Protein 1WAZ (pdb70)

InterPro domains:
  IPR021091 Mercury ion transport, MerF [PF11431] (24-67)

Organism: Morganella morganii (NCBI:txid582)

Solvent-accessible surface area: 4455 Å² total; per-residue (Å²): 145,65,94,102,40,58,89,133,15,85,102,42,118,84,96,64,125,53,203,119,114,179,112,165,136,50,71,71,53,114,136,49,25,119,42,95,158,26,34,119,138,127,116,112,87,177

Sequence (46 aa):
TPVLVILLGVVGLSALTGYLDYVLLPALAIFIGLTIYAIQRKRQADTPVLVILLGVVGLSALTGYLDYVLLPALAIFIGLTIYAIQRKRQADTPVLVILLGVVGLSALTGYLDYVLLPALAIFIGLTIYAIQRKRQADTPVLVILLGVVGLSALTGYLDYVLLPALAIFIGLTIYAIQRKRQADTPVLVILLGVVGLSALTGYLDYVLLPALAIFIGLTIYAIQRKRQADTPVLVILLGVVGLSALTGYLDYVLLPALAIFIGLTIYAIQRKRQADTPVLVILLGVVGLSALTGYLDYVLLPALAIFIGLTIYAIQRKRQADTPVLVILLGVVGLSALTGYLDYVLLPALAIFIGLTIYAIQRKRQADTPVLVILLGVVGLSALTGYLDYVLLPALAIFIGLTIYAIQRKRQADTPVLVILLGVVGLSALTGYLDYVLLPALAIFIGLTIYAIQRKRQADTPVLVILLGVVGLSALTGYLDYVLLPALAIFIGLTIYAIQRKRQADTPVLVILLGVVGLSALTGYLDYVLLPALAIFIGLTIYAIQRKRQADTPVLVILLGVVGLSALTGYLDYVLLPALAIFIGLTIYAIQRKRQADTPVLVILLGVVGLSALTGYLDYVLLPALAIFIGLTIYAIQRKRQADTPVLVILLGVVGLSALTGYLDYVLLPALAIFIGLTIYAIQRKRQAD

Radius of gyration: 12.33 Å; Cα contacts (8 Å, |Δi|>4): 15; chains: 1; bounding box: 34×21×24 Å

Nearest PDB structures (foldseek):
  1waz-assembly1_A  TM=9.259E-01  e=2.719E-05  Morganella morganii
  1waz-assembly1_A  TM=9.620E-01  e=9.949E-05  Morganella morganii
  1waz-assembly1_A  TM=9.193E-01  e=4.315E-05  Morganella morganii
  1waz-assembly1_A  TM=9.290E-01  e=1.067E-04  Morganella morganii
  1waz-assembly1_A  TM=9.772E-01  e=4.694E-05  Morganella morganii

Structure (mmCIF, N/CA/C/O backbone):
data_1WAZ
#
_entry.id   1WAZ
#
_cell.length_a   1.000
_cell.length_b   1.000
_cell.length_c   1.000
_cell.angle_alpha   90.00
_cell.angle_beta   90.00
_cell.angle_gamma   90.00
#
_symmetry.space_group_name_H-M   'P 1'
#
loop_
_atom_site.group_PDB
_atom_site.id
_atom_site.type_symbol
_atom_site.label_atom_id
_atom_site.label_alt_id
_atom_site.label_comp_id
_atom_site.label_asym_id
_atom_site.label_entity_id
_atom_site.label_seq_id
_atom_site.pdbx_PDB_ins_code
_atom_site.Cartn_x
_atom_site.Cartn_y
_atom_site.Cartn_z
_atom_site.occupancy
_atom_site.B_iso_or_equiv
_atom_site.auth_seq_id
_atom_site.auth_comp_id
_atom_site.auth_asym_id
_atom_site.auth_atom_id
_atom_site.pdbx_PDB_model_num
ATOM 1 N N . THR A 1 1 ? -17.742 -4.249 4.493 1.00 0.00 24 THR A N 1
ATOM 2 C CA . THR A 1 1 ? -16.710 -5.264 4.848 1.00 0.00 24 THR A CA 1
ATOM 3 C C . THR A 1 1 ? -15.313 -4.643 4.760 1.00 0.00 24 THR A C 1
ATOM 4 O O . THR A 1 1 ? -14.693 -4.657 3.716 1.00 0.00 24 THR A O 1
ATOM 15 N N . PRO A 1 2 ? -14.865 -4.116 5.867 1.00 0.00 25 PRO A N 1
ATOM 16 C CA . PRO A 1 2 ? -13.531 -3.470 5.916 1.00 0.00 25 PRO A CA 1
ATOM 17 C C . PRO A 1 2 ? -12.425 -4.508 5.713 1.00 0.00 25 PRO A C 1
ATOM 18 O O . PRO A 1 2 ? -11.319 -4.186 5.325 1.00 0.00 25 PRO A O 1
ATOM 29 N N . VAL A 1 3 ? -12.716 -5.753 5.976 1.00 0.00 26 VAL A N 1
ATOM 30 C CA . VAL A 1 3 ? -11.687 -6.817 5.794 1.00 0.00 26 VAL A CA 1
ATOM 31 C C . VAL A 1 3 ? -11.323 -6.958 4.313 1.00 0.00 26 VAL A C 1
ATOM 32 O O . VAL A 1 3 ? -10.192 -7.236 3.966 1.00 0.00 26 VAL A O 1
ATOM 45 N N . LEU A 1 4 ? -12.273 -6.769 3.438 1.00 0.00 27 LEU A N 1
ATOM 46 C CA . LEU A 1 4 ? -11.983 -6.896 1.981 1.00 0.00 27 LEU A CA 1
ATOM 47 C C . LEU A 1 4 ? -10.889 -5.908 1.570 1.00 0.00 27 LEU A C 1
ATOM 48 O O . LEU A 1 4 ? -10.053 -6.199 0.739 1.00 0.00 27 LEU A O 1
ATOM 64 N N . VAL A 1 5 ? -10.894 -4.739 2.147 1.00 0.00 28 VAL A N 1
ATOM 65 C CA . VAL A 1 5 ? -9.865 -3.721 1.790 1.00 0.00 28 VAL A CA 1
ATOM 66 C C . VAL A 1 5 ? -8.460 -4.255 2.083 1.00 0.00 28 VAL A C 1
ATOM 67 O O . VAL A 1 5 ? -7.545 -4.081 1.303 1.00 0.00 28 VAL A O 1
ATOM 80 N N . ILE A 1 6 ? -8.281 -4.901 3.203 1.00 0.00 29 ILE A N 1
ATOM 81 C CA . ILE A 1 6 ? -6.937 -5.454 3.538 1.00 0.00 29 ILE A CA 1
ATOM 82 C C . ILE A 1 6 ? -6.552 -6.555 2.546 1.00 0.00 29 ILE A C 1
ATOM 83 O O . ILE A 1 6 ? -5.408 -6.682 2.158 1.00 0.00 29 ILE A O 1
ATOM 99 N N . LEU A 1 7 ? -7.499 -7.351 2.136 1.00 0.00 30 LEU A N 1
ATOM 100 C CA . LEU A 1 7 ? -7.189 -8.452 1.178 1.00 0.00 30 LEU A CA 1
ATOM 101 C C . LEU A 1 7 ? -6.661 -7.880 -0.141 1.00 0.00 30 LEU A C 1
ATOM 102 O O . LEU A 1 7 ? -5.707 -8.376 -0.706 1.00 0.00 30 LEU A O 1
ATOM 118 N N . LEU A 1 8 ? -7.275 -6.842 -0.637 1.00 0.00 31 LEU A N 1
ATOM 119 C CA . LEU A 1 8 ? -6.803 -6.234 -1.915 1.00 0.00 31 LEU A CA 1
ATOM 120 C C . LEU A 1 8 ? -5.382 -5.686 -1.752 1.00 0.00 31 LEU A C 1
ATOM 121 O O . LEU A 1 8 ? -4.538 -5.859 -2.608 1.00 0.00 31 LEU A O 1
ATOM 137 N N . GLY A 1 9 ? -5.110 -5.029 -0.658 1.00 0.00 32 GLY A N 1
ATOM 138 C CA . GLY A 1 9 ? -3.742 -4.477 -0.442 1.00 0.00 32 GLY A CA 1
ATOM 139 C C . GLY A 1 9 ? -2.739 -5.627 -0.335 1.00 0.00 32 GLY A C 1
ATOM 140 O O . GLY A 1 9 ? -1.630 -5.546 -0.825 1.00 0.00 32 GLY A O 1
ATOM 144 N N . VAL A 1 10 ? -3.122 -6.699 0.303 1.00 0.00 33 VAL A N 1
ATOM 145 C CA . VAL A 1 10 ? -2.192 -7.854 0.456 1.00 0.00 33 VAL A CA 1
ATOM 146 C C . VAL A 1 10 ? -1.747 -8.365 -0.918 1.00 0.00 33 VAL A C 1
ATOM 147 O O . VAL A 1 10 ? -0.584 -8.632 -1.146 1.00 0.00 33 VAL A O 1
ATOM 160 N N . VAL A 1 11 ? -2.669 -8.509 -1.829 1.00 0.00 34 VAL A N 1
ATOM 161 C CA . VAL A 1 11 ? -2.309 -8.991 -3.193 1.00 0.00 34 VAL A CA 1
ATOM 162 C C . VAL A 1 11 ? -1.313 -8.037 -3.860 1.00 0.00 34 VAL A C 1
ATOM 163 O O . VAL A 1 11 ? -0.379 -8.459 -4.514 1.00 0.00 34 VAL A O 1
ATOM 176 N N . GLY A 1 12 ? -1.504 -6.756 -3.707 1.00 0.00 35 GLY A N 1
ATOM 177 C CA . GLY A 1 12 ? -0.565 -5.784 -4.337 1.00 0.00 35 GLY A CA 1
ATOM 178 C C . GLY A 1 12 ? 0.854 -6.016 -3.810 1.00 0.00 35 GLY A C 1
ATOM 179 O O . GLY A 1 12 ? 1.817 -5.956 -4.548 1.00 0.00 35 GLY A O 1
ATOM 183 N N . LEU A 1 13 ? 0.994 -6.278 -2.539 1.00 0.00 36 LEU A N 1
ATOM 184 C CA . LEU A 1 13 ? 2.354 -6.515 -1.972 1.00 0.00 36 LEU A CA 1
ATOM 185 C C . LEU A 1 13 ? 3.022 -7.710 -2.660 1.00 0.00 36 LEU A C 1
ATOM 186 O O . LEU A 1 13 ? 4.210 -7.708 -2.915 1.00 0.00 36 LEU A O 1
ATOM 202 N N . SER A 1 14 ? 2.269 -8.733 -2.956 1.00 0.00 37 SER A N 1
ATOM 203 C CA . SER A 1 14 ? 2.859 -9.932 -3.620 1.00 0.00 37 SER A CA 1
ATOM 204 C C . SER A 1 14 ? 3.519 -9.547 -4.950 1.00 0.00 37 SER A C 1
ATOM 205 O O . SER A 1 14 ? 4.637 -9.932 -5.232 1.00 0.00 37 SER A O 1
ATOM 213 N N . ALA A 1 15 ? 2.838 -8.795 -5.770 1.00 0.00 38 ALA A N 1
ATOM 214 C CA . ALA A 1 15 ? 3.447 -8.359 -7.061 1.00 0.00 38 ALA A CA 1
ATOM 215 C C . ALA A 1 15 ? 4.787 -7.661 -6.808 1.00 0.00 38 ALA A C 1
ATOM 216 O O . ALA A 1 15 ? 5.706 -7.757 -7.598 1.00 0.00 38 ALA A O 1
ATOM 223 N N . LEU A 1 16 ? 4.903 -6.957 -5.717 1.00 0.00 39 LEU A N 1
ATOM 224 C CA . LEU A 1 16 ? 6.181 -6.253 -5.413 1.00 0.00 39 LEU A CA 1
ATOM 225 C C . LEU A 1 16 ? 6.916 -6.944 -4.261 1.00 0.00 39 LEU A C 1
ATOM 226 O O . LEU A 1 16 ? 6.518 -6.854 -3.116 1.00 0.00 39 LEU A O 1
ATOM 242 N N . THR A 1 17 ? 7.980 -7.640 -4.554 1.00 0.00 40 THR A N 1
ATOM 243 C CA . THR A 1 17 ? 8.729 -8.348 -3.476 1.00 0.00 40 THR A CA 1
ATOM 244 C C . THR A 1 17 ? 10.238 -8.285 -3.734 1.00 0.00 40 THR A C 1
ATOM 245 O O . THR A 1 17 ? 10.959 -9.230 -3.481 1.00 0.00 40 THR A O 1
ATOM 256 N N . GLY A 1 18 ? 10.724 -7.184 -4.238 1.00 0.00 41 GLY A N 1
ATOM 257 C CA . GLY A 1 18 ? 12.184 -7.079 -4.522 1.00 0.00 41 GLY A CA 1
ATOM 258 C C . GLY A 1 18 ? 12.700 -5.711 -4.072 1.00 0.00 41 GLY A C 1
ATOM 259 O O . GLY A 1 18 ? 12.016 -4.713 -4.182 1.00 0.00 41 GLY A O 1
ATOM 263 N N . TYR A 1 19 ? 13.902 -5.656 -3.562 1.00 0.00 42 TYR A N 1
ATOM 264 C CA . TYR A 1 19 ? 14.462 -4.349 -3.108 1.00 0.00 42 TYR A CA 1
ATOM 265 C C . TYR A 1 19 ? 14.705 -3.425 -4.306 1.00 0.00 42 TYR A C 1
ATOM 266 O O . TYR A 1 19 ? 14.559 -3.818 -5.447 1.00 0.00 42 TYR A O 1
ATOM 284 N N . LEU A 1 20 ? 15.080 -2.200 -4.053 1.00 0.00 43 LEU A N 1
ATOM 285 C CA . LEU A 1 20 ? 15.317 -1.243 -5.172 1.00 0.00 43 LEU A CA 1
ATOM 286 C C . LEU A 1 20 ? 15.865 0.079 -4.623 1.00 0.00 43 LEU A C 1
ATOM 287 O O . LEU A 1 20 ? 15.314 0.654 -3.706 1.00 0.00 43 LEU A O 1
ATOM 303 N N . ASP A 1 21 ? 16.943 0.565 -5.176 1.00 0.00 44 ASP A N 1
ATOM 304 C CA . ASP A 1 21 ? 17.512 1.855 -4.690 1.00 0.00 44 ASP A CA 1
ATOM 305 C C . ASP A 1 21 ? 16.560 3.011 -5.012 1.00 0.00 44 ASP A C 1
ATOM 306 O O . ASP A 1 21 ? 15.493 2.814 -5.558 1.00 0.00 44 ASP A O 1
ATOM 315 N N . TYR A 1 22 ? 16.938 4.214 -4.679 1.00 0.00 45 TYR A N 1
ATOM 316 C CA . TYR A 1 22 ? 16.046 5.378 -4.950 1.00 0.00 45 TYR A CA 1
ATOM 317 C C . TYR A 1 22 ? 16.551 6.158 -6.167 1.00 0.00 45 TYR A C 1
ATOM 318 O O . TYR A 1 22 ? 17.699 6.549 -6.233 1.00 0.00 45 TYR A O 1
ATOM 336 N N . VAL A 1 23 ? 15.701 6.388 -7.130 1.00 0.00 46 VAL A N 1
ATOM 337 C CA . VAL A 1 23 ? 16.134 7.146 -8.340 1.00 0.00 46 VAL A CA 1
ATOM 338 C C . VAL A 1 23 ? 15.698 8.610 -8.230 1.00 0.00 46 VAL A C 1
ATOM 339 O O . VAL A 1 23 ? 15.673 9.181 -7.158 1.00 0.00 46 VAL A O 1
ATOM 352 N N . LEU A 1 24 ? 15.356 9.221 -9.331 1.00 0.00 47 LEU A N 1
ATOM 353 C CA . LEU A 1 24 ? 14.936 10.651 -9.290 1.00 0.00 47 LEU A CA 1
ATOM 354 C C . LEU A 1 24 ? 13.738 10.825 -8.353 1.00 0.00 47 LEU A C 1
ATOM 355 O O . LEU A 1 24 ? 13.632 11.804 -7.642 1.00 0.00 47 LEU A O 1
ATOM 371 N N . LEU A 1 25 ? 12.833 9.884 -8.351 1.00 0.00 48 LEU A N 1
ATOM 372 C CA . LEU A 1 25 ? 11.643 9.998 -7.461 1.00 0.00 48 LEU A CA 1
ATOM 373 C C . LEU A 1 25 ? 11.118 8.611 -7.081 1.00 0.00 48 LEU A C 1
ATOM 374 O O . LEU A 1 25 ? 10.744 7.834 -7.937 1.00 0.00 48 LEU A O 1
ATOM 390 N N . PRO A 1 26 ? 11.099 8.349 -5.802 1.00 0.00 49 PRO A N 1
ATOM 391 C CA . PRO A 1 26 ? 10.613 7.040 -5.301 1.00 0.00 49 PRO A CA 1
ATOM 392 C C . PRO A 1 26 ? 9.094 6.940 -5.474 1.00 0.00 49 PRO A C 1
ATOM 393 O O . PRO A 1 26 ? 8.354 6.866 -4.514 1.00 0.00 49 PRO A O 1
ATOM 404 N N . ALA A 1 27 ? 8.626 6.933 -6.693 1.00 0.00 50 ALA A N 1
ATOM 405 C CA . ALA A 1 27 ? 7.156 6.837 -6.930 1.00 0.00 50 ALA A CA 1
ATOM 406 C C . ALA A 1 27 ? 6.600 5.562 -6.288 1.00 0.00 50 ALA A C 1
ATOM 407 O O . ALA A 1 27 ? 5.472 5.522 -5.839 1.00 0.00 50 ALA A O 1
ATOM 414 N N . LEU A 1 28 ? 7.385 4.518 -6.245 1.00 0.00 51 LEU A N 1
ATOM 415 C CA . LEU A 1 28 ? 6.901 3.242 -5.639 1.00 0.00 51 LEU A CA 1
ATOM 416 C C . LEU A 1 28 ? 6.691 3.416 -4.132 1.00 0.00 51 LEU A C 1
ATOM 417 O O . LEU A 1 28 ? 5.661 3.062 -3.593 1.00 0.00 51 LEU A O 1
ATOM 433 N N . ALA A 1 29 ? 7.662 3.956 -3.448 1.00 0.00 52 ALA A N 1
ATOM 434 C CA . ALA A 1 29 ? 7.513 4.166 -1.978 1.00 0.00 52 ALA A CA 1
ATOM 435 C C . ALA A 1 29 ? 6.260 4.997 -1.684 1.00 0.00 52 ALA A C 1
ATOM 436 O O . ALA A 1 29 ? 5.503 4.697 -0.783 1.00 0.00 52 ALA A O 1
ATOM 443 N N . ILE A 1 30 ? 6.039 6.040 -2.436 1.00 0.00 53 ILE A N 1
ATOM 444 C CA . ILE A 1 30 ? 4.824 6.877 -2.214 1.00 0.00 53 ILE A CA 1
ATOM 445 C C . ILE A 1 30 ? 3.559 6.072 -2.524 1.00 0.00 53 ILE A C 1
ATOM 446 O O . ILE A 1 30 ? 2.591 6.113 -1.792 1.00 0.00 53 ILE A O 1
ATOM 462 N N . PHE A 1 31 ? 3.560 5.343 -3.606 1.00 0.00 54 PHE A N 1
ATOM 463 C CA . PHE A 1 31 ? 2.361 4.529 -3.960 1.00 0.00 54 PHE A CA 1
ATOM 464 C C . PHE A 1 31 ? 1.975 3.609 -2.797 1.00 0.00 54 PHE A C 1
ATOM 465 O O . PHE A 1 31 ? 0.819 3.499 -2.439 1.00 0.00 54 PHE A O 1
ATOM 482 N N . ILE A 1 32 ? 2.931 2.946 -2.205 1.00 0.00 55 ILE A N 1
ATOM 483 C CA . ILE A 1 32 ? 2.618 2.054 -1.051 1.00 0.00 55 ILE A CA 1
ATOM 484 C C . ILE A 1 32 ? 2.074 2.872 0.125 1.00 0.00 55 ILE A C 1
ATOM 485 O O . ILE A 1 32 ? 1.116 2.491 0.769 1.00 0.00 55 ILE A O 1
ATOM 501 N N . GLY A 1 33 ? 2.682 3.990 0.412 1.00 0.00 56 GLY A N 1
ATOM 502 C CA . GLY A 1 33 ? 2.194 4.840 1.536 1.00 0.00 56 GLY A CA 1
ATOM 503 C C . GLY A 1 33 ? 0.712 5.166 1.338 1.00 0.00 56 GLY A C 1
ATOM 504 O O . GLY A 1 33 ? -0.095 4.994 2.230 1.00 0.00 56 GLY A O 1
ATOM 508 N N . LEU A 1 34 ? 0.345 5.639 0.179 1.00 0.00 57 LEU A N 1
ATOM 509 C CA . LEU A 1 34 ? -1.096 5.918 -0.088 1.00 0.00 57 LEU A CA 1
ATOM 510 C C . LEU A 1 34 ? -1.911 4.623 -0.023 1.00 0.00 57 LEU A C 1
ATOM 511 O O . LEU A 1 34 ? -3.031 4.605 0.450 1.00 0.00 57 LEU A O 1
ATOM 527 N N . THR A 1 35 ? -1.361 3.540 -0.499 1.00 0.00 58 THR A N 1
ATOM 528 C CA . THR A 1 35 ? -2.104 2.247 -0.466 1.00 0.00 58 THR A CA 1
ATOM 529 C C . THR A 1 35 ? -2.342 1.801 0.980 1.00 0.00 58 THR A C 1
ATOM 530 O O . THR A 1 35 ? -3.443 1.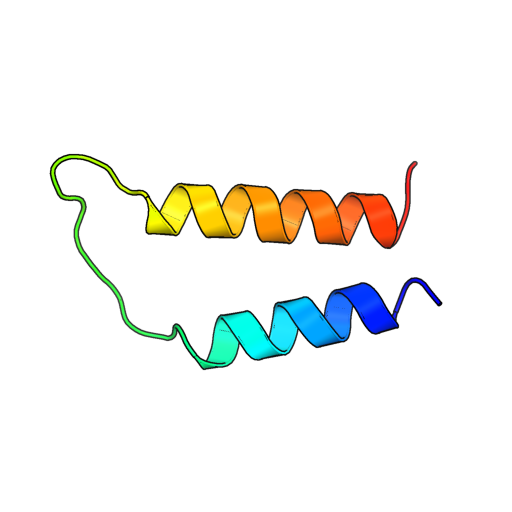454 1.360 1.00 0.00 58 THR A O 1
ATOM 541 N N . ILE A 1 36 ? -1.314 1.795 1.784 1.00 0.00 59 ILE A N 1
ATOM 542 C CA . ILE A 1 36 ? -1.481 1.402 3.214 1.00 0.00 59 ILE A CA 1
ATOM 543 C C . ILE A 1 36 ? -2.340 2.424 3.967 1.00 0.00 59 ILE A C 1
ATOM 544 O O . ILE A 1 36 ? -3.204 2.065 4.743 1.00 0.00 59 ILE A O 1
ATOM 560 N N . TYR A 1 37 ? -2.121 3.692 3.747 1.00 0.00 60 TYR A N 1
ATOM 561 C CA . TYR A 1 37 ? -2.943 4.717 4.456 1.00 0.00 60 TYR A CA 1
ATOM 562 C C . TYR A 1 37 ? -4.424 4.533 4.102 1.00 0.00 60 TYR A C 1
ATOM 563 O O . TYR A 1 37 ? -5.283 4.502 4.961 1.00 0.00 60 TYR A O 1
ATOM 581 N N . ALA A 1 38 ? -4.726 4.420 2.837 1.00 0.00 61 ALA A N 1
ATOM 582 C CA . ALA A 1 38 ? -6.144 4.214 2.418 1.00 0.00 61 ALA A CA 1
ATOM 583 C C . ALA A 1 38 ? -6.714 2.929 3.023 1.00 0.00 61 ALA A C 1
ATOM 584 O O . ALA A 1 38 ? -7.842 2.893 3.472 1.00 0.00 61 ALA A O 1
ATOM 591 N N . ILE A 1 39 ? -5.951 1.872 3.029 1.00 0.00 62 ILE A N 1
ATOM 592 C CA . ILE A 1 39 ? -6.459 0.592 3.601 1.00 0.00 62 ILE A CA 1
ATOM 593 C C . ILE A 1 39 ? -6.736 0.736 5.100 1.00 0.00 62 ILE A C 1
ATOM 594 O O . ILE A 1 39 ? -7.758 0.302 5.594 1.00 0.00 62 ILE A O 1
ATOM 610 N N . GLN A 1 40 ? -5.837 1.336 5.831 1.00 0.00 63 GLN A N 1
ATOM 611 C CA . GLN A 1 40 ? -6.067 1.511 7.295 1.00 0.00 63 GLN A CA 1
ATOM 612 C C . GLN A 1 40 ? -7.293 2.392 7.538 1.00 0.00 63 GLN A C 1
ATOM 613 O O . GLN A 1 40 ? -8.098 2.126 8.407 1.00 0.00 63 GLN A O 1
ATOM 627 N N . ARG A 1 41 ? -7.442 3.440 6.777 1.00 0.00 64 ARG A N 1
ATOM 628 C CA . ARG A 1 41 ? -8.618 4.335 6.970 1.00 0.00 64 ARG A CA 1
ATOM 629 C C . ARG A 1 41 ? -9.908 3.589 6.624 1.00 0.00 64 ARG A C 1
ATOM 630 O O . ARG A 1 41 ? -10.845 3.557 7.396 1.00 0.00 64 ARG A O 1
ATOM 651 N N . LYS A 1 42 ? -9.962 2.987 5.467 1.00 0.00 65 LYS A N 1
ATOM 652 C CA . LYS A 1 42 ? -11.178 2.213 5.087 1.00 0.00 65 LYS A CA 1
ATOM 653 C C . LYS A 1 42 ? -11.459 1.128 6.130 1.00 0.00 65 LYS A C 1
ATOM 654 O O . LYS A 1 42 ? -12.569 0.978 6.600 1.00 0.00 65 LYS A O 1
ATOM 673 N N . ARG A 1 43 ? -10.459 0.375 6.503 1.00 0.00 66 ARG A N 1
ATOM 674 C CA . ARG A 1 43 ? -10.664 -0.672 7.545 1.00 0.00 66 ARG A CA 1
ATOM 675 C C . ARG A 1 43 ? -11.230 -0.034 8.818 1.00 0.00 66 ARG A C 1
ATOM 676 O O . ARG A 1 43 ? -12.096 -0.583 9.469 1.00 0.00 66 ARG A O 1
ATOM 697 N N . GLN A 1 44 ? -10.749 1.129 9.170 1.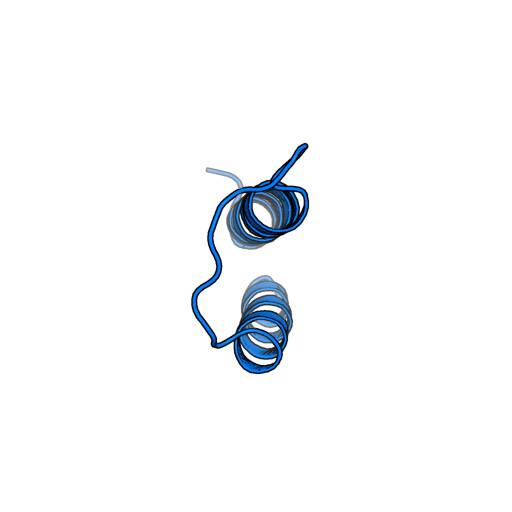00 0.00 67 GLN A N 1
ATOM 698 C CA . GLN A 1 44 ? -11.260 1.811 10.394 1.00 0.00 67 GLN A CA 1
ATOM 699 C C . GLN A 1 44 ? -10.953 3.309 10.321 1.00 0.00 67 GLN A C 1
ATOM 700 O O . GLN A 1 44 ? -9.942 3.720 9.787 1.00 0.00 67 GLN A O 1
ATOM 714 N N . ALA A 1 45 ? -11.819 4.130 10.848 1.00 0.00 68 ALA A N 1
ATOM 715 C CA . ALA A 1 45 ? -11.575 5.600 10.797 1.00 0.00 68 ALA A CA 1
ATOM 716 C C . ALA A 1 45 ? -11.429 6.168 12.212 1.00 0.00 68 ALA A C 1
ATOM 717 O O . ALA A 1 45 ? -11.808 7.290 12.482 1.00 0.00 68 ALA A O 1
ATOM 724 N N . ASP A 1 46 ? -10.880 5.403 13.115 1.00 0.00 69 ASP A N 1
ATOM 725 C CA . ASP A 1 46 ? -10.710 5.903 14.510 1.00 0.00 69 ASP A CA 1
ATOM 726 C C . ASP A 1 46 ? -12.073 6.240 15.120 1.00 0.00 69 ASP A C 1
ATOM 727 O O . ASP A 1 46 ? -12.260 7.287 15.708 1.00 0.00 69 ASP A O 1
ATOM 736 N N . THR A 1 1 ? -16.448 -3.366 4.194 1.00 0.00 24 THR A N 2
ATOM 737 C CA . THR A 1 1 ? -15.510 -4.484 3.889 1.00 0.00 24 THR A CA 2
ATOM 738 C C . THR A 1 1 ? -14.095 -3.937 3.681 1.00 0.00 24 THR A C 2
ATOM 739 O O . THR A 1 1 ? -13.539 -4.050 2.607 1.00 0.00 24 THR A O 2
ATOM 750 N N . PRO A 1 2 ? -13.560 -3.361 4.722 1.00 0.00 25 PRO A N 2
ATOM 751 C CA . PRO A 1 2 ? -12.197 -2.777 4.653 1.00 0.00 25 PRO A CA 2
ATOM 752 C C . PRO A 1 2 ? -11.147 -3.884 4.527 1.00 0.00 25 PRO A C 2
ATOM 753 O O . PRO A 1 2 ? -10.040 -3.657 4.079 1.00 0.00 25 PRO A O 2
ATOM 764 N N . VAL A 1 3 ? -11.488 -5.082 4.921 1.00 0.00 26 VAL A N 2
ATOM 765 C CA . VAL A 1 3 ? -10.513 -6.205 4.827 1.00 0.00 26 VAL A CA 2
ATOM 766 C C . VAL A 1 3 ? -10.177 -6.499 3.362 1.00 0.00 26 VAL A C 2
ATOM 767 O O . VAL A 1 3 ? -9.063 -6.855 3.030 1.00 0.00 26 VAL A O 2
ATOM 780 N N . LEU A 1 4 ? -11.131 -6.353 2.484 1.00 0.00 27 LEU A N 2
ATOM 781 C CA . LEU A 1 4 ? -10.868 -6.625 1.041 1.00 0.00 27 LEU A CA 2
ATOM 782 C C . LEU A 1 4 ? -9.742 -5.724 0.529 1.00 0.00 27 LEU A C 2
ATOM 783 O O . LEU A 1 4 ? -8.928 -6.127 -0.278 1.00 0.00 27 LEU A O 2
ATOM 799 N N . VAL A 1 5 ? -9.695 -4.506 0.992 1.00 0.00 28 VAL A N 2
ATOM 800 C CA . VAL A 1 5 ? -8.634 -3.568 0.529 1.00 0.00 28 VAL A CA 2
ATOM 801 C C . VAL A 1 5 ? -7.246 -4.113 0.881 1.00 0.00 28 VAL A C 2
ATOM 802 O O . VAL A 1 5 ? -6.330 -4.062 0.085 1.00 0.00 28 VAL A O 2
ATOM 815 N N . ILE A 1 6 ? -7.084 -4.630 2.069 1.00 0.00 29 ILE A N 2
ATOM 816 C CA . ILE A 1 6 ? -5.757 -5.184 2.465 1.00 0.00 29 ILE A CA 2
ATOM 817 C C . ILE A 1 6 ? -5.420 -6.414 1.619 1.00 0.00 29 ILE A C 2
ATOM 818 O O . ILE A 1 6 ? -4.287 -6.625 1.235 1.00 0.00 29 ILE A O 2
ATOM 834 N N . LEU A 1 7 ? -6.395 -7.229 1.327 1.00 0.00 30 LEU A N 2
ATOM 835 C CA . LEU A 1 7 ? -6.132 -8.452 0.517 1.00 0.00 30 LEU A CA 2
ATOM 836 C C . LEU A 1 7 ? -5.647 -8.072 -0.885 1.00 0.00 30 LEU A C 2
ATOM 837 O O . LEU A 1 7 ? -4.716 -8.649 -1.410 1.00 0.00 30 LEU A O 2
ATOM 853 N N . LEU A 1 8 ? -6.272 -7.104 -1.497 1.00 0.00 31 LEU A N 2
ATOM 854 C CA . LEU A 1 8 ? -5.844 -6.683 -2.863 1.00 0.00 31 LEU A CA 2
ATOM 855 C C . LEU A 1 8 ? -4.417 -6.129 -2.825 1.00 0.00 31 LEU A C 2
ATOM 856 O O . LEU A 1 8 ? -3.602 -6.429 -3.675 1.00 0.00 31 LEU A O 2
ATOM 872 N N . GLY A 1 9 ? -4.106 -5.324 -1.847 1.00 0.00 32 GLY A N 2
ATOM 873 C CA . GLY A 1 9 ? -2.729 -4.759 -1.756 1.00 0.00 32 GLY A CA 2
ATOM 874 C C . GLY A 1 9 ? -1.729 -5.890 -1.506 1.00 0.00 32 GLY A C 2
ATOM 875 O O . GLY A 1 9 ? -0.639 -5.898 -2.042 1.00 0.00 32 GLY A O 2
ATOM 879 N N . VAL A 1 10 ? -2.095 -6.845 -0.695 1.00 0.00 33 VAL A N 2
ATOM 880 C CA . VAL A 1 10 ? -1.165 -7.971 -0.396 1.00 0.00 33 VAL A CA 2
ATOM 881 C C . VAL A 1 10 ? -0.773 -8.694 -1.687 1.00 0.00 33 VAL A C 2
ATOM 882 O O . VAL A 1 10 ? 0.381 -9.000 -1.916 1.00 0.00 33 VAL A O 2
ATOM 895 N N . VAL A 1 11 ? -1.729 -8.977 -2.527 1.00 0.00 34 VAL A N 2
ATOM 896 C CA . VAL A 1 11 ? -1.422 -9.671 -3.812 1.00 0.00 34 VAL A CA 2
ATOM 897 C C . VAL A 1 11 ? -0.464 -8.832 -4.664 1.00 0.00 34 VAL A C 2
ATOM 898 O O . VAL A 1 11 ? 0.444 -9.350 -5.284 1.00 0.00 34 VAL A O 2
ATOM 911 N N . GLY A 1 12 ? -0.661 -7.543 -4.708 1.00 0.00 35 GLY A N 2
ATOM 912 C CA . GLY A 1 12 ? 0.240 -6.682 -5.526 1.00 0.00 35 GLY A CA 2
ATOM 913 C C . GLY A 1 12 ? 1.681 -6.816 -5.028 1.00 0.00 35 GLY A C 2
ATOM 914 O O . GLY A 1 12 ? 2.612 -6.883 -5.806 1.00 0.00 35 GLY A O 2
ATOM 918 N N . LEU A 1 13 ? 1.876 -6.852 -3.738 1.00 0.00 36 LEU A N 2
ATOM 919 C CA . LEU A 1 13 ? 3.261 -6.982 -3.197 1.00 0.00 36 LEU A CA 2
ATOM 920 C C . LEU A 1 13 ? 3.910 -8.280 -3.688 1.00 0.00 36 LEU A C 2
ATOM 921 O O . LEU A 1 13 ? 5.086 -8.323 -3.990 1.00 0.00 36 LEU A O 2
ATOM 937 N N . SER A 1 14 ? 3.155 -9.340 -3.763 1.00 0.00 37 SER A N 2
ATOM 938 C CA . SER A 1 14 ? 3.726 -10.639 -4.226 1.00 0.00 37 SER A CA 2
ATOM 939 C C . SER A 1 14 ? 4.321 -10.500 -5.633 1.00 0.00 37 SER A C 2
ATOM 940 O O . SER A 1 14 ? 5.428 -10.928 -5.892 1.00 0.00 37 SER A O 2
ATOM 948 N N . ALA A 1 15 ? 3.597 -9.910 -6.543 1.00 0.00 38 ALA A N 2
ATOM 949 C CA . ALA A 1 15 ? 4.142 -9.715 -7.919 1.00 0.00 38 ALA A CA 2
ATOM 950 C C . ALA A 1 15 ? 5.470 -8.957 -7.863 1.00 0.00 38 ALA A C 2
ATOM 951 O O . ALA A 1 15 ? 6.361 -9.184 -8.659 1.00 0.00 38 ALA A O 2
ATOM 958 N N . LEU A 1 16 ? 5.607 -8.052 -6.933 1.00 0.00 39 LEU A N 2
ATOM 959 C CA . LEU A 1 16 ? 6.875 -7.274 -6.828 1.00 0.00 39 LEU A CA 2
ATOM 960 C C . LEU A 1 16 ? 7.704 -7.752 -5.634 1.00 0.00 39 LEU A C 2
ATOM 961 O O . LEU A 1 16 ? 7.366 -7.506 -4.492 1.00 0.00 39 LEU A O 2
ATOM 977 N N . THR A 1 17 ? 8.783 -8.442 -5.884 1.00 0.00 40 THR A N 2
ATOM 978 C CA . THR A 1 17 ? 9.626 -8.944 -4.760 1.00 0.00 40 THR A CA 2
ATOM 979 C C . THR A 1 17 ? 11.102 -8.989 -5.169 1.00 0.00 40 THR A C 2
ATOM 980 O O . THR A 1 17 ? 11.826 -9.898 -4.812 1.00 0.00 40 THR A O 2
ATOM 991 N N . GLY A 1 18 ? 11.556 -8.020 -5.915 1.00 0.00 41 GLY A N 2
ATOM 992 C CA . GLY A 1 18 ? 12.979 -8.032 -6.362 1.00 0.00 41 GLY A CA 2
ATOM 993 C C . GLY A 1 18 ? 13.788 -7.031 -5.534 1.00 0.00 41 GLY A C 2
ATOM 994 O O . GLY A 1 18 ? 13.511 -6.807 -4.373 1.00 0.00 41 GLY A O 2
ATOM 998 N N . TYR A 1 19 ? 14.788 -6.430 -6.122 1.00 0.00 42 TYR A N 2
ATOM 999 C CA . TYR A 1 19 ? 15.623 -5.454 -5.362 1.00 0.00 42 TYR A CA 2
ATOM 1000 C C . TYR A 1 19 ? 15.825 -4.172 -6.177 1.00 0.00 42 TYR A C 2
ATOM 1001 O O . TYR A 1 19 ? 16.012 -4.209 -7.377 1.00 0.00 42 TYR A O 2
ATOM 1019 N N . LEU A 1 20 ? 15.794 -3.038 -5.531 1.00 0.00 43 LEU A N 2
ATOM 1020 C CA . LEU A 1 20 ? 15.976 -1.752 -6.264 1.00 0.00 43 LEU A CA 2
ATOM 1021 C C . LEU A 1 20 ? 16.305 -0.628 -5.277 1.00 0.00 43 LEU A C 2
ATOM 1022 O O . LEU A 1 20 ? 15.674 -0.490 -4.249 1.00 0.00 43 LEU A O 2
ATOM 1038 N N . ASP A 1 21 ? 17.289 0.176 -5.580 1.00 0.00 44 ASP A N 2
ATOM 1039 C CA . ASP A 1 21 ? 17.639 1.301 -4.665 1.00 0.00 44 ASP A CA 2
ATOM 1040 C C . ASP A 1 21 ? 16.650 2.457 -4.841 1.00 0.00 44 ASP A C 2
ATOM 1041 O O . ASP A 1 21 ? 15.612 2.310 -5.456 1.00 0.00 44 ASP A O 2
ATOM 1050 N N . TYR A 1 22 ? 16.962 3.604 -4.305 1.00 0.00 45 TYR A N 2
ATOM 1051 C CA . TYR A 1 22 ? 16.033 4.765 -4.434 1.00 0.00 45 TYR A CA 2
ATOM 1052 C C . TYR A 1 22 ? 16.280 5.493 -5.758 1.00 0.00 45 TYR A C 2
ATOM 1053 O O . TYR A 1 22 ? 17.381 5.915 -6.050 1.00 0.00 45 TYR A O 2
ATOM 1071 N N . VAL A 1 23 ? 15.262 5.644 -6.562 1.00 0.00 46 VAL A N 2
ATOM 1072 C CA . VAL A 1 23 ? 15.442 6.341 -7.868 1.00 0.00 46 VAL A CA 2
ATOM 1073 C C . VAL A 1 23 ? 14.872 7.760 -7.794 1.00 0.00 46 VAL A C 2
ATOM 1074 O O . VAL A 1 23 ? 14.903 8.397 -6.759 1.00 0.00 46 VAL A O 2
ATOM 1087 N N . LEU A 1 24 ? 14.353 8.258 -8.881 1.00 0.00 47 LEU A N 2
ATOM 1088 C CA . LEU A 1 24 ? 13.798 9.642 -8.876 1.00 0.00 47 LEU A CA 2
ATOM 1089 C C . LEU A 1 24 ? 12.765 9.795 -7.756 1.00 0.00 47 LEU A C 2
ATOM 1090 O O . LEU A 1 24 ? 12.700 10.811 -7.093 1.00 0.00 47 LEU A O 2
ATOM 1106 N N . LEU A 1 25 ? 11.952 8.796 -7.546 1.00 0.00 48 LEU A N 2
ATOM 1107 C CA . LEU A 1 25 ? 10.925 8.885 -6.469 1.00 0.00 48 LEU A CA 2
ATOM 1108 C C . LEU A 1 25 ? 10.419 7.491 -6.088 1.00 0.00 48 LEU A C 2
ATOM 1109 O O . LEU A 1 25 ? 10.163 6.669 -6.945 1.00 0.00 48 LEU A O 2
ATOM 1125 N N . PRO A 1 26 ? 10.283 7.275 -4.808 1.00 0.00 49 PRO A N 2
ATOM 1126 C CA . PRO A 1 26 ? 9.793 5.967 -4.306 1.00 0.00 49 PRO A CA 2
ATOM 1127 C C . PRO A 1 26 ? 8.294 5.823 -4.584 1.00 0.00 49 PRO A C 2
ATOM 1128 O O . PRO A 1 26 ? 7.485 5.799 -3.679 1.00 0.00 49 PRO A O 2
ATOM 1139 N N . ALA A 1 27 ? 7.921 5.723 -5.831 1.00 0.00 50 ALA A N 2
ATOM 1140 C CA . ALA A 1 27 ? 6.474 5.584 -6.171 1.00 0.00 50 ALA A CA 2
ATOM 1141 C C . ALA A 1 27 ? 5.865 4.403 -5.410 1.00 0.00 50 ALA A C 2
ATOM 1142 O O . ALA A 1 27 ? 4.740 4.457 -4.954 1.00 0.00 50 ALA A O 2
ATOM 1149 N N . LEU A 1 28 ? 6.600 3.332 -5.271 1.00 0.00 51 LEU A N 2
ATOM 1150 C CA . LEU A 1 28 ? 6.063 2.143 -4.546 1.00 0.00 51 LEU A CA 2
ATOM 1151 C C . LEU A 1 28 ? 5.882 2.465 -3.059 1.00 0.00 51 LEU A C 2
ATOM 1152 O O . LEU A 1 28 ? 4.839 2.226 -2.484 1.00 0.00 51 LEU A O 2
ATOM 1168 N N . ALA A 1 29 ? 6.890 3.007 -2.433 1.00 0.00 52 ALA A N 2
ATOM 1169 C CA . ALA A 1 29 ? 6.771 3.359 -0.989 1.00 0.00 52 ALA A CA 2
ATOM 1170 C C . ALA A 1 29 ? 5.574 4.289 -0.765 1.00 0.00 52 ALA A C 2
ATOM 1171 O O . ALA A 1 29 ? 4.806 4.116 0.160 1.00 0.00 52 ALA A O 2
ATOM 1178 N N . ILE A 1 30 ? 5.410 5.274 -1.605 1.00 0.00 53 ILE A N 2
ATOM 1179 C CA . ILE A 1 30 ? 4.251 6.199 -1.455 1.00 0.00 53 ILE A CA 2
ATOM 1180 C C . ILE A 1 30 ? 2.937 5.447 -1.685 1.00 0.00 53 ILE A C 2
ATOM 1181 O O . ILE A 1 30 ? 1.982 5.610 -0.954 1.00 0.00 53 ILE A O 2
ATOM 1197 N N . PHE A 1 31 ? 2.882 4.628 -2.700 1.00 0.00 54 PHE A N 2
ATOM 1198 C CA . PHE A 1 31 ? 1.634 3.857 -2.971 1.00 0.00 54 PHE A CA 2
ATOM 1199 C C . PHE A 1 31 ? 1.207 3.073 -1.724 1.00 0.00 54 PHE A C 2
ATOM 1200 O O . PHE A 1 31 ? 0.049 3.054 -1.359 1.00 0.00 54 PHE A O 2
ATOM 1217 N N . ILE A 1 32 ? 2.132 2.423 -1.071 1.00 0.00 55 ILE A N 2
ATOM 1218 C CA . ILE A 1 32 ? 1.779 1.662 0.164 1.00 0.00 55 ILE A CA 2
ATOM 1219 C C . ILE A 1 32 ? 1.292 2.616 1.258 1.00 0.00 55 ILE A C 2
ATOM 1220 O O . ILE A 1 32 ? 0.318 2.356 1.936 1.00 0.00 55 ILE A O 2
ATOM 1236 N N . GLY A 1 33 ? 1.969 3.718 1.440 1.00 0.00 56 GLY A N 2
ATOM 1237 C CA . GLY A 1 33 ? 1.538 4.697 2.479 1.00 0.00 56 GLY A CA 2
ATOM 1238 C C . GLY A 1 33 ? 0.072 5.080 2.260 1.00 0.00 56 GLY A C 2
ATOM 1239 O O . GLY A 1 33 ? -0.731 5.037 3.170 1.00 0.00 56 GLY A O 2
ATOM 1243 N N . LEU A 1 34 ? -0.284 5.457 1.063 1.00 0.00 57 LEU A N 2
ATOM 1244 C CA . LEU A 1 34 ? -1.710 5.785 0.781 1.00 0.00 57 LEU A CA 2
ATOM 1245 C C . LEU A 1 34 ? -2.593 4.551 0.984 1.00 0.00 57 LEU A C 2
ATOM 1246 O O . LEU A 1 34 ? -3.711 4.645 1.451 1.00 0.00 57 LEU A O 2
ATOM 1262 N N . THR A 1 35 ? -2.100 3.394 0.634 1.00 0.00 58 THR A N 2
ATOM 1263 C CA . THR A 1 35 ? -2.909 2.153 0.809 1.00 0.00 58 THR A CA 2
ATOM 1264 C C . THR A 1 35 ? -3.169 1.886 2.295 1.00 0.00 58 THR A C 2
ATOM 1265 O O . THR A 1 35 ? -4.285 1.639 2.705 1.00 0.00 58 THR A O 2
ATOM 1276 N N . ILE A 1 36 ? -2.142 1.918 3.099 1.00 0.00 59 ILE A N 2
ATOM 1277 C CA . ILE A 1 36 ? -2.328 1.697 4.563 1.00 0.00 59 ILE A CA 2
ATOM 1278 C C . ILE A 1 36 ? -3.143 2.835 5.192 1.00 0.00 59 ILE A C 2
ATOM 1279 O O . ILE A 1 36 ? -4.020 2.603 6.000 1.00 0.00 59 ILE A O 2
ATOM 1295 N N . TYR A 1 37 ? -2.872 4.058 4.829 1.00 0.00 60 TYR A N 2
ATOM 1296 C CA . TYR A 1 37 ? -3.647 5.191 5.415 1.00 0.00 60 TYR A CA 2
ATOM 1297 C C . TYR A 1 37 ? -5.136 5.026 5.091 1.00 0.00 60 TYR A C 2
ATOM 1298 O O . TYR A 1 37 ? -5.988 5.123 5.954 1.00 0.00 60 TYR A O 2
ATOM 1316 N N . ALA A 1 38 ? -5.455 4.786 3.848 1.00 0.00 61 ALA A N 2
ATOM 1317 C CA . ALA A 1 38 ? -6.883 4.589 3.461 1.00 0.00 61 ALA A CA 2
ATOM 1318 C C . ALA A 1 38 ? -7.497 3.408 4.218 1.00 0.00 61 ALA A C 2
ATOM 1319 O O . ALA A 1 38 ? -8.623 3.470 4.672 1.00 0.00 61 ALA A O 2
ATOM 1326 N N . ILE A 1 39 ? -6.776 2.329 4.347 1.00 0.00 62 ILE A N 2
ATOM 1327 C CA . ILE A 1 39 ? -7.328 1.147 5.067 1.00 0.00 62 ILE A CA 2
ATOM 1328 C C . ILE A 1 39 ? -7.603 1.483 6.537 1.00 0.00 62 ILE A C 2
ATOM 1329 O O . ILE A 1 39 ? -8.646 1.158 7.069 1.00 0.00 62 ILE A O 2
ATOM 1345 N N . GLN A 1 40 ? -6.680 2.123 7.198 1.00 0.00 63 GLN A N 2
ATOM 1346 C CA . GLN A 1 40 ? -6.905 2.482 8.629 1.00 0.00 63 GLN A CA 2
ATOM 1347 C C . GLN A 1 40 ? -8.123 3.398 8.760 1.00 0.00 63 GLN A C 2
ATOM 1348 O O . GLN A 1 40 ? -8.911 3.271 9.675 1.00 0.00 63 GLN A O 2
ATOM 1362 N N . ARG A 1 41 ? -8.285 4.318 7.852 1.00 0.00 64 ARG A N 2
ATOM 1363 C CA . ARG A 1 41 ? -9.455 5.239 7.930 1.00 0.00 64 ARG A CA 2
ATOM 1364 C C . ARG A 1 41 ? -10.752 4.459 7.706 1.00 0.00 64 ARG A C 2
ATOM 1365 O O . ARG A 1 41 ? -11.682 4.545 8.484 1.00 0.00 64 ARG A O 2
ATOM 1386 N N . LYS A 1 42 ? -10.821 3.697 6.650 1.00 0.00 65 LYS A N 2
ATOM 1387 C CA . LYS A 1 42 ? -12.047 2.887 6.395 1.00 0.00 65 LYS A CA 2
ATOM 1388 C C . LYS A 1 42 ? -12.323 1.962 7.583 1.00 0.00 65 LYS A C 2
ATOM 1389 O O . LYS A 1 42 ? -13.423 1.909 8.097 1.00 0.00 65 LYS A O 2
ATOM 1408 N N . ARG A 1 43 ? -11.332 1.238 8.030 1.00 0.00 66 ARG A N 2
ATOM 1409 C CA . ARG A 1 43 ? -11.534 0.347 9.208 1.00 0.00 66 ARG A CA 2
ATOM 1410 C C . ARG A 1 43 ? -11.993 1.175 10.412 1.00 0.00 66 ARG A C 2
ATOM 1411 O O . ARG A 1 43 ? -12.839 0.760 11.179 1.00 0.00 66 ARG A O 2
ATOM 1432 N N . GLN A 1 44 ? -11.445 2.349 10.578 1.00 0.00 67 GLN A N 2
ATOM 1433 C CA . GLN A 1 44 ? -11.850 3.211 11.726 1.00 0.00 67 GLN A CA 2
ATOM 1434 C C . GLN A 1 44 ? -11.542 4.677 11.411 1.00 0.00 67 GLN A C 2
ATOM 1435 O O . GLN A 1 44 ? -10.617 4.984 10.686 1.00 0.00 67 GLN A O 2
ATOM 1449 N N . ALA A 1 45 ? -12.311 5.584 11.945 1.00 0.00 68 ALA A N 2
ATOM 1450 C CA . ALA A 1 45 ? -12.059 7.027 11.669 1.00 0.00 68 ALA A CA 2
ATOM 1451 C C . ALA A 1 45 ? -12.707 7.900 12.748 1.00 0.00 68 ALA A C 2
ATOM 1452 O O . ALA A 1 45 ? -13.423 7.417 13.603 1.00 0.00 68 ALA A O 2
ATOM 1459 N N . ASP A 1 46 ? -12.464 9.181 12.715 1.00 0.00 69 ASP A N 2
ATOM 1460 C CA . ASP A 1 46 ? -13.068 10.080 13.739 1.00 0.00 69 ASP A CA 2
ATOM 1461 C C . ASP A 1 46 ? -13.515 11.394 13.090 1.00 0.00 69 ASP A C 2
ATOM 1462 O O . ASP A 1 46 ? -13.096 11.734 12.002 1.00 0.00 69 ASP A O 2
ATOM 1471 N N . THR A 1 1 ? -17.115 -3.309 3.225 1.00 0.00 24 THR A N 3
ATOM 1472 C CA . THR A 1 1 ? -16.112 -4.386 2.982 1.00 0.00 24 THR A CA 3
ATOM 1473 C C . THR A 1 1 ? -14.730 -3.931 3.459 1.00 0.00 24 THR A C 3
ATOM 1474 O O . THR A 1 1 ? -13.934 -3.447 2.680 1.00 0.00 24 THR A O 3
ATOM 1485 N N . PRO A 1 2 ? -14.493 -4.102 4.731 1.00 0.00 25 PRO A N 3
ATOM 1486 C CA . PRO A 1 2 ? -13.189 -3.714 5.321 1.00 0.00 25 PRO A CA 3
ATOM 1487 C C . PRO A 1 2 ? -12.115 -4.749 4.972 1.00 0.00 25 PRO A C 3
ATOM 1488 O O . PRO A 1 2 ? -11.038 -4.413 4.522 1.00 0.00 25 PRO A O 3
ATOM 1499 N N . VAL A 1 3 ? -12.403 -6.004 5.180 1.00 0.00 26 VAL A N 3
ATOM 1500 C CA . VAL A 1 3 ? -11.403 -7.064 4.864 1.00 0.00 26 VAL A CA 3
ATOM 1501 C C . VAL A 1 3 ? -10.980 -6.975 3.394 1.00 0.00 26 VAL A C 3
ATOM 1502 O O . VAL A 1 3 ? -9.853 -7.264 3.044 1.00 0.00 26 VAL A O 3
ATOM 1515 N N . LEU A 1 4 ? -11.876 -6.579 2.533 1.00 0.00 27 LEU A N 3
ATOM 1516 C CA . LEU A 1 4 ? -11.531 -6.483 1.085 1.00 0.00 27 LEU A CA 3
ATOM 1517 C C . LEU A 1 4 ? -10.335 -5.547 0.886 1.00 0.00 27 LEU A C 3
ATOM 1518 O O . LEU A 1 4 ? -9.476 -5.785 0.062 1.00 0.00 27 LEU A O 3
ATOM 1534 N N . VAL A 1 5 ? -10.280 -4.484 1.638 1.00 0.00 28 VAL A N 3
ATOM 1535 C CA . VAL A 1 5 ? -9.147 -3.525 1.498 1.00 0.00 28 VAL A CA 3
ATOM 1536 C C . VAL A 1 5 ? -7.818 -4.217 1.819 1.00 0.00 28 VAL A C 3
ATOM 1537 O O . VAL A 1 5 ? -6.836 -4.046 1.124 1.00 0.00 28 VAL A O 3
ATOM 1550 N N . ILE A 1 6 ? -7.780 -4.994 2.867 1.00 0.00 29 ILE A N 3
ATOM 1551 C CA . ILE A 1 6 ? -6.517 -5.706 3.220 1.00 0.00 29 ILE A CA 3
ATOM 1552 C C . ILE A 1 6 ? -6.172 -6.741 2.148 1.00 0.00 29 ILE A C 3
ATOM 1553 O O . ILE A 1 6 ? -5.023 -6.940 1.809 1.00 0.00 29 ILE A O 3
ATOM 1569 N N . LEU A 1 7 ? -7.160 -7.404 1.612 1.00 0.00 30 LEU A N 3
ATOM 1570 C CA . LEU A 1 7 ? -6.890 -8.436 0.570 1.00 0.00 30 LEU A CA 3
ATOM 1571 C C . LEU A 1 7 ? -6.264 -7.793 -0.671 1.00 0.00 30 LEU A C 3
ATOM 1572 O O . LEU A 1 7 ? -5.327 -8.310 -1.245 1.00 0.00 30 LEU A O 3
ATOM 1588 N N . LEU A 1 8 ? -6.777 -6.669 -1.091 1.00 0.00 31 LEU A N 3
ATOM 1589 C CA . LEU A 1 8 ? -6.207 -5.990 -2.291 1.00 0.00 31 LEU A CA 3
ATOM 1590 C C . LEU A 1 8 ? -4.755 -5.578 -2.032 1.00 0.00 31 LEU A C 3
ATOM 1591 O O . LEU A 1 8 ? -3.892 -5.751 -2.869 1.00 0.00 31 LEU A O 3
ATOM 1607 N N . GLY A 1 9 ? -4.478 -5.035 -0.878 1.00 0.00 32 GLY A N 3
ATOM 1608 C CA . GLY A 1 9 ? -3.080 -4.618 -0.568 1.00 0.00 32 GLY A CA 3
ATOM 1609 C C . GLY A 1 9 ? -2.177 -5.852 -0.528 1.00 0.00 32 GLY A C 3
ATOM 1610 O O . GLY A 1 9 ? -1.045 -5.820 -0.967 1.00 0.00 32 GLY A O 3
ATOM 1614 N N . VAL A 1 10 ? -2.672 -6.940 -0.002 1.00 0.00 33 VAL A N 3
ATOM 1615 C CA . VAL A 1 10 ? -1.843 -8.176 0.083 1.00 0.00 33 VAL A CA 3
ATOM 1616 C C . VAL A 1 10 ? -1.375 -8.599 -1.313 1.00 0.00 33 VAL A C 3
ATOM 1617 O O . VAL A 1 10 ? -0.224 -8.931 -1.519 1.00 0.00 33 VAL A O 3
ATOM 1630 N N . VAL A 1 11 ? -2.263 -8.597 -2.268 1.00 0.00 34 VAL A N 3
ATOM 1631 C CA . VAL A 1 11 ? -1.876 -8.983 -3.656 1.00 0.00 34 VAL A CA 3
ATOM 1632 C C . VAL A 1 11 ? -0.784 -8.053 -4.192 1.00 0.00 34 VAL A C 3
ATOM 1633 O O . VAL A 1 11 ? 0.141 -8.485 -4.853 1.00 0.00 34 VAL A O 3
ATOM 1646 N N . GLY A 1 12 ? -0.882 -6.780 -3.921 1.00 0.00 35 GLY A N 3
ATOM 1647 C CA . GLY A 1 12 ? 0.155 -5.833 -4.420 1.00 0.00 35 GLY A CA 3
ATOM 1648 C C . GLY A 1 12 ? 1.525 -6.216 -3.855 1.00 0.00 35 GLY A C 3
ATOM 1649 O O . GLY A 1 12 ? 2.524 -6.174 -4.546 1.00 0.00 35 GLY A O 3
ATOM 1653 N N . LEU A 1 13 ? 1.585 -6.587 -2.606 1.00 0.00 36 LEU A N 3
ATOM 1654 C CA . LEU A 1 13 ? 2.895 -6.972 -2.003 1.00 0.00 36 LEU A CA 3
ATOM 1655 C C . LEU A 1 13 ? 3.509 -8.155 -2.759 1.00 0.00 36 LEU A C 3
ATOM 1656 O O . LEU A 1 13 ? 4.704 -8.218 -2.969 1.00 0.00 36 LEU A O 3
ATOM 1672 N N . SER A 1 14 ? 2.700 -9.095 -3.164 1.00 0.00 37 SER A N 3
ATOM 1673 C CA . SER A 1 14 ? 3.233 -10.275 -3.905 1.00 0.00 37 SER A CA 3
ATOM 1674 C C . SER A 1 14 ? 3.949 -9.834 -5.187 1.00 0.00 37 SER A C 3
ATOM 1675 O O . SER A 1 14 ? 5.055 -10.255 -5.467 1.00 0.00 37 SER A O 3
ATOM 1683 N N . ALA A 1 15 ? 3.329 -8.996 -5.971 1.00 0.00 38 ALA A N 3
ATOM 1684 C CA . ALA A 1 15 ? 3.997 -8.501 -7.210 1.00 0.00 38 ALA A CA 3
ATOM 1685 C C . ALA A 1 15 ? 5.350 -7.869 -6.871 1.00 0.00 38 ALA A C 3
ATOM 1686 O O . ALA A 1 15 ? 6.296 -7.958 -7.629 1.00 0.00 38 ALA A O 3
ATOM 1693 N N . LEU A 1 16 ? 5.446 -7.225 -5.741 1.00 0.00 39 LEU A N 3
ATOM 1694 C CA . LEU A 1 16 ? 6.736 -6.586 -5.351 1.00 0.00 39 LEU A CA 3
ATOM 1695 C C . LEU A 1 16 ? 7.401 -7.365 -4.213 1.00 0.00 39 LEU A C 3
ATOM 1696 O O . LEU A 1 16 ? 7.009 -7.263 -3.067 1.00 0.00 39 LEU A O 3
ATOM 1712 N N . THR A 1 17 ? 8.397 -8.149 -4.519 1.00 0.00 40 THR A N 3
ATOM 1713 C CA . THR A 1 17 ? 9.079 -8.940 -3.454 1.00 0.00 40 THR A CA 3
ATOM 1714 C C . THR A 1 17 ? 10.599 -8.911 -3.649 1.00 0.00 40 THR A C 3
ATOM 1715 O O . THR A 1 17 ? 11.282 -9.887 -3.405 1.00 0.00 40 THR A O 3
ATOM 1726 N N . GLY A 1 18 ? 11.136 -7.806 -4.087 1.00 0.00 41 GLY A N 3
ATOM 1727 C CA . GLY A 1 18 ? 12.609 -7.734 -4.307 1.00 0.00 41 GLY A CA 3
ATOM 1728 C C . GLY A 1 18 ? 13.124 -6.349 -3.910 1.00 0.00 41 GLY A C 3
ATOM 1729 O O . GLY A 1 18 ? 12.429 -5.361 -4.036 1.00 0.00 41 GLY A O 3
ATOM 1733 N N . TYR A 1 19 ? 14.335 -6.270 -3.428 1.00 0.00 42 TYR A N 3
ATOM 1734 C CA . TYR A 1 19 ? 14.897 -4.945 -3.032 1.00 0.00 42 TYR A CA 3
ATOM 1735 C C . TYR A 1 19 ? 15.013 -4.025 -4.253 1.00 0.00 42 TYR A C 3
ATOM 1736 O O . TYR A 1 19 ? 14.848 -4.450 -5.381 1.00 0.00 42 TYR A O 3
ATOM 1754 N N . LEU A 1 20 ? 15.304 -2.772 -4.036 1.00 0.00 43 LEU A N 3
ATOM 1755 C CA . LEU A 1 20 ? 15.414 -1.819 -5.178 1.00 0.00 43 LEU A CA 3
ATOM 1756 C C . LEU A 1 20 ? 15.890 -0.452 -4.675 1.00 0.00 43 LEU A C 3
ATOM 1757 O O . LEU A 1 20 ? 15.352 0.093 -3.732 1.00 0.00 43 LEU A O 3
ATOM 1773 N N . ASP A 1 21 ? 16.895 0.106 -5.295 1.00 0.00 44 ASP A N 3
ATOM 1774 C CA . ASP A 1 21 ? 17.389 1.445 -4.859 1.00 0.00 44 ASP A CA 3
ATOM 1775 C C . ASP A 1 21 ? 16.332 2.517 -5.139 1.00 0.00 44 ASP A C 3
ATOM 1776 O O . ASP A 1 21 ? 15.252 2.229 -5.615 1.00 0.00 44 ASP A O 3
ATOM 1785 N N . TYR A 1 22 ? 16.634 3.752 -4.848 1.00 0.00 45 TYR A N 3
ATOM 1786 C CA . TYR A 1 22 ? 15.640 4.839 -5.080 1.00 0.00 45 TYR A CA 3
ATOM 1787 C C . TYR A 1 22 ? 15.972 5.592 -6.371 1.00 0.00 45 TYR A C 3
ATOM 1788 O O . TYR A 1 22 ? 17.079 6.052 -6.566 1.00 0.00 45 TYR A O 3
ATOM 1806 N N . VAL A 1 23 ? 15.020 5.720 -7.256 1.00 0.00 46 VAL A N 3
ATOM 1807 C CA . VAL A 1 23 ? 15.282 6.448 -8.531 1.00 0.00 46 VAL A CA 3
ATOM 1808 C C . VAL A 1 23 ? 14.919 7.927 -8.379 1.00 0.00 46 VAL A C 3
ATOM 1809 O O . VAL A 1 23 ? 14.880 8.457 -7.287 1.00 0.00 46 VAL A O 3
ATOM 1822 N N . LEU A 1 24 ? 14.654 8.597 -9.467 1.00 0.00 47 LEU A N 3
ATOM 1823 C CA . LEU A 1 24 ? 14.323 10.048 -9.387 1.00 0.00 47 LEU A CA 3
ATOM 1824 C C . LEU A 1 24 ? 13.057 10.260 -8.553 1.00 0.00 47 LEU A C 3
ATOM 1825 O O . LEU A 1 24 ? 12.992 11.139 -7.718 1.00 0.00 47 LEU A O 3
ATOM 1841 N N . LEU A 1 25 ? 12.049 9.463 -8.778 1.00 0.00 48 LEU A N 3
ATOM 1842 C CA . LEU A 1 25 ? 10.789 9.618 -7.997 1.00 0.00 48 LEU A CA 3
ATOM 1843 C C . LEU A 1 25 ? 10.368 8.281 -7.379 1.00 0.00 48 LEU A C 3
ATOM 1844 O O . LEU A 1 25 ? 9.965 7.375 -8.081 1.00 0.00 48 LEU A O 3
ATOM 1860 N N . PRO A 1 26 ? 10.467 8.207 -6.080 1.00 0.00 49 PRO A N 3
ATOM 1861 C CA . PRO A 1 26 ? 10.091 6.967 -5.358 1.00 0.00 49 PRO A CA 3
ATOM 1862 C C . PRO A 1 26 ? 8.571 6.774 -5.398 1.00 0.00 49 PRO A C 3
ATOM 1863 O O . PRO A 1 26 ? 7.904 6.817 -4.385 1.00 0.00 49 PRO A O 3
ATOM 1874 N N . ALA A 1 27 ? 8.023 6.559 -6.564 1.00 0.00 50 ALA A N 3
ATOM 1875 C CA . ALA A 1 27 ? 6.548 6.361 -6.671 1.00 0.00 50 ALA A CA 3
ATOM 1876 C C . ALA A 1 27 ? 6.120 5.129 -5.869 1.00 0.00 50 ALA A C 3
ATOM 1877 O O . ALA A 1 27 ? 5.030 5.071 -5.335 1.00 0.00 50 ALA A O 3
ATOM 1884 N N . LEU A 1 28 ? 6.970 4.142 -5.783 1.00 0.00 51 LEU A N 3
ATOM 1885 C CA . LEU A 1 28 ? 6.611 2.907 -5.025 1.00 0.00 51 LEU A CA 3
ATOM 1886 C C . LEU A 1 28 ? 6.465 3.223 -3.533 1.00 0.00 51 LEU A C 3
ATOM 1887 O O . LEU A 1 28 ? 5.485 2.870 -2.906 1.00 0.00 51 LEU A O 3
ATOM 1903 N N . ALA A 1 29 ? 7.433 3.884 -2.961 1.00 0.00 52 ALA A N 3
ATOM 1904 C CA . ALA A 1 29 ? 7.341 4.239 -1.515 1.00 0.00 52 ALA A CA 3
ATOM 1905 C C . ALA A 1 29 ? 6.064 5.040 -1.244 1.00 0.00 52 ALA A C 3
ATOM 1906 O O . ALA A 1 29 ? 5.359 4.796 -0.285 1.00 0.00 52 ALA A O 3
ATOM 1913 N N . ILE A 1 30 ? 5.764 5.997 -2.079 1.00 0.00 53 ILE A N 3
ATOM 1914 C CA . ILE A 1 30 ? 4.521 6.797 -1.883 1.00 0.00 53 ILE A CA 3
ATOM 1915 C C . ILE A 1 30 ? 3.284 5.917 -2.081 1.00 0.00 53 ILE A C 3
ATOM 1916 O O . ILE A 1 30 ? 2.339 5.977 -1.321 1.00 0.00 53 ILE A O 3
ATOM 1932 N N . PHE A 1 31 ? 3.283 5.101 -3.100 1.00 0.00 54 PHE A N 3
ATOM 1933 C CA . PHE A 1 31 ? 2.111 4.211 -3.345 1.00 0.00 54 PHE A CA 3
ATOM 1934 C C . PHE A 1 31 ? 1.806 3.371 -2.099 1.00 0.00 54 PHE A C 3
ATOM 1935 O O . PHE A 1 31 ? 0.670 3.250 -1.686 1.00 0.00 54 PHE A O 3
ATOM 1952 N N . ILE A 1 32 ? 2.810 2.789 -1.500 1.00 0.00 55 ILE A N 3
ATOM 1953 C CA . ILE A 1 32 ? 2.575 1.975 -0.272 1.00 0.00 55 ILE A CA 3
ATOM 1954 C C . ILE A 1 32 ? 2.038 2.859 0.859 1.00 0.00 55 ILE A C 3
ATOM 1955 O O . ILE A 1 32 ? 1.112 2.494 1.558 1.00 0.00 55 ILE A O 3
ATOM 1971 N N . GLY A 1 33 ? 2.615 4.013 1.048 1.00 0.00 56 GLY A N 3
ATOM 1972 C CA . GLY A 1 33 ? 2.130 4.925 2.123 1.00 0.00 56 GLY A CA 3
ATOM 1973 C C . GLY A 1 33 ? 0.633 5.191 1.946 1.00 0.00 56 GLY A C 3
ATOM 1974 O O . GLY A 1 33 ? -0.143 5.053 2.871 1.00 0.00 56 GLY A O 3
ATOM 1978 N N . LEU A 1 34 ? 0.219 5.573 0.769 1.00 0.00 57 LEU A N 3
ATOM 1979 C CA . LEU A 1 34 ? -1.236 5.786 0.526 1.00 0.00 57 LEU A CA 3
ATOM 1980 C C . LEU A 1 34 ? -2.005 4.474 0.705 1.00 0.00 57 LEU A C 3
ATOM 1981 O O . LEU A 1 34 ? -3.107 4.453 1.218 1.00 0.00 57 LEU A O 3
ATOM 1997 N N . THR A 1 35 ? -1.436 3.379 0.284 1.00 0.00 58 THR A N 3
ATOM 1998 C CA . THR A 1 35 ? -2.136 2.069 0.425 1.00 0.00 58 THR A CA 3
ATOM 1999 C C . THR A 1 35 ? -2.314 1.712 1.903 1.00 0.00 58 THR A C 3
ATOM 2000 O O . THR A 1 35 ? -3.390 1.361 2.342 1.00 0.00 58 THR A O 3
ATOM 2011 N N . ILE A 1 36 ? -1.260 1.786 2.670 1.00 0.00 59 ILE A N 3
ATOM 2012 C CA . ILE A 1 36 ? -1.370 1.480 4.127 1.00 0.00 59 ILE A CA 3
ATOM 2013 C C . ILE A 1 36 ? -2.232 2.526 4.844 1.00 0.00 59 ILE A C 3
ATOM 2014 O O . ILE A 1 36 ? -3.059 2.194 5.670 1.00 0.00 59 ILE A O 3
ATOM 2030 N N . TYR A 1 37 ? -2.057 3.783 4.538 1.00 0.00 60 TYR A N 3
ATOM 2031 C CA . TYR A 1 37 ? -2.885 4.828 5.208 1.00 0.00 60 TYR A CA 3
ATOM 2032 C C . TYR A 1 37 ? -4.373 4.568 4.934 1.00 0.00 60 TYR A C 3
ATOM 2033 O O . TYR A 1 37 ? -5.194 4.580 5.830 1.00 0.00 60 TYR A O 3
ATOM 2051 N N . ALA A 1 38 ? -4.722 4.342 3.696 1.00 0.00 61 ALA A N 3
ATOM 2052 C CA . ALA A 1 38 ? -6.147 4.055 3.358 1.00 0.00 61 ALA A CA 3
ATOM 2053 C C . ALA A 1 38 ? -6.658 2.834 4.128 1.00 0.00 61 ALA A C 3
ATOM 2054 O O . ALA A 1 38 ? -7.785 2.806 4.584 1.00 0.00 61 ALA A O 3
ATOM 2061 N N . ILE A 1 39 ? -5.848 1.823 4.269 1.00 0.00 62 ILE A N 3
ATOM 2062 C CA . ILE A 1 39 ? -6.295 0.609 5.009 1.00 0.00 62 ILE A CA 3
ATOM 2063 C C . ILE A 1 39 ? -6.606 0.945 6.471 1.00 0.00 62 ILE A C 3
ATOM 2064 O O . ILE A 1 39 ? -7.603 0.515 7.015 1.00 0.00 62 ILE A O 3
ATOM 2080 N N . GLN A 1 40 ? -5.761 1.704 7.114 1.00 0.00 63 GLN A N 3
ATOM 2081 C CA . GLN A 1 40 ? -6.028 2.069 8.536 1.00 0.00 63 GLN A CA 3
ATOM 2082 C C . GLN A 1 40 ? -7.370 2.792 8.656 1.00 0.00 63 GLN A C 3
ATOM 2083 O O . GLN A 1 40 ? -8.121 2.575 9.586 1.00 0.00 63 GLN A O 3
ATOM 2097 N N . ARG A 1 41 ? -7.680 3.646 7.722 1.00 0.00 64 ARG A N 3
ATOM 2098 C CA . ARG A 1 41 ? -8.982 4.369 7.781 1.00 0.00 64 ARG A CA 3
ATOM 2099 C C . ARG A 1 41 ? -10.138 3.383 7.595 1.00 0.00 64 ARG A C 3
ATOM 2100 O O . ARG A 1 41 ? -11.086 3.372 8.355 1.00 0.00 64 ARG A O 3
ATOM 2121 N N . LYS A 1 42 ? -10.066 2.554 6.590 1.00 0.00 65 LYS A N 3
ATOM 2122 C CA . LYS A 1 42 ? -11.142 1.544 6.379 1.00 0.00 65 LYS A CA 3
ATOM 2123 C C . LYS A 1 42 ? -11.298 0.673 7.629 1.00 0.00 65 LYS A C 3
ATOM 2124 O O . LYS A 1 42 ? -12.384 0.504 8.147 1.00 0.00 65 LYS A O 3
ATOM 2143 N N . ARG A 1 43 ? -10.220 0.124 8.122 1.00 0.00 66 ARG A N 3
ATOM 2144 C CA . ARG A 1 43 ? -10.304 -0.691 9.368 1.00 0.00 66 ARG A CA 3
ATOM 2145 C C . ARG A 1 43 ? -10.932 0.142 10.491 1.00 0.00 66 ARG A C 3
ATOM 2146 O O . ARG A 1 43 ? -11.666 -0.363 11.316 1.00 0.00 66 ARG A O 3
ATOM 2167 N N . GLN A 1 44 ? -10.652 1.417 10.520 1.00 0.00 67 GLN A N 3
ATOM 2168 C CA . GLN A 1 44 ? -11.230 2.286 11.586 1.00 0.00 67 GLN A CA 3
ATOM 2169 C C . GLN A 1 44 ? -10.901 3.753 11.297 1.00 0.00 67 GLN A C 3
ATOM 2170 O O . GLN A 1 44 ? -9.802 4.084 10.895 1.00 0.00 67 GLN A O 3
ATOM 2184 N N . ALA A 1 45 ? -11.843 4.634 11.491 1.00 0.00 68 ALA A N 3
ATOM 2185 C CA . ALA A 1 45 ? -11.579 6.075 11.221 1.00 0.00 68 ALA A CA 3
ATOM 2186 C C . ALA A 1 45 ? -10.768 6.696 12.362 1.00 0.00 68 ALA A C 3
ATOM 2187 O O . ALA A 1 45 ? -11.096 6.541 13.522 1.00 0.00 68 ALA A O 3
ATOM 2194 N N . ASP A 1 46 ? -9.716 7.398 12.043 1.00 0.00 69 ASP A N 3
ATOM 2195 C CA . ASP A 1 46 ? -8.891 8.029 13.113 1.00 0.00 69 ASP A CA 3
ATOM 2196 C C . ASP A 1 46 ? -9.626 9.237 13.702 1.00 0.00 69 ASP A C 3
ATOM 2197 O O . ASP A 1 46 ? -10.683 9.619 13.240 1.00 0.00 69 ASP A O 3
ATOM 2206 N N . THR A 1 1 ? -16.643 -5.559 3.111 1.00 0.00 24 THR A N 4
ATOM 2207 C CA . THR A 1 1 ? -16.039 -5.079 4.386 1.00 0.00 24 THR A CA 4
ATOM 2208 C C . THR A 1 1 ? -14.732 -4.335 4.099 1.00 0.00 24 THR A C 4
ATOM 2209 O O . THR A 1 1 ? -14.169 -4.462 3.030 1.00 0.00 24 THR A O 4
ATOM 2220 N N . PRO A 1 2 ? -14.295 -3.578 5.067 1.00 0.00 25 PRO A N 4
ATOM 2221 C CA . PRO A 1 2 ? -13.040 -2.801 4.919 1.00 0.00 25 PRO A CA 4
ATOM 2222 C C . PRO A 1 2 ? -11.829 -3.737 4.899 1.00 0.00 25 PRO A C 4
ATOM 2223 O O . PRO A 1 2 ? -10.801 -3.428 4.329 1.00 0.00 25 PRO A O 4
ATOM 2234 N N . VAL A 1 3 ? -11.943 -4.880 5.519 1.00 0.00 26 VAL A N 4
ATOM 2235 C CA . VAL A 1 3 ? -10.804 -5.842 5.535 1.00 0.00 26 VAL A CA 4
ATOM 2236 C C . VAL A 1 3 ? -10.522 -6.357 4.120 1.00 0.00 26 VAL A C 4
ATOM 2237 O O . VAL A 1 3 ? -9.402 -6.682 3.781 1.00 0.00 26 VAL A O 4
ATOM 2250 N N . LEU A 1 4 ? -11.529 -6.432 3.295 1.00 0.00 27 LEU A N 4
ATOM 2251 C CA . LEU A 1 4 ? -11.328 -6.962 1.915 1.00 0.00 27 LEU A CA 4
ATOM 2252 C C . LEU A 1 4 ? -10.239 -6.162 1.195 1.00 0.00 27 LEU A C 4
ATOM 2253 O O . LEU A 1 4 ? -9.471 -6.695 0.420 1.00 0.00 27 LEU A O 4
ATOM 2269 N N . VAL A 1 5 ? -10.175 -4.884 1.445 1.00 0.00 28 VAL A N 4
ATOM 2270 C CA . VAL A 1 5 ? -9.163 -4.036 0.754 1.00 0.00 28 VAL A CA 4
ATOM 2271 C C . VAL A 1 5 ? -7.748 -4.543 1.048 1.00 0.00 28 VAL A C 4
ATOM 2272 O O . VAL A 1 5 ? -6.872 -4.487 0.208 1.00 0.00 28 VAL A O 4
ATOM 2285 N N . ILE A 1 6 ? -7.517 -5.033 2.235 1.00 0.00 29 ILE A N 4
ATOM 2286 C CA . ILE A 1 6 ? -6.156 -5.535 2.583 1.00 0.00 29 ILE A CA 4
ATOM 2287 C C . ILE A 1 6 ? -5.806 -6.757 1.732 1.00 0.00 29 ILE A C 4
ATOM 2288 O O . ILE A 1 6 ? -4.678 -6.935 1.316 1.00 0.00 29 ILE A O 4
ATOM 2304 N N . LEU A 1 7 ? -6.763 -7.603 1.473 1.00 0.00 30 LEU A N 4
ATOM 2305 C CA . LEU A 1 7 ? -6.487 -8.823 0.661 1.00 0.00 30 LEU A CA 4
ATOM 2306 C C . LEU A 1 7 ? -6.042 -8.433 -0.753 1.00 0.00 30 LEU A C 4
ATOM 2307 O O . LEU A 1 7 ? -5.109 -8.992 -1.296 1.00 0.00 30 LEU A O 4
ATOM 2323 N N . LEU A 1 8 ? -6.702 -7.483 -1.353 1.00 0.00 31 LEU A N 4
ATOM 2324 C CA . LEU A 1 8 ? -6.312 -7.054 -2.727 1.00 0.00 31 LEU A CA 4
ATOM 2325 C C . LEU A 1 8 ? -4.905 -6.449 -2.717 1.00 0.00 31 LEU A C 4
ATOM 2326 O O . LEU A 1 8 ? -4.096 -6.725 -3.580 1.00 0.00 31 LEU A O 4
ATOM 2342 N N . GLY A 1 9 ? -4.607 -5.629 -1.747 1.00 0.00 32 GLY A N 4
ATOM 2343 C CA . GLY A 1 9 ? -3.250 -5.015 -1.685 1.00 0.00 32 GLY A CA 4
ATOM 2344 C C . GLY A 1 9 ? -2.205 -6.108 -1.460 1.00 0.00 32 GLY A C 4
ATOM 2345 O O . GLY A 1 9 ? -1.129 -6.080 -2.025 1.00 0.00 32 GLY A O 4
ATOM 2349 N N . VAL A 1 10 ? -2.514 -7.073 -0.636 1.00 0.00 33 VAL A N 4
ATOM 2350 C CA . VAL A 1 10 ? -1.539 -8.168 -0.363 1.00 0.00 33 VAL A CA 4
ATOM 2351 C C . VAL A 1 10 ? -1.163 -8.882 -1.664 1.00 0.00 33 VAL A C 4
ATOM 2352 O O . VAL A 1 10 ? -0.008 -9.157 -1.923 1.00 0.00 33 VAL A O 4
ATOM 2365 N N . VAL A 1 11 ? -2.135 -9.193 -2.477 1.00 0.00 34 VAL A N 4
ATOM 2366 C CA . VAL A 1 11 ? -1.844 -9.880 -3.769 1.00 0.00 34 VAL A CA 4
ATOM 2367 C C . VAL A 1 11 ? -0.934 -9.017 -4.648 1.00 0.00 34 VAL A C 4
ATOM 2368 O O . VAL A 1 11 ? -0.029 -9.513 -5.292 1.00 0.00 34 VAL A O 4
ATOM 2381 N N . GLY A 1 12 ? -1.166 -7.734 -4.687 1.00 0.00 35 GLY A N 4
ATOM 2382 C CA . GLY A 1 12 ? -0.312 -6.851 -5.532 1.00 0.00 35 GLY A CA 4
ATOM 2383 C C . GLY A 1 12 ? 1.146 -6.950 -5.080 1.00 0.00 35 GLY A C 4
ATOM 2384 O O . GLY A 1 12 ? 2.054 -6.991 -5.886 1.00 0.00 35 GLY A O 4
ATOM 2388 N N . LEU A 1 13 ? 1.383 -6.987 -3.797 1.00 0.00 36 LEU A N 4
ATOM 2389 C CA . LEU A 1 13 ? 2.786 -7.085 -3.299 1.00 0.00 36 LEU A CA 4
ATOM 2390 C C . LEU A 1 13 ? 3.451 -8.366 -3.814 1.00 0.00 36 LEU A C 4
ATOM 2391 O O . LEU A 1 13 ? 4.623 -8.382 -4.138 1.00 0.00 36 LEU A O 4
ATOM 2407 N N . SER A 1 14 ? 2.716 -9.440 -3.886 1.00 0.00 37 SER A N 4
ATOM 2408 C CA . SER A 1 14 ? 3.304 -10.723 -4.369 1.00 0.00 37 SER A CA 4
ATOM 2409 C C . SER A 1 14 ? 3.882 -10.558 -5.780 1.00 0.00 37 SER A C 4
ATOM 2410 O O . SER A 1 14 ? 4.990 -10.972 -6.058 1.00 0.00 37 SER A O 4
ATOM 2418 N N . ALA A 1 15 ? 3.140 -9.962 -6.674 1.00 0.00 38 ALA A N 4
ATOM 2419 C CA . ALA A 1 15 ? 3.667 -9.747 -8.054 1.00 0.00 38 ALA A CA 4
ATOM 2420 C C . ALA A 1 15 ? 5.003 -9.000 -8.005 1.00 0.00 38 ALA A C 4
ATOM 2421 O O . ALA A 1 15 ? 5.876 -9.214 -8.822 1.00 0.00 38 ALA A O 4
ATOM 2428 N N . LEU A 1 16 ? 5.166 -8.122 -7.055 1.00 0.00 39 LEU A N 4
ATOM 2429 C CA . LEU A 1 16 ? 6.442 -7.356 -6.955 1.00 0.00 39 LEU A CA 4
ATOM 2430 C C . LEU A 1 16 ? 7.271 -7.845 -5.764 1.00 0.00 39 LEU A C 4
ATOM 2431 O O . LEU A 1 16 ? 6.908 -7.649 -4.620 1.00 0.00 39 LEU A O 4
ATOM 2447 N N . THR A 1 17 ? 8.377 -8.487 -6.021 1.00 0.00 40 THR A N 4
ATOM 2448 C CA . THR A 1 17 ? 9.220 -9.000 -4.903 1.00 0.00 40 THR A CA 4
ATOM 2449 C C . THR A 1 17 ? 10.701 -9.000 -5.297 1.00 0.00 40 THR A C 4
ATOM 2450 O O . THR A 1 17 ? 11.440 -9.905 -4.961 1.00 0.00 40 THR A O 4
ATOM 2461 N N . GLY A 1 18 ? 11.142 -7.998 -6.006 1.00 0.00 41 GLY A N 4
ATOM 2462 C CA . GLY A 1 18 ? 12.570 -7.965 -6.437 1.00 0.00 41 GLY A CA 4
ATOM 2463 C C . GLY A 1 18 ? 13.353 -6.992 -5.554 1.00 0.00 41 GLY A C 4
ATOM 2464 O O . GLY A 1 18 ? 13.052 -6.816 -4.391 1.00 0.00 41 GLY A O 4
ATOM 2468 N N . TYR A 1 19 ? 14.358 -6.358 -6.097 1.00 0.00 42 TYR A N 4
ATOM 2469 C CA . TYR A 1 19 ? 15.169 -5.406 -5.283 1.00 0.00 42 TYR A CA 4
ATOM 2470 C C . TYR A 1 19 ? 15.400 -4.103 -6.055 1.00 0.00 42 TYR A C 4
ATOM 2471 O O . TYR A 1 19 ? 15.595 -4.104 -7.255 1.00 0.00 42 TYR A O 4
ATOM 2489 N N . LEU A 1 20 ? 15.385 -2.990 -5.373 1.00 0.00 43 LEU A N 4
ATOM 2490 C CA . LEU A 1 20 ? 15.594 -1.684 -6.063 1.00 0.00 43 LEU A CA 4
ATOM 2491 C C . LEU A 1 20 ? 15.976 -0.607 -5.042 1.00 0.00 43 LEU A C 4
ATOM 2492 O O . LEU A 1 20 ? 15.351 -0.470 -4.010 1.00 0.00 43 LEU A O 4
ATOM 2508 N N . ASP A 1 21 ? 16.996 0.159 -5.321 1.00 0.00 44 ASP A N 4
ATOM 2509 C CA . ASP A 1 21 ? 17.397 1.240 -4.375 1.00 0.00 44 ASP A CA 4
ATOM 2510 C C . ASP A 1 21 ? 16.502 2.469 -4.561 1.00 0.00 44 ASP A C 4
ATOM 2511 O O . ASP A 1 21 ? 15.451 2.397 -5.165 1.00 0.00 44 ASP A O 4
ATOM 2520 N N . TYR A 1 22 ? 16.910 3.595 -4.045 1.00 0.00 45 TYR A N 4
ATOM 2521 C CA . TYR A 1 22 ? 16.079 4.825 -4.188 1.00 0.00 45 TYR A CA 4
ATOM 2522 C C . TYR A 1 22 ? 16.496 5.603 -5.439 1.00 0.00 45 TYR A C 4
ATOM 2523 O O . TYR A 1 22 ? 17.640 5.980 -5.594 1.00 0.00 45 TYR A O 4
ATOM 2541 N N . VAL A 1 23 ? 15.577 5.847 -6.332 1.00 0.00 46 VAL A N 4
ATOM 2542 C CA . VAL A 1 23 ? 15.923 6.599 -7.572 1.00 0.00 46 VAL A CA 4
ATOM 2543 C C . VAL A 1 23 ? 15.440 8.047 -7.465 1.00 0.00 46 VAL A C 4
ATOM 2544 O O . VAL A 1 23 ? 15.444 8.636 -6.402 1.00 0.00 46 VAL A O 4
ATOM 2557 N N . LEU A 1 24 ? 15.022 8.626 -8.558 1.00 0.00 47 LEU A N 4
ATOM 2558 C CA . LEU A 1 24 ? 14.556 10.040 -8.520 1.00 0.00 47 LEU A CA 4
ATOM 2559 C C . LEU A 1 24 ? 13.455 10.209 -7.469 1.00 0.00 47 LEU A C 4
ATOM 2560 O O . LEU A 1 24 ? 13.399 11.200 -6.768 1.00 0.00 47 LEU A O 4
ATOM 2576 N N . LEU A 1 25 ? 12.578 9.248 -7.357 1.00 0.00 48 LEU A N 4
ATOM 2577 C CA . LEU A 1 25 ? 11.484 9.353 -6.350 1.00 0.00 48 LEU A CA 4
ATOM 2578 C C . LEU A 1 25 ? 10.935 7.966 -6.002 1.00 0.00 48 LEU A C 4
ATOM 2579 O O . LEU A 1 25 ? 10.713 7.152 -6.876 1.00 0.00 48 LEU A O 4
ATOM 2595 N N . PRO A 1 26 ? 10.726 7.748 -4.733 1.00 0.00 49 PRO A N 4
ATOM 2596 C CA . PRO A 1 26 ? 10.192 6.446 -4.262 1.00 0.00 49 PRO A CA 4
ATOM 2597 C C . PRO A 1 26 ? 8.708 6.325 -4.619 1.00 0.00 49 PRO A C 4
ATOM 2598 O O . PRO A 1 26 ? 7.857 6.241 -3.757 1.00 0.00 49 PRO A O 4
ATOM 2609 N N . ALA A 1 27 ? 8.393 6.311 -5.886 1.00 0.00 50 ALA A N 4
ATOM 2610 C CA . ALA A 1 27 ? 6.963 6.197 -6.301 1.00 0.00 50 ALA A CA 4
ATOM 2611 C C . ALA A 1 27 ? 6.321 4.971 -5.646 1.00 0.00 50 ALA A C 4
ATOM 2612 O O . ALA A 1 27 ? 5.189 5.012 -5.207 1.00 0.00 50 ALA A O 4
ATOM 2619 N N . LEU A 1 28 ? 7.035 3.880 -5.578 1.00 0.00 51 LEU A N 4
ATOM 2620 C CA . LEU A 1 28 ? 6.465 2.649 -4.954 1.00 0.00 51 LEU A CA 4
ATOM 2621 C C . LEU A 1 28 ? 6.263 2.860 -3.451 1.00 0.00 51 LEU A C 4
ATOM 2622 O O . LEU A 1 28 ? 5.207 2.594 -2.913 1.00 0.00 51 LEU A O 4
ATOM 2638 N N . ALA A 1 29 ? 7.267 3.338 -2.770 1.00 0.00 52 ALA A N 4
ATOM 2639 C CA . ALA A 1 29 ? 7.128 3.583 -1.305 1.00 0.00 52 ALA A CA 4
ATOM 2640 C C . ALA A 1 29 ? 5.941 4.510 -1.031 1.00 0.00 52 ALA A C 4
ATOM 2641 O O . ALA A 1 29 ? 5.159 4.285 -0.128 1.00 0.00 52 ALA A O 4
ATOM 2648 N N . ILE A 1 30 ? 5.800 5.554 -1.803 1.00 0.00 53 ILE A N 4
ATOM 2649 C CA . ILE A 1 30 ? 4.651 6.483 -1.601 1.00 0.00 53 ILE A CA 4
ATOM 2650 C C . ILE A 1 30 ? 3.330 5.766 -1.893 1.00 0.00 53 ILE A C 4
ATOM 2651 O O . ILE A 1 30 ? 2.368 5.895 -1.162 1.00 0.00 53 ILE A O 4
ATOM 2667 N N . PHE A 1 31 ? 3.276 5.012 -2.957 1.00 0.00 54 PHE A N 4
ATOM 2668 C CA . PHE A 1 31 ? 2.021 4.277 -3.290 1.00 0.00 54 PHE A CA 4
ATOM 2669 C C . PHE A 1 31 ? 1.572 3.417 -2.104 1.00 0.00 54 PHE A C 4
ATOM 2670 O O . PHE A 1 31 ? 0.409 3.390 -1.752 1.00 0.00 54 PHE A O 4
ATOM 2687 N N . ILE A 1 32 ? 2.482 2.714 -1.487 1.00 0.00 55 ILE A N 4
ATOM 2688 C CA . ILE A 1 32 ? 2.107 1.877 -0.309 1.00 0.00 55 ILE A CA 4
ATOM 2689 C C . ILE A 1 32 ? 1.620 2.761 0.842 1.00 0.00 55 ILE A C 4
ATOM 2690 O O . ILE A 1 32 ? 0.637 2.465 1.493 1.00 0.00 55 ILE A O 4
ATOM 2706 N N . GLY A 1 33 ? 2.303 3.843 1.102 1.00 0.00 56 GLY A N 4
ATOM 2707 C CA . GLY A 1 33 ? 1.872 4.755 2.200 1.00 0.00 56 GLY A CA 4
ATOM 2708 C C . GLY A 1 33 ? 0.415 5.171 1.991 1.00 0.00 56 GLY A C 4
ATOM 2709 O O . GLY A 1 33 ? -0.399 5.084 2.889 1.00 0.00 56 GLY A O 4
ATOM 2713 N N . LEU A 1 34 ? 0.076 5.628 0.817 1.00 0.00 57 LEU A N 4
ATOM 2714 C CA . LEU A 1 34 ? -1.343 5.992 0.541 1.00 0.00 57 LEU A CA 4
ATOM 2715 C C . LEU A 1 34 ? -2.239 4.753 0.628 1.00 0.00 57 LEU A C 4
ATOM 2716 O O . LEU A 1 34 ? -3.353 4.812 1.112 1.00 0.00 57 LEU A O 4
ATOM 2732 N N . THR A 1 35 ? -1.763 3.632 0.161 1.00 0.00 58 THR A N 4
ATOM 2733 C CA . THR A 1 35 ? -2.585 2.388 0.218 1.00 0.00 58 THR A CA 4
ATOM 2734 C C . THR A 1 35 ? -2.840 1.979 1.672 1.00 0.00 58 THR A C 4
ATOM 2735 O O . THR A 1 35 ? -3.958 1.710 2.065 1.00 0.00 58 THR A O 4
ATOM 2746 N N . ILE A 1 36 ? -1.808 1.916 2.467 1.00 0.00 59 ILE A N 4
ATOM 2747 C CA . ILE A 1 36 ? -1.989 1.556 3.905 1.00 0.00 59 ILE A CA 4
ATOM 2748 C C . ILE A 1 36 ? -2.749 2.656 4.654 1.00 0.00 59 ILE A C 4
ATOM 2749 O O . ILE A 1 36 ? -3.634 2.381 5.440 1.00 0.00 59 ILE A O 4
ATOM 2765 N N . TYR A 1 37 ? -2.422 3.898 4.422 1.00 0.00 60 TYR A N 4
ATOM 2766 C CA . TYR A 1 37 ? -3.146 4.997 5.127 1.00 0.00 60 TYR A CA 4
ATOM 2767 C C . TYR A 1 37 ? -4.639 4.942 4.782 1.00 0.00 60 TYR A C 4
ATOM 2768 O O . TYR A 1 37 ? -5.492 4.993 5.647 1.00 0.00 60 TYR A O 4
ATOM 2786 N N . ALA A 1 38 ? -4.958 4.849 3.520 1.00 0.00 61 ALA A N 4
ATOM 2787 C CA . ALA A 1 38 ? -6.391 4.769 3.110 1.00 0.00 61 ALA A CA 4
ATOM 2788 C C . ALA A 1 38 ? -7.071 3.543 3.725 1.00 0.00 61 ALA A C 4
ATOM 2789 O O . ALA A 1 38 ? -8.208 3.602 4.149 1.00 0.00 61 ALA A O 4
ATOM 2796 N N . ILE A 1 39 ? -6.392 2.430 3.767 1.00 0.00 62 ILE A N 4
ATOM 2797 C CA . ILE A 1 39 ? -7.010 1.204 4.348 1.00 0.00 62 ILE A CA 4
ATOM 2798 C C . ILE A 1 39 ? -7.307 1.397 5.838 1.00 0.00 62 ILE A C 4
ATOM 2799 O O . ILE A 1 39 ? -8.370 1.051 6.315 1.00 0.00 62 ILE A O 4
ATOM 2815 N N . GLN A 1 40 ? -6.382 1.941 6.580 1.00 0.00 63 GLN A N 4
ATOM 2816 C CA . GLN A 1 40 ? -6.630 2.162 8.034 1.00 0.00 63 GLN A CA 4
ATOM 2817 C C . GLN A 1 40 ? -7.815 3.108 8.232 1.00 0.00 63 GLN A C 4
ATOM 2818 O O . GLN A 1 40 ? -8.625 2.927 9.119 1.00 0.00 63 GLN A O 4
ATOM 2832 N N . ARG A 1 41 ? -7.925 4.116 7.412 1.00 0.00 64 ARG A N 4
ATOM 2833 C CA . ARG A 1 41 ? -9.061 5.070 7.559 1.00 0.00 64 ARG A CA 4
ATOM 2834 C C . ARG A 1 41 ? -10.383 4.363 7.253 1.00 0.00 64 ARG A C 4
ATOM 2835 O O . ARG A 1 41 ? -11.320 4.418 8.023 1.00 0.00 64 ARG A O 4
ATOM 2856 N N . LYS A 1 42 ? -10.464 3.699 6.133 1.00 0.00 65 LYS A N 4
ATOM 2857 C CA . LYS A 1 42 ? -11.713 2.958 5.797 1.00 0.00 65 LYS A CA 4
ATOM 2858 C C . LYS A 1 42 ? -12.037 1.945 6.898 1.00 0.00 65 LYS A C 4
ATOM 2859 O O . LYS A 1 42 ? -13.148 1.876 7.384 1.00 0.00 65 LYS A O 4
ATOM 2878 N N . ARG A 1 43 ? -11.073 1.163 7.302 1.00 0.00 66 ARG A N 4
ATOM 2879 C CA . ARG A 1 43 ? -11.321 0.180 8.396 1.00 0.00 66 ARG A CA 4
ATOM 2880 C C . ARG A 1 43 ? -11.840 0.907 9.639 1.00 0.00 66 ARG A C 4
ATOM 2881 O O . ARG A 1 43 ? -12.734 0.441 10.318 1.00 0.00 66 ARG A O 4
ATOM 2902 N N . GLN A 1 44 ? -11.290 2.054 9.938 1.00 0.00 67 GLN A N 4
ATOM 2903 C CA . GLN A 1 44 ? -11.752 2.819 11.131 1.00 0.00 67 GLN A CA 4
ATOM 2904 C C . GLN A 1 44 ? -11.395 4.299 10.970 1.00 0.00 67 GLN A C 4
ATOM 2905 O O . GLN A 1 44 ? -10.431 4.647 10.318 1.00 0.00 67 GLN A O 4
ATOM 2919 N N . ALA A 1 45 ? -12.165 5.174 11.555 1.00 0.00 68 ALA A N 4
ATOM 2920 C CA . ALA A 1 45 ? -11.866 6.629 11.429 1.00 0.00 68 ALA A CA 4
ATOM 2921 C C . ALA A 1 45 ? -12.839 7.452 12.278 1.00 0.00 68 ALA A C 4
ATOM 2922 O O . ALA A 1 45 ? -13.970 7.063 12.491 1.00 0.00 68 ALA A O 4
ATOM 2929 N N . ASP A 1 46 ? -12.411 8.587 12.759 1.00 0.00 69 ASP A N 4
ATOM 2930 C CA . ASP A 1 46 ? -13.317 9.432 13.589 1.00 0.00 69 ASP A CA 4
ATOM 2931 C C . ASP A 1 46 ? -14.675 9.587 12.897 1.00 0.00 69 ASP A C 4
ATOM 2932 O O . ASP A 1 46 ? -15.670 9.041 13.333 1.00 0.00 69 ASP A O 4
ATOM 2941 N N . THR A 1 1 ? -15.629 -3.943 9.432 1.00 0.00 24 THR A N 5
ATOM 2942 C CA . THR A 1 1 ? -14.322 -3.733 8.747 1.00 0.00 24 THR A CA 5
ATOM 2943 C C . THR A 1 1 ? -14.403 -4.229 7.301 1.00 0.00 24 THR A C 5
ATOM 2944 O O . THR A 1 1 ? -14.892 -5.310 7.044 1.00 0.00 24 THR A O 5
ATOM 2955 N N . PRO A 1 2 ? -13.919 -3.415 6.403 1.00 0.00 25 PRO A N 5
ATOM 2956 C CA . PRO A 1 2 ? -13.937 -3.773 4.964 1.00 0.00 25 PRO A CA 5
ATOM 2957 C C . PRO A 1 2 ? -12.873 -4.831 4.661 1.00 0.00 25 PRO A C 5
ATOM 2958 O O . PRO A 1 2 ? -11.770 -4.520 4.257 1.00 0.00 25 PRO A O 5
ATOM 2969 N N . VAL A 1 3 ? -13.196 -6.080 4.857 1.00 0.00 26 VAL A N 5
ATOM 2970 C CA . VAL A 1 3 ? -12.207 -7.162 4.584 1.00 0.00 26 VAL A CA 5
ATOM 2971 C C . VAL A 1 3 ? -11.782 -7.136 3.114 1.00 0.00 26 VAL A C 5
ATOM 2972 O O . VAL A 1 3 ? -10.652 -7.434 2.779 1.00 0.00 26 VAL A O 5
ATOM 2985 N N . LEU A 1 4 ? -12.678 -6.783 2.233 1.00 0.00 27 LEU A N 5
ATOM 2986 C CA . LEU A 1 4 ? -12.328 -6.746 0.784 1.00 0.00 27 LEU A CA 5
ATOM 2987 C C . LEU A 1 4 ? -11.151 -5.797 0.548 1.00 0.00 27 LEU A C 5
ATOM 2988 O O . LEU A 1 4 ? -10.287 -6.051 -0.268 1.00 0.00 27 LEU A O 5
ATOM 3004 N N . VAL A 1 5 ? -11.115 -4.703 1.256 1.00 0.00 28 VAL A N 5
ATOM 3005 C CA . VAL A 1 5 ? -10.001 -3.730 1.076 1.00 0.00 28 VAL A CA 5
ATOM 3006 C C . VAL A 1 5 ? -8.657 -4.384 1.407 1.00 0.00 28 VAL A C 5
ATOM 3007 O O . VAL A 1 5 ? -7.684 -4.217 0.699 1.00 0.00 28 VAL A O 5
ATOM 3020 N N . ILE A 1 6 ? -8.595 -5.129 2.477 1.00 0.00 29 ILE A N 5
ATOM 3021 C CA . ILE A 1 6 ? -7.316 -5.804 2.843 1.00 0.00 29 ILE A C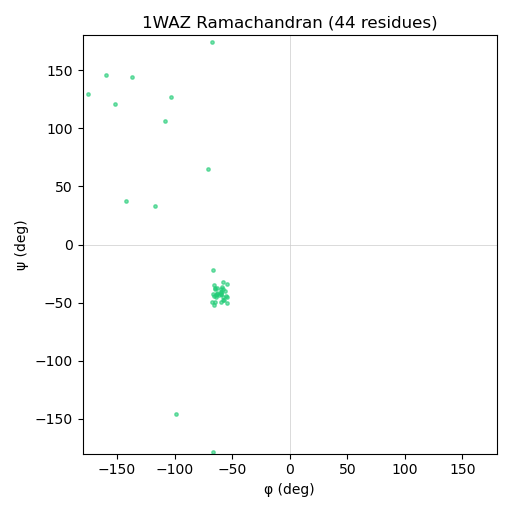A 5
ATOM 3022 C C . ILE A 1 6 ? -6.948 -6.853 1.790 1.00 0.00 29 ILE A C 5
ATOM 3023 O O . ILE A 1 6 ? -5.795 -7.026 1.449 1.00 0.00 29 ILE A O 5
ATOM 3039 N N . LEU A 1 7 ? -7.920 -7.553 1.276 1.00 0.00 30 LEU A N 5
ATOM 3040 C CA . LEU A 1 7 ? -7.628 -8.599 0.253 1.00 0.00 30 LEU A CA 5
ATOM 3041 C C . LEU A 1 7 ? -7.010 -7.966 -0.998 1.00 0.00 30 LEU A C 5
ATOM 3042 O O . LEU A 1 7 ? -6.059 -8.474 -1.557 1.00 0.00 30 LEU A O 5
ATOM 3058 N N . LEU A 1 8 ? -7.545 -6.862 -1.442 1.00 0.00 31 LEU A N 5
ATOM 3059 C CA . LEU A 1 8 ? -6.986 -6.196 -2.654 1.00 0.00 31 LEU A CA 5
ATOM 3060 C C . LEU A 1 8 ? -5.548 -5.739 -2.396 1.00 0.00 31 LEU A C 5
ATOM 3061 O O . LEU A 1 8 ? -4.675 -5.908 -3.223 1.00 0.00 31 LEU A O 5
ATOM 3077 N N . GLY A 1 9 ? -5.294 -5.160 -1.253 1.00 0.00 32 GLY A N 5
ATOM 3078 C CA . GLY A 1 9 ? -3.911 -4.697 -0.945 1.00 0.00 32 GLY A CA 5
ATOM 3079 C C . GLY A 1 9 ? -2.975 -5.904 -0.863 1.00 0.00 32 GLY A C 5
ATOM 3080 O O . GLY A 1 9 ? -1.845 -5.859 -1.304 1.00 0.00 32 GLY A O 5
ATOM 3084 N N . VAL A 1 10 ? -3.441 -6.986 -0.300 1.00 0.00 33 VAL A N 5
ATOM 3085 C CA . VAL A 1 10 ? -2.581 -8.197 -0.175 1.00 0.00 33 VAL A CA 5
ATOM 3086 C C . VAL A 1 10 ? -2.100 -8.653 -1.555 1.00 0.00 33 VAL A C 5
ATOM 3087 O O . VAL A 1 10 ? -0.942 -8.968 -1.749 1.00 0.00 33 VAL A O 5
ATOM 3100 N N . VAL A 1 11 ? -2.984 -8.697 -2.512 1.00 0.00 34 VAL A N 5
ATOM 3101 C CA . VAL A 1 11 ? -2.587 -9.120 -3.886 1.00 0.00 34 VAL A CA 5
ATOM 3102 C C . VAL A 1 11 ? -1.519 -8.180 -4.454 1.00 0.00 34 VAL A C 5
ATOM 3103 O O . VAL A 1 11 ? -0.581 -8.610 -5.097 1.00 0.00 34 VAL A O 5
ATOM 3116 N N . GLY A 1 12 ? -1.655 -6.902 -4.231 1.00 0.00 35 GLY A N 5
ATOM 3117 C CA . GLY A 1 12 ? -0.646 -5.944 -4.766 1.00 0.00 35 GLY A CA 5
ATOM 3118 C C . GLY A 1 12 ? 0.735 -6.266 -4.189 1.00 0.00 35 GLY A C 5
ATOM 3119 O O . GLY A 1 12 ? 1.732 -6.223 -4.882 1.00 0.00 35 GLY A O 5
ATOM 3123 N N . LEU A 1 13 ? 0.805 -6.585 -2.925 1.00 0.00 36 LEU A N 5
ATOM 3124 C CA . LEU A 1 13 ? 2.126 -6.908 -2.310 1.00 0.00 36 LEU A CA 5
ATOM 3125 C C . LEU A 1 13 ? 2.768 -8.108 -3.016 1.00 0.00 36 LEU A C 5
ATOM 3126 O O . LEU A 1 13 ? 3.964 -8.150 -3.224 1.00 0.00 36 LEU A O 5
ATOM 3142 N N . SER A 1 14 ? 1.983 -9.084 -3.378 1.00 0.00 37 SER A N 5
ATOM 3143 C CA . SER A 1 14 ? 2.546 -10.283 -4.065 1.00 0.00 37 SER A CA 5
ATOM 3144 C C . SER A 1 14 ? 3.259 -9.881 -5.362 1.00 0.00 37 SER A C 5
ATOM 3145 O O . SER A 1 14 ? 4.372 -10.297 -5.622 1.00 0.00 37 SER A O 5
ATOM 3153 N N . ALA A 1 15 ? 2.632 -9.079 -6.178 1.00 0.00 38 ALA A N 5
ATOM 3154 C CA . ALA A 1 15 ? 3.298 -8.623 -7.434 1.00 0.00 38 ALA A CA 5
ATOM 3155 C C . ALA A 1 15 ? 4.645 -7.969 -7.116 1.00 0.00 38 ALA A C 5
ATOM 3156 O O . ALA A 1 15 ? 5.589 -8.069 -7.874 1.00 0.00 38 ALA A O 5
ATOM 3163 N N . LEU A 1 16 ? 4.739 -7.296 -6.003 1.00 0.00 39 LEU A N 5
ATOM 3164 C CA . LEU A 1 16 ? 6.024 -6.635 -5.636 1.00 0.00 39 LEU A CA 5
ATOM 3165 C C . LEU A 1 16 ? 6.707 -7.384 -4.488 1.00 0.00 39 LEU A C 5
ATOM 3166 O O . LEU A 1 16 ? 6.311 -7.282 -3.345 1.00 0.00 39 LEU A O 5
ATOM 3182 N N . THR A 1 17 ? 7.726 -8.144 -4.785 1.00 0.00 40 THR A N 5
ATOM 3183 C CA . THR A 1 17 ? 8.425 -8.908 -3.712 1.00 0.00 40 THR A CA 5
ATOM 3184 C C . THR A 1 17 ? 9.942 -8.881 -3.930 1.00 0.00 40 THR A C 5
ATOM 3185 O O . THR A 1 17 ? 10.629 -9.852 -3.680 1.00 0.00 40 THR A O 5
ATOM 3196 N N . GLY A 1 18 ? 10.471 -7.784 -4.395 1.00 0.00 41 GLY A N 5
ATOM 3197 C CA . GLY A 1 18 ? 11.941 -7.716 -4.643 1.00 0.00 41 GLY A CA 5
ATOM 3198 C C . GLY A 1 18 ? 12.477 -6.355 -4.195 1.00 0.00 41 GLY A C 5
ATOM 3199 O O . GLY A 1 18 ? 11.805 -5.348 -4.301 1.00 0.00 41 GLY A O 5
ATOM 3203 N N . TYR A 1 19 ? 13.682 -6.316 -3.693 1.00 0.00 42 TYR A N 5
ATOM 3204 C CA . TYR A 1 19 ? 14.264 -5.016 -3.246 1.00 0.00 42 TYR A CA 5
ATOM 3205 C C . TYR A 1 19 ? 14.429 -4.065 -4.436 1.00 0.00 42 TYR A C 5
ATOM 3206 O O . TYR A 1 19 ? 14.280 -4.451 -5.578 1.00 0.00 42 TYR A O 5
ATOM 3224 N N . LEU A 1 20 ? 14.743 -2.825 -4.174 1.00 0.00 43 LEU A N 5
ATOM 3225 C CA . LEU A 1 20 ? 14.903 -1.842 -5.285 1.00 0.00 43 LEU A CA 5
ATOM 3226 C C . LEU A 1 20 ? 15.427 -0.512 -4.736 1.00 0.00 43 LEU A C 5
ATOM 3227 O O . LEU A 1 20 ? 14.876 0.047 -3.808 1.00 0.00 43 LEU A O 5
ATOM 3243 N N . ASP A 1 21 ? 16.488 0.001 -5.300 1.00 0.00 44 ASP A N 5
ATOM 3244 C CA . ASP A 1 21 ? 17.034 1.301 -4.813 1.00 0.00 44 ASP A CA 5
ATOM 3245 C C . ASP A 1 21 ? 16.073 2.444 -5.156 1.00 0.00 44 ASP A C 5
ATOM 3246 O O . ASP A 1 21 ? 15.016 2.230 -5.716 1.00 0.00 44 ASP A O 5
ATOM 3255 N N . TYR A 1 22 ? 16.431 3.654 -4.826 1.00 0.00 45 TYR A N 5
ATOM 3256 C CA . TYR A 1 22 ? 15.531 4.805 -5.121 1.00 0.00 45 TYR A CA 5
ATOM 3257 C C . TYR A 1 22 ? 16.056 5.592 -6.324 1.00 0.00 45 TYR A C 5
ATOM 3258 O O . TYR A 1 22 ? 17.212 5.963 -6.378 1.00 0.00 45 TYR A O 5
ATOM 3276 N N . VAL A 1 23 ? 15.217 5.851 -7.288 1.00 0.00 46 VAL A N 5
ATOM 3277 C CA . VAL A 1 23 ? 15.669 6.617 -8.485 1.00 0.00 46 VAL A CA 5
ATOM 3278 C C . VAL A 1 23 ? 15.280 8.091 -8.346 1.00 0.00 46 VAL A C 5
ATOM 3279 O O . VAL A 1 23 ? 15.253 8.637 -7.260 1.00 0.00 46 VAL A O 5
ATOM 3292 N N . LEU A 1 24 ? 14.978 8.742 -9.437 1.00 0.00 47 LEU A N 5
ATOM 3293 C CA . LEU A 1 24 ? 14.605 10.183 -9.367 1.00 0.00 47 LEU A CA 5
ATOM 3294 C C . LEU A 1 24 ? 13.397 10.375 -8.449 1.00 0.00 47 LEU A C 5
ATOM 3295 O O . LEU A 1 24 ? 13.282 11.367 -7.757 1.00 0.00 47 LEU A O 5
ATOM 3311 N N . LEU A 1 25 ? 12.490 9.436 -8.443 1.00 0.00 48 LEU A N 5
ATOM 3312 C CA . LEU A 1 25 ? 11.288 9.566 -7.569 1.00 0.00 48 LEU A CA 5
ATOM 3313 C C . LEU A 1 25 ? 10.844 8.193 -7.053 1.00 0.00 48 LEU A C 5
ATOM 3314 O O . LEU A 1 25 ? 10.500 7.323 -7.829 1.00 0.00 48 LEU A O 5
ATOM 3330 N N . PRO A 1 26 ? 10.860 8.050 -5.757 1.00 0.00 49 PRO A N 5
ATOM 3331 C CA . PRO A 1 26 ? 10.453 6.769 -5.128 1.00 0.00 49 PRO A CA 5
ATOM 3332 C C . PRO A 1 26 ? 8.942 6.565 -5.276 1.00 0.00 49 PRO A C 5
ATOM 3333 O O . PRO A 1 26 ? 8.212 6.534 -4.306 1.00 0.00 49 PRO A O 5
ATOM 3344 N N . ALA A 1 27 ? 8.470 6.421 -6.486 1.00 0.00 50 ALA A N 5
ATOM 3345 C CA . ALA A 1 27 ? 7.008 6.214 -6.698 1.00 0.00 50 ALA A CA 5
ATOM 3346 C C . ALA A 1 27 ? 6.515 5.028 -5.862 1.00 0.00 50 ALA A C 5
ATOM 3347 O O . ALA A 1 27 ? 5.387 5.001 -5.411 1.00 0.00 50 ALA A O 5
ATOM 3354 N N . LEU A 1 28 ? 7.353 4.049 -5.653 1.00 0.00 51 LEU A N 5
ATOM 3355 C CA . LEU A 1 28 ? 6.933 2.861 -4.853 1.00 0.00 51 LEU A CA 5
ATOM 3356 C C . LEU A 1 28 ? 6.752 3.249 -3.381 1.00 0.00 51 LEU A C 5
ATOM 3357 O O . LEU A 1 28 ? 5.776 2.895 -2.751 1.00 0.00 51 LEU A O 5
ATOM 3373 N N . ALA A 1 29 ? 7.689 3.971 -2.831 1.00 0.00 52 ALA A N 5
ATOM 3374 C CA . ALA A 1 29 ? 7.564 4.396 -1.407 1.00 0.00 52 ALA A CA 5
ATOM 3375 C C . ALA A 1 29 ? 6.250 5.154 -1.190 1.00 0.00 52 ALA A C 5
ATOM 3376 O O . ALA A 1 29 ? 5.539 4.921 -0.233 1.00 0.00 52 ALA A O 5
ATOM 3383 N N . ILE A 1 30 ? 5.925 6.059 -2.072 1.00 0.00 53 ILE A N 5
ATOM 3384 C CA . ILE A 1 30 ? 4.646 6.814 -1.930 1.00 0.00 53 ILE A CA 5
ATOM 3385 C C . ILE A 1 30 ? 3.451 5.874 -2.105 1.00 0.00 53 ILE A C 5
ATOM 3386 O O . ILE A 1 30 ? 2.491 5.930 -1.364 1.00 0.00 53 ILE A O 5
ATOM 3402 N N . PHE A 1 31 ? 3.502 5.011 -3.082 1.00 0.00 54 PHE A N 5
ATOM 3403 C CA . PHE A 1 31 ? 2.371 4.063 -3.303 1.00 0.00 54 PHE A CA 5
ATOM 3404 C C . PHE A 1 31 ? 2.084 3.265 -2.027 1.00 0.00 54 PHE A C 5
ATOM 3405 O O . PHE A 1 31 ? 0.950 3.127 -1.613 1.00 0.00 54 PHE A O 5
ATOM 3422 N N . ILE A 1 32 ? 3.101 2.735 -1.401 1.00 0.00 55 ILE A N 5
ATOM 3423 C CA . ILE A 1 32 ? 2.883 1.968 -0.140 1.00 0.00 55 ILE A CA 5
ATOM 3424 C C . ILE A 1 32 ? 2.316 2.884 0.950 1.00 0.00 55 ILE A C 5
ATOM 3425 O O . ILE A 1 32 ? 1.397 2.524 1.661 1.00 0.00 55 ILE A O 5
ATOM 3441 N N . GLY A 1 33 ? 2.861 4.061 1.091 1.00 0.00 56 GLY A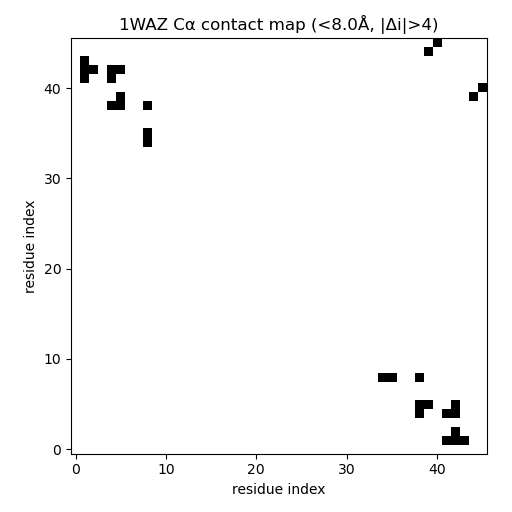 N 5
ATOM 3442 C CA . GLY A 1 33 ? 2.347 5.003 2.125 1.00 0.00 56 GLY A CA 5
ATOM 3443 C C . GLY A 1 33 ? 0.846 5.225 1.930 1.00 0.00 56 GLY A C 5
ATOM 3444 O O . GLY A 1 33 ? 0.066 5.099 2.853 1.00 0.00 56 GLY A O 5
ATOM 3448 N N . LEU A 1 34 ? 0.432 5.561 0.739 1.00 0.00 57 LEU A N 5
ATOM 3449 C CA . LEU A 1 34 ? -1.026 5.727 0.478 1.00 0.00 57 LEU A CA 5
ATOM 3450 C C . LEU A 1 34 ? -1.764 4.405 0.705 1.00 0.00 57 LEU A C 5
ATOM 3451 O O . LEU A 1 34 ? -2.868 4.379 1.214 1.00 0.00 57 LEU A O 5
ATOM 3467 N N . THR A 1 35 ? -1.166 3.309 0.331 1.00 0.00 58 THR A N 5
ATOM 3468 C CA . THR A 1 35 ? -1.833 1.989 0.523 1.00 0.00 58 THR A CA 5
ATOM 3469 C C . THR A 1 35 ? -2.006 1.688 2.015 1.00 0.00 58 THR A C 5
ATOM 3470 O O . THR A 1 35 ? -3.075 1.329 2.467 1.00 0.00 58 THR A O 5
ATOM 3481 N N . ILE A 1 36 ? -0.957 1.817 2.780 1.00 0.00 59 ILE A N 5
ATOM 3482 C CA . ILE A 1 36 ? -1.060 1.568 4.247 1.00 0.00 59 ILE A CA 5
ATOM 3483 C C . ILE A 1 36 ? -1.954 2.617 4.920 1.00 0.00 59 ILE A C 5
ATOM 3484 O O . ILE A 1 36 ? -2.774 2.296 5.756 1.00 0.00 59 ILE A O 5
ATOM 3500 N N . TYR A 1 37 ? -1.810 3.865 4.567 1.00 0.00 60 TYR A N 5
ATOM 3501 C CA . TYR A 1 37 ? -2.667 4.913 5.193 1.00 0.00 60 TYR A CA 5
ATOM 3502 C C . TYR A 1 37 ? -4.145 4.611 4.914 1.00 0.00 60 TYR A C 5
ATOM 3503 O O . TYR A 1 37 ? -4.974 4.628 5.802 1.00 0.00 60 TYR A O 5
ATOM 3521 N N . ALA A 1 38 ? -4.479 4.347 3.680 1.00 0.00 61 ALA A N 5
ATOM 3522 C CA . ALA A 1 38 ? -5.893 4.014 3.338 1.00 0.00 61 ALA A CA 5
ATOM 3523 C C . ALA A 1 38 ? -6.378 2.798 4.133 1.00 0.00 61 ALA A C 5
ATOM 3524 O O . ALA A 1 38 ? -7.502 2.757 4.595 1.00 0.00 61 ALA A O 5
ATOM 3531 N N . ILE A 1 39 ? -5.549 1.804 4.286 1.00 0.00 62 ILE A N 5
ATOM 3532 C CA . ILE A 1 39 ? -5.971 0.595 5.050 1.00 0.00 62 ILE A CA 5
ATOM 3533 C C . ILE A 1 39 ? -6.267 0.950 6.510 1.00 0.00 62 ILE A C 5
ATOM 3534 O O . ILE A 1 39 ? -7.256 0.519 7.071 1.00 0.00 62 ILE A O 5
ATOM 3550 N N . GLN A 1 40 ? -5.422 1.725 7.134 1.00 0.00 63 GLN A N 5
ATOM 3551 C CA . GLN A 1 40 ? -5.676 2.108 8.553 1.00 0.00 63 GLN A CA 5
ATOM 3552 C C . GLN A 1 40 ? -7.013 2.841 8.674 1.00 0.00 63 GLN A C 5
ATOM 3553 O O . GLN A 1 40 ? -7.766 2.627 9.602 1.00 0.00 63 GLN A O 5
ATOM 3567 N N . ARG A 1 41 ? -7.316 3.701 7.743 1.00 0.00 64 ARG A N 5
ATOM 3568 C CA . ARG A 1 41 ? -8.611 4.435 7.804 1.00 0.00 64 ARG A CA 5
ATOM 3569 C C . ARG A 1 41 ? -9.776 3.463 7.612 1.00 0.00 64 ARG A C 5
ATOM 3570 O O . ARG A 1 41 ? -10.722 3.453 8.373 1.00 0.00 64 ARG A O 5
ATOM 3591 N N . LYS A 1 42 ? -9.714 2.643 6.597 1.00 0.00 65 LYS A N 5
ATOM 3592 C CA . LYS A 1 42 ? -10.799 1.646 6.379 1.00 0.00 65 LYS A CA 5
ATOM 3593 C C . LYS A 1 42 ? -10.932 0.738 7.605 1.00 0.00 65 LYS A C 5
ATOM 3594 O O . LYS A 1 42 ? -12.005 0.571 8.151 1.00 0.00 65 LYS A O 5
ATOM 3613 N N . ARG A 1 43 ? -9.850 0.155 8.047 1.00 0.00 66 ARG A N 5
ATOM 3614 C CA . ARG A 1 43 ? -9.913 -0.711 9.260 1.00 0.00 66 ARG A CA 5
ATOM 3615 C C . ARG A 1 43 ? -10.500 0.081 10.433 1.00 0.00 66 ARG A C 5
ATOM 3616 O O . ARG A 1 43 ? -11.290 -0.425 11.205 1.00 0.00 66 ARG A O 5
ATOM 3637 N N . GLN A 1 44 ? -10.123 1.325 10.564 1.00 0.00 67 GLN A N 5
ATOM 3638 C CA . GLN A 1 44 ? -10.647 2.151 11.690 1.00 0.00 67 GLN A CA 5
ATOM 3639 C C . GLN A 1 44 ? -10.432 3.637 11.390 1.00 0.00 67 GLN A C 5
ATOM 3640 O O . GLN A 1 44 ? -9.690 3.999 10.498 1.00 0.00 67 GLN A O 5
ATOM 3654 N N . ALA A 1 45 ? -11.078 4.502 12.122 1.00 0.00 68 ALA A N 5
ATOM 3655 C CA . ALA A 1 45 ? -10.910 5.962 11.868 1.00 0.00 68 ALA A CA 5
ATOM 3656 C C . ALA A 1 45 ? -11.379 6.317 10.455 1.00 0.00 68 ALA A C 5
ATOM 3657 O O . ALA A 1 45 ? -10.647 6.893 9.675 1.00 0.00 68 ALA A O 5
ATOM 3664 N N . ASP A 1 46 ? -12.595 5.982 10.121 1.00 0.00 69 ASP A N 5
ATOM 3665 C CA . ASP A 1 46 ? -13.109 6.305 8.759 1.00 0.00 69 ASP A CA 5
ATOM 3666 C C . ASP A 1 46 ? -13.553 7.770 8.696 1.00 0.00 69 ASP A C 5
ATOM 3667 O O . ASP A 1 46 ? -13.686 8.432 9.707 1.00 0.00 69 ASP A O 5
ATOM 3676 N N . THR A 1 1 ? -17.045 -3.945 4.924 1.00 0.00 24 THR A N 6
ATOM 3677 C CA . THR A 1 1 ? -16.108 -5.056 4.589 1.00 0.00 24 THR A CA 6
ATOM 3678 C C . THR A 1 1 ? -14.736 -4.487 4.216 1.00 0.00 24 THR A C 6
ATOM 3679 O O . THR A 1 1 ? -14.268 -4.674 3.111 1.00 0.00 24 THR A O 6
ATOM 3690 N N . PRO A 1 2 ? -14.138 -3.809 5.156 1.00 0.00 25 PRO A N 6
ATOM 3691 C CA . PRO A 1 2 ? -12.811 -3.190 4.921 1.00 0.00 25 PRO A CA 6
ATOM 3692 C C . PRO A 1 2 ? -11.727 -4.267 4.817 1.00 0.00 25 PRO A C 6
ATOM 3693 O O . PRO A 1 2 ? -10.616 -4.007 4.402 1.00 0.00 25 PRO A O 6
ATOM 3704 N N . VAL A 1 3 ? -12.046 -5.475 5.195 1.00 0.00 26 VAL A N 6
ATOM 3705 C CA . VAL A 1 3 ? -11.037 -6.571 5.124 1.00 0.00 26 VAL A CA 6
ATOM 3706 C C . VAL A 1 3 ? -10.685 -6.878 3.666 1.00 0.00 26 VAL A C 6
ATOM 3707 O O . VAL A 1 3 ? -9.554 -7.183 3.341 1.00 0.00 26 VAL A O 6
ATOM 3720 N N . LEU A 1 4 ? -11.644 -6.799 2.785 1.00 0.00 27 LEU A N 6
ATOM 3721 C CA . LEU A 1 4 ? -11.365 -7.087 1.347 1.00 0.00 27 LEU A CA 6
ATOM 3722 C C . LEU A 1 4 ? -10.287 -6.140 0.818 1.00 0.00 27 LEU A C 6
ATOM 3723 O O . LEU A 1 4 ? -9.450 -6.517 0.022 1.00 0.00 27 LEU A O 6
ATOM 3739 N N . VAL A 1 5 ? -10.306 -4.911 1.253 1.00 0.00 28 VAL A N 6
ATOM 3740 C CA . VAL A 1 5 ? -9.293 -3.929 0.771 1.00 0.00 28 VAL A CA 6
ATOM 3741 C C . VAL A 1 5 ? -7.880 -4.396 1.132 1.00 0.00 28 VAL A C 6
ATOM 3742 O O . VAL A 1 5 ? -6.967 -4.316 0.335 1.00 0.00 28 VAL A O 6
ATOM 3755 N N . ILE A 1 6 ? -7.691 -4.880 2.329 1.00 0.00 29 ILE A N 6
ATOM 3756 C CA . ILE A 1 6 ? -6.339 -5.362 2.736 1.00 0.00 29 ILE A CA 6
ATOM 3757 C C . ILE A 1 6 ? -5.940 -6.586 1.907 1.00 0.00 29 ILE A C 6
ATOM 3758 O O . ILE A 1 6 ? -4.797 -6.748 1.531 1.00 0.00 29 ILE A O 6
ATOM 3774 N N . LEU A 1 7 ? -6.875 -7.451 1.627 1.00 0.00 30 LEU A N 6
ATOM 3775 C CA . LEU A 1 7 ? -6.549 -8.673 0.835 1.00 0.00 30 LEU A CA 6
ATOM 3776 C C . LEU A 1 7 ? -6.068 -8.290 -0.567 1.00 0.00 30 LEU A C 6
ATOM 3777 O O . LEU A 1 7 ? -5.108 -8.835 -1.075 1.00 0.00 30 LEU A O 6
ATOM 3793 N N . LEU A 1 8 ? -6.729 -7.358 -1.199 1.00 0.00 31 LEU A N 6
ATOM 3794 C CA . LEU A 1 8 ? -6.305 -6.938 -2.565 1.00 0.00 31 LEU A CA 6
ATOM 3795 C C . LEU A 1 8 ? -4.907 -6.316 -2.522 1.00 0.00 31 LEU A C 6
ATOM 3796 O O . LEU A 1 8 ? -4.068 -6.591 -3.357 1.00 0.00 31 LEU A O 6
ATOM 3812 N N . GLY A 1 9 ? -4.646 -5.481 -1.553 1.00 0.00 32 GLY A N 6
ATOM 3813 C CA . GLY A 1 9 ? -3.299 -4.848 -1.460 1.00 0.00 32 GLY A CA 6
ATOM 3814 C C . GLY A 1 9 ? -2.249 -5.924 -1.180 1.00 0.00 32 GLY A C 6
ATOM 3815 O O . GLY A 1 9 ? -1.155 -5.890 -1.709 1.00 0.00 32 GLY A O 6
ATOM 3819 N N . VAL A 1 10 ? -2.574 -6.878 -0.352 1.00 0.00 33 VAL A N 6
ATOM 3820 C CA . VAL A 1 10 ? -1.594 -7.953 -0.024 1.00 0.00 33 VAL A CA 6
ATOM 3821 C C . VAL A 1 10 ? -1.162 -8.686 -1.296 1.00 0.00 33 VAL A C 6
ATOM 3822 O O . VAL A 1 10 ? 0.008 -8.937 -1.515 1.00 0.00 33 VAL A O 6
ATOM 3835 N N . VAL A 1 11 ? -2.100 -9.038 -2.131 1.00 0.00 34 VAL A N 6
ATOM 3836 C CA . VAL A 1 11 ? -1.754 -9.746 -3.397 1.00 0.00 34 VAL A CA 6
ATOM 3837 C C . VAL A 1 11 ? -0.842 -8.879 -4.272 1.00 0.00 34 VAL A C 6
ATOM 3838 O O . VAL A 1 11 ? 0.096 -9.363 -4.875 1.00 0.00 34 VAL A O 6
ATOM 3851 N N . GLY A 1 12 ? -1.111 -7.605 -4.351 1.00 0.00 35 GLY A N 6
ATOM 3852 C CA . GLY A 1 12 ? -0.258 -6.718 -5.193 1.00 0.00 35 GLY A CA 6
ATOM 3853 C C . GLY A 1 12 ? 1.187 -6.757 -4.692 1.00 0.00 35 GLY A C 6
ATOM 3854 O O . GLY A 1 12 ? 2.121 -6.798 -5.468 1.00 0.00 35 GLY A O 6
ATOM 3858 N N . LEU A 1 13 ? 1.383 -6.741 -3.401 1.00 0.00 36 LEU A N 6
ATOM 3859 C CA . LEU A 1 13 ? 2.772 -6.776 -2.857 1.00 0.00 36 LEU A CA 6
ATOM 3860 C C . LEU A 1 13 ? 3.492 -8.054 -3.303 1.00 0.00 36 LEU A C 6
ATOM 3861 O O . LEU A 1 13 ? 4.669 -8.042 -3.605 1.00 0.00 36 LEU A O 6
ATOM 3877 N N . SER A 1 14 ? 2.795 -9.156 -3.340 1.00 0.00 37 SER A N 6
ATOM 3878 C CA . SER A 1 14 ? 3.439 -10.436 -3.754 1.00 0.00 37 SER A CA 6
ATOM 3879 C C . SER A 1 14 ? 4.025 -10.318 -5.166 1.00 0.00 37 SER A C 6
ATOM 3880 O O . SER A 1 14 ? 5.155 -10.693 -5.411 1.00 0.00 37 SER A O 6
ATOM 3888 N N . ALA A 1 15 ? 3.268 -9.805 -6.097 1.00 0.00 38 ALA A N 6
ATOM 3889 C CA . ALA A 1 15 ? 3.801 -9.637 -7.481 1.00 0.00 38 ALA A CA 6
ATOM 3890 C C . ALA A 1 15 ? 5.093 -8.817 -7.459 1.00 0.00 38 ALA A C 6
ATOM 3891 O O . ALA A 1 15 ? 5.989 -9.032 -8.253 1.00 0.00 38 ALA A O 6
ATOM 3898 N N . LEU A 1 16 ? 5.195 -7.879 -6.561 1.00 0.00 39 LEU A N 6
ATOM 3899 C CA . LEU A 1 16 ? 6.427 -7.040 -6.492 1.00 0.00 39 LEU A CA 6
ATOM 3900 C C . LEU A 1 16 ? 7.277 -7.431 -5.280 1.00 0.00 39 LEU A C 6
ATOM 3901 O O . LEU A 1 16 ? 6.907 -7.192 -4.148 1.00 0.00 39 LEU A O 6
ATOM 3917 N N . THR A 1 17 ? 8.409 -8.039 -5.508 1.00 0.00 40 THR A N 6
ATOM 3918 C CA . THR A 1 17 ? 9.276 -8.453 -4.367 1.00 0.00 40 THR A CA 6
ATOM 3919 C C . THR A 1 17 ? 10.751 -8.467 -4.784 1.00 0.00 40 THR A C 6
ATOM 3920 O O . THR A 1 17 ? 11.502 -9.346 -4.410 1.00 0.00 40 THR A O 6
ATOM 3931 N N . GLY A 1 18 ? 11.172 -7.506 -5.559 1.00 0.00 41 GLY A N 6
ATOM 3932 C CA . GLY A 1 18 ? 12.593 -7.489 -6.015 1.00 0.00 41 GLY A CA 6
ATOM 3933 C C . GLY A 1 18 ? 13.392 -6.490 -5.175 1.00 0.00 41 GLY A C 6
ATOM 3934 O O . GLY A 1 18 ? 13.091 -6.255 -4.022 1.00 0.00 41 GLY A O 6
ATOM 3938 N N . TYR A 1 19 ? 14.411 -5.903 -5.744 1.00 0.00 42 TYR A N 6
ATOM 3939 C CA . TYR A 1 19 ? 15.237 -4.928 -4.971 1.00 0.00 42 TYR A CA 6
ATOM 3940 C C . TYR A 1 19 ? 15.504 -3.671 -5.806 1.00 0.00 42 TYR A C 6
ATOM 3941 O O . TYR A 1 19 ? 15.689 -3.738 -7.006 1.00 0.00 42 TYR A O 6
ATOM 3959 N N . LEU A 1 20 ? 15.533 -2.528 -5.177 1.00 0.00 43 LEU A N 6
ATOM 3960 C CA . LEU A 1 20 ? 15.780 -1.264 -5.931 1.00 0.00 43 LEU A CA 6
ATOM 3961 C C . LEU A 1 20 ? 16.083 -0.123 -4.954 1.00 0.00 43 LEU A C 6
ATOM 3962 O O . LEU A 1 20 ? 15.442 0.015 -3.931 1.00 0.00 43 LEU A O 6
ATOM 3978 N N . ASP A 1 21 ? 17.053 0.694 -5.260 1.00 0.00 44 ASP A N 6
ATOM 3979 C CA . ASP A 1 21 ? 17.374 1.840 -4.358 1.00 0.00 44 ASP A CA 6
ATOM 3980 C C . ASP A 1 21 ? 16.412 3.004 -4.617 1.00 0.00 44 ASP A C 6
ATOM 3981 O O . ASP A 1 21 ? 15.394 2.849 -5.260 1.00 0.00 44 ASP A O 6
ATOM 3990 N N . TYR A 1 22 ? 16.729 4.169 -4.122 1.00 0.00 45 TYR A N 6
ATOM 3991 C CA . TYR A 1 22 ? 15.828 5.339 -4.333 1.00 0.00 45 TYR A CA 6
ATOM 3992 C C . TYR A 1 22 ? 16.193 6.058 -5.635 1.00 0.00 45 TYR A C 6
ATOM 3993 O O . TYR A 1 22 ? 17.316 6.482 -5.826 1.00 0.00 45 TYR A O 6
ATOM 4011 N N . VAL A 1 23 ? 15.254 6.200 -6.528 1.00 0.00 46 VAL A N 6
ATOM 4012 C CA . VAL A 1 23 ? 15.550 6.890 -7.817 1.00 0.00 46 VAL A CA 6
ATOM 4013 C C . VAL A 1 23 ? 15.004 8.320 -7.788 1.00 0.00 46 VAL A C 6
ATOM 4014 O O . VAL A 1 23 ? 14.988 8.968 -6.759 1.00 0.00 46 VAL A O 6
ATOM 4027 N N . LEU A 1 24 ? 14.556 8.818 -8.907 1.00 0.00 47 LEU A N 6
ATOM 4028 C CA . LEU A 1 24 ? 14.027 10.211 -8.946 1.00 0.00 47 LEU A CA 6
ATOM 4029 C C . LEU A 1 24 ? 12.908 10.381 -7.915 1.00 0.00 47 LEU A C 6
ATOM 4030 O O . LEU A 1 24 ? 12.793 11.406 -7.274 1.00 0.00 47 LEU A O 6
ATOM 4046 N N . LEU A 1 25 ? 12.078 9.386 -7.756 1.00 0.00 48 LEU A N 6
ATOM 4047 C CA . LEU A 1 25 ? 10.967 9.493 -6.768 1.00 0.00 48 LEU A CA 6
ATOM 4048 C C . LEU A 1 25 ? 10.530 8.104 -6.295 1.00 0.00 48 LEU A C 6
ATOM 4049 O O . LEU A 1 25 ? 10.385 7.197 -7.089 1.00 0.00 48 LEU A O 6
ATOM 4065 N N . PRO A 1 26 ? 10.326 7.987 -5.011 1.00 0.00 49 PRO A N 6
ATOM 4066 C CA . PRO A 1 26 ? 9.894 6.694 -4.424 1.00 0.00 49 PRO A CA 6
ATOM 4067 C C . PRO A 1 26 ? 8.432 6.414 -4.782 1.00 0.00 49 PRO A C 6
ATOM 4068 O O . PRO A 1 26 ? 7.575 6.342 -3.925 1.00 0.00 49 PRO A O 6
ATOM 4079 N N . ALA A 1 27 ? 8.142 6.252 -6.046 1.00 0.00 50 ALA A N 6
ATOM 4080 C CA . ALA A 1 27 ? 6.735 5.980 -6.462 1.00 0.00 50 ALA A CA 6
ATOM 4081 C C . ALA A 1 27 ? 6.180 4.777 -5.693 1.00 0.00 50 ALA A C 6
ATOM 4082 O O . ALA A 1 27 ? 5.054 4.786 -5.238 1.00 0.00 50 ALA A O 6
ATOM 4089 N N . LEU A 1 28 ? 6.964 3.743 -5.547 1.00 0.00 51 LEU A N 6
ATOM 4090 C CA . LEU A 1 28 ? 6.482 2.536 -4.811 1.00 0.00 51 LEU A CA 6
ATOM 4091 C C . LEU A 1 28 ? 6.274 2.864 -3.329 1.00 0.00 51 LEU A C 6
ATOM 4092 O O . LEU A 1 28 ? 5.239 2.583 -2.759 1.00 0.00 51 LEU A O 6
ATOM 4108 N N . ALA A 1 29 ? 7.252 3.458 -2.703 1.00 0.00 52 ALA A N 6
ATOM 4109 C CA . ALA A 1 29 ? 7.105 3.822 -1.263 1.00 0.00 52 ALA A CA 6
ATOM 4110 C C . ALA A 1 29 ? 5.863 4.694 -1.060 1.00 0.00 52 ALA A C 6
ATOM 4111 O O . ALA A 1 29 ? 5.103 4.502 -0.130 1.00 0.00 52 ALA A O 6
ATOM 4118 N N . ILE A 1 30 ? 5.652 5.652 -1.919 1.00 0.00 53 ILE A N 6
ATOM 4119 C CA . ILE A 1 30 ? 4.447 6.521 -1.790 1.00 0.00 53 ILE A CA 6
ATOM 4120 C C . ILE A 1 30 ? 3.173 5.698 -2.006 1.00 0.00 53 ILE A C 6
ATOM 4121 O O . ILE A 1 30 ? 2.209 5.828 -1.278 1.00 0.00 53 ILE A O 6
ATOM 4137 N N . PHE A 1 31 ? 3.161 4.856 -3.002 1.00 0.00 54 PHE A N 6
ATOM 4138 C CA . PHE A 1 31 ? 1.954 4.018 -3.258 1.00 0.00 54 PHE A CA 6
ATOM 4139 C C . PHE A 1 31 ? 1.566 3.237 -1.998 1.00 0.00 54 PHE A C 6
ATOM 4140 O O . PHE A 1 31 ? 0.410 3.168 -1.632 1.00 0.00 54 PHE A O 6
ATOM 4157 N N . ILE A 1 32 ? 2.522 2.648 -1.332 1.00 0.00 55 ILE A N 6
ATOM 4158 C CA . ILE A 1 32 ? 2.206 1.895 -0.082 1.00 0.00 55 ILE A CA 6
ATOM 4159 C C . ILE A 1 32 ? 1.675 2.846 0.995 1.00 0.00 55 ILE A C 6
ATOM 4160 O O . ILE A 1 32 ? 0.714 2.551 1.678 1.00 0.00 55 ILE A O 6
ATOM 4176 N N . GLY A 1 33 ? 2.296 3.982 1.154 1.00 0.00 56 GLY A N 6
ATOM 4177 C CA . GLY A 1 33 ? 1.819 4.959 2.174 1.00 0.00 56 GLY A CA 6
ATOM 4178 C C . GLY A 1 33 ? 0.335 5.261 1.954 1.00 0.00 56 GLY A C 6
ATOM 4179 O O . GLY A 1 33 ? -0.461 5.203 2.870 1.00 0.00 56 GLY A O 6
ATOM 4183 N N . LEU A 1 34 ? -0.045 5.589 0.749 1.00 0.00 57 LEU A N 6
ATOM 4184 C CA . LEU A 1 34 ? -1.487 5.837 0.467 1.00 0.00 57 LEU A CA 6
ATOM 4185 C C . LEU A 1 34 ? -2.303 4.559 0.690 1.00 0.00 57 LEU A C 6
ATOM 4186 O O . LEU A 1 34 ? -3.421 4.599 1.167 1.00 0.00 57 LEU A O 6
ATOM 4202 N N . THR A 1 35 ? -1.755 3.427 0.348 1.00 0.00 58 THR A N 6
ATOM 4203 C CA . THR A 1 35 ? -2.495 2.147 0.545 1.00 0.00 58 THR A CA 6
ATOM 4204 C C . THR A 1 35 ? -2.720 1.881 2.036 1.00 0.00 58 THR A C 6
ATOM 4205 O O . THR A 1 35 ? -3.817 1.582 2.465 1.00 0.00 58 THR A O 6
ATOM 4216 N N . ILE A 1 36 ? -1.685 1.974 2.827 1.00 0.00 59 ILE A N 6
ATOM 4217 C CA . ILE A 1 36 ? -1.839 1.757 4.294 1.00 0.00 59 ILE A CA 6
ATOM 4218 C C . ILE A 1 36 ? -2.683 2.871 4.928 1.00 0.00 59 ILE A C 6
ATOM 4219 O O . ILE A 1 36 ? -3.547 2.614 5.742 1.00 0.00 59 ILE A O 6
ATOM 4235 N N . TYR A 1 37 ? -2.450 4.102 4.562 1.00 0.00 60 TYR A N 6
ATOM 4236 C CA . TYR A 1 37 ? -3.256 5.211 5.151 1.00 0.00 60 TYR A CA 6
ATOM 4237 C C . TYR A 1 37 ? -4.741 5.003 4.829 1.00 0.00 60 TYR A C 6
ATOM 4238 O O . TYR A 1 37 ? -5.594 5.081 5.692 1.00 0.00 60 TYR A O 6
ATOM 4256 N N . ALA A 1 38 ? -5.053 4.749 3.586 1.00 0.00 61 ALA A N 6
ATOM 4257 C CA . ALA A 1 38 ? -6.475 4.505 3.203 1.00 0.00 61 ALA A CA 6
ATOM 4258 C C . ALA A 1 38 ? -7.051 3.306 3.961 1.00 0.00 61 ALA A C 6
ATOM 4259 O O . ALA A 1 38 ? -8.185 3.324 4.396 1.00 0.00 61 ALA A O 6
ATOM 4266 N N . ILE A 1 39 ? -6.286 2.262 4.112 1.00 0.00 62 ILE A N 6
ATOM 4267 C CA . ILE A 1 39 ? -6.799 1.064 4.837 1.00 0.00 62 ILE A CA 6
ATOM 4268 C C . ILE A 1 39 ? -7.123 1.406 6.295 1.00 0.00 62 ILE A C 6
ATOM 4269 O O . ILE A 1 39 ? -8.162 1.042 6.808 1.00 0.00 62 ILE A O 6
ATOM 4285 N N . GLN A 1 40 ? -6.245 2.098 6.969 1.00 0.00 63 GLN A N 6
ATOM 4286 C CA . GLN A 1 40 ? -6.520 2.464 8.389 1.00 0.00 63 GLN A CA 6
ATOM 4287 C C . GLN A 1 40 ? -7.784 3.319 8.479 1.00 0.00 63 GLN A C 6
ATOM 4288 O O . GLN A 1 40 ? -8.586 3.165 9.378 1.00 0.00 63 GLN A O 6
ATOM 4302 N N . ARG A 1 41 ? -7.971 4.219 7.555 1.00 0.00 64 ARG A N 6
ATOM 4303 C CA . ARG A 1 41 ? -9.187 5.080 7.593 1.00 0.00 64 ARG A CA 6
ATOM 4304 C C . ARG A 1 41 ? -10.438 4.233 7.348 1.00 0.00 64 ARG A C 6
ATOM 4305 O O . ARG A 1 41 ? -11.391 4.283 8.099 1.00 0.00 64 ARG A O 6
ATOM 4326 N N . LYS A 1 42 ? -10.441 3.455 6.300 1.00 0.00 65 LYS A N 6
ATOM 4327 C CA . LYS A 1 42 ? -11.618 2.584 6.023 1.00 0.00 65 LYS A CA 6
ATOM 4328 C C . LYS A 1 42 ? -11.885 1.665 7.217 1.00 0.00 65 LYS A C 6
ATOM 4329 O O . LYS A 1 42 ? -12.995 1.570 7.704 1.00 0.00 65 LYS A O 6
ATOM 4348 N N . ARG A 1 43 ? -10.876 0.990 7.699 1.00 0.00 66 ARG A N 6
ATOM 4349 C CA . ARG A 1 43 ? -11.067 0.109 8.887 1.00 0.00 66 ARG A CA 6
ATOM 4350 C C . ARG A 1 43 ? -11.607 0.933 10.061 1.00 0.00 66 ARG A C 6
ATOM 4351 O O . ARG A 1 43 ? -12.448 0.484 10.814 1.00 0.00 66 ARG A O 6
ATOM 4372 N N . GLN A 1 44 ? -11.130 2.140 10.216 1.00 0.00 67 GLN A N 6
ATOM 4373 C CA . GLN A 1 44 ? -11.617 2.999 11.335 1.00 0.00 67 GLN A CA 6
ATOM 4374 C C . GLN A 1 44 ? -11.302 4.468 11.038 1.00 0.00 67 GLN A C 6
ATOM 4375 O O . GLN A 1 44 ? -10.264 4.793 10.497 1.00 0.00 67 GLN A O 6
ATOM 4389 N N . ALA A 1 45 ? -12.192 5.357 11.380 1.00 0.00 68 ALA A N 6
ATOM 4390 C CA . ALA A 1 45 ? -11.940 6.801 11.109 1.00 0.00 68 ALA A CA 6
ATOM 4391 C C . ALA A 1 45 ? -11.111 7.421 12.236 1.00 0.00 68 ALA A C 6
ATOM 4392 O O . ALA A 1 45 ? -9.957 7.757 12.058 1.00 0.00 68 ALA A O 6
ATOM 4399 N N . ASP A 1 46 ? -11.688 7.573 13.397 1.00 0.00 69 ASP A N 6
ATOM 4400 C CA . ASP A 1 46 ? -10.929 8.170 14.534 1.00 0.00 69 ASP A CA 6
ATOM 4401 C C . ASP A 1 46 ? -11.686 7.950 15.846 1.00 0.00 69 ASP A C 6
ATOM 4402 O O . ASP A 1 46 ? -12.852 7.610 15.853 1.00 0.00 69 ASP A O 6
ATOM 4411 N N . THR A 1 1 ? -13.515 -6.170 10.462 1.00 0.00 24 THR A N 7
ATOM 4412 C CA . THR A 1 1 ? -13.164 -5.148 9.435 1.00 0.00 24 THR A CA 7
ATOM 4413 C C . THR A 1 1 ? -13.658 -5.597 8.058 1.00 0.00 24 THR A C 7
ATOM 4414 O O . THR A 1 1 ? -14.270 -6.639 7.929 1.00 0.00 24 THR A O 7
ATOM 4425 N N . PRO A 1 2 ? -13.374 -4.792 7.072 1.00 0.00 25 PRO A N 7
ATOM 4426 C CA . PRO A 1 2 ? -13.781 -5.118 5.682 1.00 0.00 25 PRO A CA 7
ATOM 4427 C C . PRO A 1 2 ? -12.816 -6.135 5.067 1.00 0.00 25 PRO A C 7
ATOM 4428 O O . PRO A 1 2 ? -11.678 -5.828 4.770 1.00 0.00 25 PRO A O 7
ATOM 4439 N N . VAL A 1 3 ? -13.263 -7.346 4.876 1.00 0.00 26 VAL A N 7
ATOM 4440 C CA . VAL A 1 3 ? -12.372 -8.392 4.299 1.00 0.00 26 VAL A CA 7
ATOM 4441 C C . VAL A 1 3 ? -11.926 -7.992 2.890 1.00 0.00 26 VAL A C 7
ATOM 4442 O O . VAL A 1 3 ? -10.788 -8.185 2.511 1.00 0.00 26 VAL A O 7
ATOM 4455 N N . LEU A 1 4 ? -12.813 -7.436 2.112 1.00 0.00 27 LEU A N 7
ATOM 4456 C CA . LEU A 1 4 ? -12.448 -7.042 0.720 1.00 0.00 27 LEU A CA 7
ATOM 4457 C C . LEU A 1 4 ? -11.246 -6.094 0.738 1.00 0.00 27 LEU A C 7
ATOM 4458 O O . LEU A 1 4 ? -10.323 -6.227 -0.042 1.00 0.00 27 LEU A O 7
ATOM 4474 N N . VAL A 1 5 ? -11.256 -5.135 1.621 1.00 0.00 28 VAL A N 7
ATOM 4475 C CA . VAL A 1 5 ? -10.120 -4.173 1.696 1.00 0.00 28 VAL A CA 7
ATOM 4476 C C . VAL A 1 5 ? -8.824 -4.902 2.064 1.00 0.00 28 VAL A C 7
ATOM 4477 O O . VAL A 1 5 ? -7.791 -4.693 1.460 1.00 0.00 28 VAL A O 7
ATOM 4490 N N . ILE A 1 6 ? -8.870 -5.754 3.052 1.00 0.00 29 ILE A N 7
ATOM 4491 C CA . ILE A 1 6 ? -7.644 -6.507 3.445 1.00 0.00 29 ILE A CA 7
ATOM 4492 C C . ILE A 1 6 ? -7.235 -7.476 2.333 1.00 0.00 29 ILE A C 7
ATOM 4493 O O . ILE A 1 6 ? -6.066 -7.657 2.053 1.00 0.00 29 ILE A O 7
ATOM 4509 N N . LEU A 1 7 ? -8.188 -8.101 1.700 1.00 0.00 30 LEU A N 7
ATOM 4510 C CA . LEU A 1 7 ? -7.857 -9.067 0.613 1.00 0.00 30 LEU A CA 7
ATOM 4511 C C . LEU A 1 7 ? -7.184 -8.346 -0.558 1.00 0.00 30 LEU A C 7
ATOM 4512 O O . LEU A 1 7 ? -6.210 -8.816 -1.112 1.00 0.00 30 LEU A O 7
ATOM 4528 N N . LEU A 1 8 ? -7.695 -7.209 -0.939 1.00 0.00 31 LEU A N 7
ATOM 4529 C CA . LEU A 1 8 ? -7.087 -6.460 -2.078 1.00 0.00 31 LEU A CA 7
ATOM 4530 C C . LEU A 1 8 ? -5.660 -6.027 -1.729 1.00 0.00 31 LEU A C 7
ATOM 4531 O O . LEU A 1 8 ? -4.751 -6.154 -2.524 1.00 0.00 31 LEU A O 7
ATOM 4547 N N . GLY A 1 9 ? -5.455 -5.518 -0.545 1.00 0.00 32 GLY A N 7
ATOM 4548 C CA . GLY A 1 9 ? -4.086 -5.079 -0.150 1.00 0.00 32 GLY A CA 7
ATOM 4549 C C . GLY A 1 9 ? -3.155 -6.292 -0.105 1.00 0.00 32 GLY A C 7
ATOM 4550 O O . GLY A 1 9 ? -2.009 -6.223 -0.499 1.00 0.00 32 GLY A O 7
ATOM 4554 N N . VAL A 1 10 ? -3.643 -7.404 0.374 1.00 0.00 33 VAL A N 7
ATOM 4555 C CA . VAL A 1 10 ? -2.787 -8.622 0.461 1.00 0.00 33 VAL A CA 7
ATOM 4556 C C . VAL A 1 10 ? -2.262 -9.003 -0.926 1.00 0.00 33 VAL A C 7
ATOM 4557 O O . VAL A 1 10 ? -1.093 -9.287 -1.103 1.00 0.00 33 VAL A O 7
ATOM 4570 N N . VAL A 1 11 ? -3.121 -9.021 -1.906 1.00 0.00 34 VAL A N 7
ATOM 4571 C CA . VAL A 1 11 ? -2.682 -9.371 -3.287 1.00 0.00 34 VAL A CA 7
ATOM 4572 C C . VAL A 1 11 ? -1.617 -8.386 -3.784 1.00 0.00 34 VAL A C 7
ATOM 4573 O O . VAL A 1 11 ? -0.648 -8.770 -4.408 1.00 0.00 34 VAL A O 7
ATOM 4586 N N . GLY A 1 12 ? -1.791 -7.122 -3.519 1.00 0.00 35 GLY A N 7
ATOM 4587 C CA . GLY A 1 12 ? -0.791 -6.121 -3.987 1.00 0.00 35 GLY A CA 7
ATOM 4588 C C . GLY A 1 12 ? 0.575 -6.420 -3.364 1.00 0.00 35 GLY A C 7
ATOM 4589 O O . GLY A 1 12 ? 1.596 -6.344 -4.020 1.00 0.00 35 GLY A O 7
ATOM 4593 N N . LEU A 1 13 ? 0.607 -6.757 -2.103 1.00 0.00 36 LEU A N 7
ATOM 4594 C CA . LEU A 1 13 ? 1.913 -7.053 -1.443 1.00 0.00 36 LEU A CA 7
ATOM 4595 C C . LEU A 1 13 ? 2.611 -8.228 -2.137 1.00 0.00 36 LEU A C 7
ATOM 4596 O O . LEU A 1 13 ? 3.809 -8.220 -2.338 1.00 0.00 36 LEU A O 7
ATOM 4612 N N . SER A 1 14 ? 1.871 -9.241 -2.496 1.00 0.00 37 SER A N 7
ATOM 4613 C CA . SER A 1 14 ? 2.490 -10.419 -3.170 1.00 0.00 37 SER A CA 7
ATOM 4614 C C . SER A 1 14 ? 3.178 -10.001 -4.474 1.00 0.00 37 SER A C 7
ATOM 4615 O O . SER A 1 14 ? 4.313 -10.357 -4.728 1.00 0.00 37 SER A O 7
ATOM 4623 N N . ALA A 1 15 ? 2.504 -9.254 -5.305 1.00 0.00 38 ALA A N 7
ATOM 4624 C CA . ALA A 1 15 ? 3.139 -8.788 -6.572 1.00 0.00 38 ALA A CA 7
ATOM 4625 C C . ALA A 1 15 ? 4.440 -8.037 -6.271 1.00 0.00 38 ALA A C 7
ATOM 4626 O O . ALA A 1 15 ? 5.394 -8.105 -7.021 1.00 0.00 38 ALA A O 7
ATOM 4633 N N . LEU A 1 16 ? 4.482 -7.319 -5.185 1.00 0.00 39 LEU A N 7
ATOM 4634 C CA . LEU A 1 16 ? 5.718 -6.559 -4.838 1.00 0.00 39 LEU A CA 7
ATOM 4635 C C . LEU A 1 16 ? 6.446 -7.221 -3.665 1.00 0.00 39 LEU A C 7
ATOM 4636 O O . LEU A 1 16 ? 6.018 -7.140 -2.531 1.00 0.00 39 LEU A O 7
ATOM 4652 N N . THR A 1 17 ? 7.538 -7.884 -3.929 1.00 0.00 40 THR A N 7
ATOM 4653 C CA . THR A 1 17 ? 8.286 -8.559 -2.831 1.00 0.00 40 THR A CA 7
ATOM 4654 C C . THR A 1 17 ? 9.797 -8.484 -3.078 1.00 0.00 40 THR A C 7
ATOM 4655 O O . THR A 1 17 ? 10.525 -9.418 -2.805 1.00 0.00 40 THR A O 7
ATOM 4666 N N . GLY A 1 18 ? 10.275 -7.385 -3.595 1.00 0.00 41 GLY A N 7
ATOM 4667 C CA . GLY A 1 18 ? 11.736 -7.271 -3.874 1.00 0.00 41 GLY A CA 7
ATOM 4668 C C . GLY A 1 18 ? 12.232 -5.882 -3.469 1.00 0.00 41 GLY A C 7
ATOM 4669 O O . GLY A 1 18 ? 11.527 -4.901 -3.596 1.00 0.00 41 GLY A O 7
ATOM 4673 N N . TYR A 1 19 ? 13.440 -5.791 -2.980 1.00 0.00 42 TYR A N 7
ATOM 4674 C CA . TYR A 1 19 ? 13.982 -4.462 -2.573 1.00 0.00 42 TYR A CA 7
ATOM 4675 C C . TYR A 1 19 ? 14.204 -3.574 -3.802 1.00 0.00 42 TYR A C 7
ATOM 4676 O O . TYR A 1 19 ? 14.076 -4.011 -4.929 1.00 0.00 42 TYR A O 7
ATOM 4694 N N . LEU A 1 20 ? 14.544 -2.331 -3.591 1.00 0.00 43 LEU A N 7
ATOM 4695 C CA . LEU A 1 20 ? 14.757 -1.407 -4.743 1.00 0.00 43 LEU A CA 7
ATOM 4696 C C . LEU A 1 20 ? 15.253 -0.048 -4.238 1.00 0.00 43 LEU A C 7
ATOM 4697 O O . LEU A 1 20 ? 14.666 0.547 -3.357 1.00 0.00 43 LEU A O 7
ATOM 4713 N N . ASP A 1 21 ? 16.328 0.448 -4.788 1.00 0.00 44 ASP A N 7
ATOM 4714 C CA . ASP A 1 21 ? 16.847 1.775 -4.347 1.00 0.00 44 ASP A CA 7
ATOM 4715 C C . ASP A 1 21 ? 15.902 2.893 -4.800 1.00 0.00 44 ASP A C 7
ATOM 4716 O O . ASP A 1 21 ? 14.852 2.641 -5.358 1.00 0.00 44 ASP A O 7
ATOM 4725 N N . TYR A 1 22 ? 16.267 4.123 -4.565 1.00 0.00 45 TYR A N 7
ATOM 4726 C CA . TYR A 1 22 ? 15.381 5.252 -4.967 1.00 0.00 45 TYR A CA 7
ATOM 4727 C C . TYR A 1 22 ? 15.993 6.010 -6.149 1.00 0.00 45 TYR A C 7
ATOM 4728 O O . TYR A 1 22 ? 17.151 6.376 -6.130 1.00 0.00 45 TYR A O 7
ATOM 4746 N N . VAL A 1 23 ? 15.224 6.249 -7.176 1.00 0.00 46 VAL A N 7
ATOM 4747 C CA . VAL A 1 23 ? 15.762 6.988 -8.353 1.00 0.00 46 VAL A CA 7
ATOM 4748 C C . VAL A 1 23 ? 15.417 8.476 -8.248 1.00 0.00 46 VAL A C 7
ATOM 4749 O O . VAL A 1 23 ? 15.345 9.031 -7.169 1.00 0.00 46 VAL A O 7
ATOM 4762 N N . LEU A 1 24 ? 15.201 9.125 -9.360 1.00 0.00 47 LEU A N 7
ATOM 4763 C CA . LEU A 1 24 ? 14.874 10.579 -9.322 1.00 0.00 47 LEU A CA 7
ATOM 4764 C C . LEU A 1 24 ? 13.576 10.810 -8.543 1.00 0.00 47 LEU A C 7
ATOM 4765 O O . LEU A 1 24 ? 13.432 11.785 -7.832 1.00 0.00 47 LEU A O 7
ATOM 4781 N N . LEU A 1 25 ? 12.628 9.923 -8.676 1.00 0.00 48 LEU A N 7
ATOM 4782 C CA . LEU A 1 25 ? 11.341 10.093 -7.942 1.00 0.00 48 LEU A CA 7
ATOM 4783 C C . LEU A 1 25 ? 10.859 8.753 -7.379 1.00 0.00 48 LEU A C 7
ATOM 4784 O O . LEU A 1 25 ? 10.486 7.868 -8.122 1.00 0.00 48 LEU A O 7
ATOM 4800 N N . PRO A 1 26 ? 10.876 8.654 -6.078 1.00 0.00 49 PRO A N 7
ATOM 4801 C CA . PRO A 1 26 ? 10.441 7.405 -5.405 1.00 0.00 49 PRO A CA 7
ATOM 4802 C C . PRO A 1 26 ? 8.923 7.241 -5.527 1.00 0.00 49 PRO A C 7
ATOM 4803 O O . PRO A 1 26 ? 8.209 7.229 -4.545 1.00 0.00 49 PRO A O 7
ATOM 4814 N N . ALA A 1 27 ? 8.426 7.111 -6.729 1.00 0.00 50 ALA A N 7
ATOM 4815 C CA . ALA A 1 27 ? 6.956 6.940 -6.915 1.00 0.00 50 ALA A CA 7
ATOM 4816 C C . ALA A 1 27 ? 6.478 5.670 -6.205 1.00 0.00 50 ALA A C 7
ATOM 4817 O O . ALA A 1 27 ? 5.357 5.588 -5.745 1.00 0.00 50 ALA A O 7
ATOM 4824 N N . LEU A 1 28 ? 7.320 4.676 -6.118 1.00 0.00 51 LEU A N 7
ATOM 4825 C CA . LEU A 1 28 ? 6.913 3.404 -5.449 1.00 0.00 51 LEU A CA 7
ATOM 4826 C C . LEU A 1 28 ? 6.698 3.637 -3.951 1.00 0.00 51 LEU A C 7
ATOM 4827 O O . LEU A 1 28 ? 5.692 3.251 -3.390 1.00 0.00 51 LEU A O 7
ATOM 4843 N N . ALA A 1 29 ? 7.638 4.266 -3.299 1.00 0.00 52 ALA A N 7
ATOM 4844 C CA . ALA A 1 29 ? 7.481 4.539 -1.841 1.00 0.00 52 ALA A CA 7
ATOM 4845 C C . ALA A 1 29 ? 6.191 5.324 -1.584 1.00 0.00 52 ALA A C 7
ATOM 4846 O O . ALA A 1 29 ? 5.447 5.034 -0.668 1.00 0.00 52 ALA A O 7
ATOM 4853 N N . ILE A 1 30 ? 5.921 6.319 -2.386 1.00 0.00 53 ILE A N 7
ATOM 4854 C CA . ILE A 1 30 ? 4.668 7.107 -2.203 1.00 0.00 53 ILE A CA 7
ATOM 4855 C C . ILE A 1 30 ? 3.444 6.229 -2.481 1.00 0.00 53 ILE A C 7
ATOM 4856 O O . ILE A 1 30 ? 2.472 6.254 -1.753 1.00 0.00 53 ILE A O 7
ATOM 4872 N N . PHE A 1 31 ? 3.483 5.456 -3.532 1.00 0.00 54 PHE A N 7
ATOM 4873 C CA . PHE A 1 31 ? 2.327 4.570 -3.852 1.00 0.00 54 PHE A CA 7
ATOM 4874 C C . PHE A 1 31 ? 1.982 3.684 -2.650 1.00 0.00 54 PHE A C 7
ATOM 4875 O O . PHE A 1 31 ? 0.831 3.528 -2.292 1.00 0.00 54 PHE A O 7
ATOM 4892 N N . ILE A 1 32 ? 2.968 3.098 -2.025 1.00 0.00 55 ILE A N 7
ATOM 4893 C CA . ILE A 1 32 ? 2.694 2.242 -0.834 1.00 0.00 55 ILE A CA 7
ATOM 4894 C C . ILE A 1 32 ? 2.102 3.082 0.302 1.00 0.00 55 ILE A C 7
ATOM 4895 O O . ILE A 1 32 ? 1.158 2.682 0.958 1.00 0.00 55 ILE A O 7
ATOM 4911 N N . GLY A 1 33 ? 2.652 4.240 0.546 1.00 0.00 56 GLY A N 7
ATOM 4912 C CA . GLY A 1 33 ? 2.113 5.112 1.628 1.00 0.00 56 GLY A CA 7
ATOM 4913 C C . GLY A 1 33 ? 0.623 5.368 1.399 1.00 0.00 56 GLY A C 7
ATOM 4914 O O . GLY A 1 33 ? -0.189 5.190 2.286 1.00 0.00 56 GLY A O 7
ATOM 4918 N N . LEU A 1 34 ? 0.254 5.789 0.220 1.00 0.00 57 LEU A N 7
ATOM 4919 C CA . LEU A 1 34 ? -1.193 5.995 -0.076 1.00 0.00 57 LEU A CA 7
ATOM 4920 C C . LEU A 1 34 ? -1.950 4.666 0.013 1.00 0.00 57 LEU A C 7
ATOM 4921 O O . LEU A 1 34 ? -3.069 4.608 0.487 1.00 0.00 57 LEU A O 7
ATOM 4937 N N . THR A 1 35 ? -1.352 3.600 -0.441 1.00 0.00 58 THR A N 7
ATOM 4938 C CA . THR A 1 35 ? -2.033 2.274 -0.376 1.00 0.00 58 THR A CA 7
ATOM 4939 C C . THR A 1 35 ? -2.242 1.850 1.082 1.00 0.00 58 THR A C 7
ATOM 4940 O O . THR A 1 35 ? -3.324 1.459 1.476 1.00 0.00 58 THR A O 7
ATOM 4951 N N . ILE A 1 36 ? -1.212 1.911 1.879 1.00 0.00 59 ILE A N 7
ATOM 4952 C CA . ILE A 1 36 ? -1.353 1.545 3.319 1.00 0.00 59 ILE A CA 7
ATOM 4953 C C . ILE A 1 36 ? -2.239 2.555 4.059 1.00 0.00 59 ILE A C 7
ATOM 4954 O O . ILE A 1 36 ? -3.094 2.184 4.837 1.00 0.00 59 ILE A O 7
ATOM 4970 N N . TYR A 1 37 ? -2.051 3.824 3.822 1.00 0.00 60 TYR A N 7
ATOM 4971 C CA . TYR A 1 37 ? -2.902 4.837 4.514 1.00 0.00 60 TYR A CA 7
ATOM 4972 C C . TYR A 1 37 ? -4.376 4.614 4.150 1.00 0.00 60 TYR A C 7
ATOM 4973 O O . TYR A 1 37 ? -5.240 4.576 5.004 1.00 0.00 60 TYR A O 7
ATOM 4991 N N . ALA A 1 38 ? -4.665 4.478 2.885 1.00 0.00 61 ALA A N 7
ATOM 4992 C CA . ALA A 1 38 ? -6.073 4.230 2.458 1.00 0.00 61 ALA A CA 7
ATOM 4993 C C . ALA A 1 38 ? -6.618 2.942 3.082 1.00 0.00 61 ALA A C 7
ATOM 4994 O O . ALA A 1 38 ? -7.758 2.880 3.500 1.00 0.00 61 ALA A O 7
ATOM 5001 N N . ILE A 1 39 ? -5.821 1.914 3.142 1.00 0.00 62 ILE A N 7
ATOM 5002 C CA . ILE A 1 39 ? -6.301 0.634 3.738 1.00 0.00 62 ILE A CA 7
ATOM 5003 C C . ILE A 1 39 ? -6.621 0.811 5.225 1.00 0.00 62 ILE A C 7
ATOM 5004 O O . ILE A 1 39 ? -7.640 0.356 5.706 1.00 0.00 62 ILE A O 7
ATOM 5020 N N . GLN A 1 40 ? -5.761 1.462 5.960 1.00 0.00 63 GLN A N 7
ATOM 5021 C CA . GLN A 1 40 ? -6.032 1.666 7.414 1.00 0.00 63 GLN A CA 7
ATOM 5022 C C . GLN A 1 40 ? -7.301 2.499 7.605 1.00 0.00 63 GLN A C 7
ATOM 5023 O O . GLN A 1 40 ? -8.118 2.215 8.458 1.00 0.00 63 GLN A O 7
ATOM 5037 N N . ARG A 1 41 ? -7.474 3.523 6.817 1.00 0.00 64 ARG A N 7
ATOM 5038 C CA . ARG A 1 41 ? -8.692 4.370 6.960 1.00 0.00 64 ARG A CA 7
ATOM 5039 C C . ARG A 1 41 ? -9.937 3.567 6.582 1.00 0.00 64 ARG A C 7
ATOM 5040 O O . ARG A 1 41 ? -10.901 3.511 7.319 1.00 0.00 64 ARG A O 7
ATOM 5061 N N . LYS A 1 42 ? -9.925 2.942 5.436 1.00 0.00 65 LYS A N 7
ATOM 5062 C CA . LYS A 1 42 ? -11.095 2.116 5.026 1.00 0.00 65 LYS A CA 7
ATOM 5063 C C . LYS A 1 42 ? -11.356 1.022 6.065 1.00 0.00 65 LYS A C 7
ATOM 5064 O O . LYS A 1 42 ? -12.464 0.847 6.531 1.00 0.00 65 LYS A O 7
ATOM 5083 N N . ARG A 1 43 ? -10.342 0.288 6.437 1.00 0.00 66 ARG A N 7
ATOM 5084 C CA . ARG A 1 43 ? -10.531 -0.775 7.467 1.00 0.00 66 ARG A CA 7
ATOM 5085 C C . ARG A 1 43 ? -11.085 -0.157 8.754 1.00 0.00 66 ARG A C 7
ATOM 5086 O O . ARG A 1 43 ? -11.942 -0.719 9.408 1.00 0.00 66 ARG A O 7
ATOM 5107 N N . GLN A 1 44 ? -10.606 1.002 9.119 1.00 0.00 67 GLN A N 7
ATOM 5108 C CA . GLN A 1 44 ? -11.102 1.663 10.360 1.00 0.00 67 GLN A CA 7
ATOM 5109 C C . GLN A 1 44 ? -10.819 3.166 10.299 1.00 0.00 67 GLN A C 7
ATOM 5110 O O . GLN A 1 44 ? -9.944 3.614 9.585 1.00 0.00 67 GLN A O 7
ATOM 5124 N N . ALA A 1 45 ? -11.556 3.951 11.037 1.00 0.00 68 ALA A N 7
ATOM 5125 C CA . ALA A 1 45 ? -11.326 5.423 11.014 1.00 0.00 68 ALA A CA 7
ATOM 5126 C C . ALA A 1 45 ? -10.675 5.884 12.321 1.00 0.00 68 ALA A C 7
ATOM 5127 O O . ALA A 1 45 ? -11.109 5.529 13.399 1.00 0.00 68 ALA A O 7
ATOM 5134 N N . ASP A 1 46 ? -9.640 6.673 12.235 1.00 0.00 69 ASP A N 7
ATOM 5135 C CA . ASP A 1 46 ? -8.968 7.157 13.475 1.00 0.00 69 ASP A CA 7
ATOM 5136 C C . ASP A 1 46 ? -8.610 8.640 13.335 1.00 0.00 69 ASP A C 7
ATOM 5137 O O . ASP A 1 46 ? -8.205 9.096 12.285 1.00 0.00 69 ASP A O 7
ATOM 5146 N N . THR A 1 1 ? -17.617 -4.070 4.177 1.00 0.00 24 THR A N 8
ATOM 5147 C CA . THR A 1 1 ? -16.585 -5.092 3.838 1.00 0.00 24 THR A CA 8
ATOM 5148 C C . THR A 1 1 ? -15.186 -4.481 3.960 1.00 0.00 24 THR A C 8
ATOM 5149 O O . THR A 1 1 ? -14.521 -4.253 2.970 1.00 0.00 24 THR A O 8
ATOM 5160 N N . PRO A 1 2 ? -14.787 -4.237 5.178 1.00 0.00 25 PRO A N 8
ATOM 5161 C CA . PRO A 1 2 ? -13.448 -3.652 5.438 1.00 0.00 25 PRO A CA 8
ATOM 5162 C C . PRO A 1 2 ? -12.352 -4.690 5.181 1.00 0.00 25 PRO A C 8
ATOM 5163 O O . PRO A 1 2 ? -11.267 -4.367 4.741 1.00 0.00 25 PRO A O 8
ATOM 5174 N N . VAL A 1 3 ? -12.629 -5.935 5.457 1.00 0.00 26 VAL A N 8
ATOM 5175 C CA . VAL A 1 3 ? -11.607 -6.997 5.230 1.00 0.00 26 VAL A CA 8
ATOM 5176 C C . VAL A 1 3 ? -11.247 -7.081 3.744 1.00 0.00 26 VAL A C 8
ATOM 5177 O O . VAL A 1 3 ? -10.119 -7.355 3.384 1.00 0.00 26 VAL A O 8
ATOM 5190 N N . LEU A 1 4 ? -12.195 -6.846 2.881 1.00 0.00 27 LEU A N 8
ATOM 5191 C CA . LEU A 1 4 ? -11.911 -6.922 1.418 1.00 0.00 27 LEU A CA 8
ATOM 5192 C C . LEU A 1 4 ? -10.795 -5.942 1.045 1.00 0.00 27 LEU A C 8
ATOM 5193 O O . LEU A 1 4 ? -9.958 -6.224 0.211 1.00 0.00 27 LEU A O 8
ATOM 5209 N N . VAL A 1 5 ? -10.783 -4.791 1.656 1.00 0.00 28 VAL A N 8
ATOM 5210 C CA . VAL A 1 5 ? -9.731 -3.784 1.340 1.00 0.00 28 VAL A CA 8
ATOM 5211 C C . VAL A 1 5 ? -8.341 -4.351 1.643 1.00 0.00 28 VAL A C 8
ATOM 5212 O O . VAL A 1 5 ? -7.413 -4.188 0.876 1.00 0.00 28 VAL A O 8
ATOM 5225 N N . ILE A 1 6 ? -8.187 -5.011 2.759 1.00 0.00 29 ILE A N 8
ATOM 5226 C CA . ILE A 1 6 ? -6.860 -5.603 3.099 1.00 0.00 29 ILE A CA 8
ATOM 5227 C C . ILE A 1 6 ? -6.498 -6.706 2.102 1.00 0.00 29 ILE A C 8
ATOM 5228 O O . ILE A 1 6 ? -5.356 -6.856 1.715 1.00 0.00 29 ILE A O 8
ATOM 5244 N N . LEU A 1 7 ? -7.462 -7.480 1.686 1.00 0.00 30 LEU A N 8
ATOM 5245 C CA . LEU A 1 7 ? -7.175 -8.579 0.720 1.00 0.00 30 LEU A CA 8
ATOM 5246 C C . LEU A 1 7 ? -6.609 -8.010 -0.586 1.00 0.00 30 LEU A C 8
ATOM 5247 O O . LEU A 1 7 ? -5.667 -8.535 -1.145 1.00 0.00 30 LEU A O 8
ATOM 5263 N N . LEU A 1 8 ? -7.179 -6.945 -1.076 1.00 0.00 31 LEU A N 8
ATOM 5264 C CA . LEU A 1 8 ? -6.668 -6.339 -2.339 1.00 0.00 31 LEU A CA 8
ATOM 5265 C C . LEU A 1 8 ? -5.228 -5.853 -2.154 1.00 0.00 31 LEU A C 8
ATOM 5266 O O . LEU A 1 8 ? -4.385 -6.040 -3.008 1.00 0.00 31 LEU A O 8
ATOM 5282 N N . GLY A 1 9 ? -4.938 -5.232 -1.043 1.00 0.00 32 GLY A N 8
ATOM 5283 C CA . GLY A 1 9 ? -3.551 -4.740 -0.806 1.00 0.00 32 GLY A CA 8
ATOM 5284 C C . GLY A 1 9 ? -2.594 -5.930 -0.726 1.00 0.00 32 GLY A C 8
ATOM 5285 O O . GLY A 1 9 ? -1.479 -5.877 -1.204 1.00 0.00 32 GLY A O 8
ATOM 5289 N N . VAL A 1 10 ? -3.023 -7.005 -0.123 1.00 0.00 33 VAL A N 8
ATOM 5290 C CA . VAL A 1 10 ? -2.140 -8.200 0.001 1.00 0.00 33 VAL A CA 8
ATOM 5291 C C . VAL A 1 10 ? -1.689 -8.674 -1.384 1.00 0.00 33 VAL A C 8
ATOM 5292 O O . VAL A 1 10 ? -0.533 -8.983 -1.601 1.00 0.00 33 VAL A O 8
ATOM 5305 N N . VAL A 1 11 ? -2.598 -8.744 -2.316 1.00 0.00 34 VAL A N 8
ATOM 5306 C CA . VAL A 1 11 ? -2.231 -9.185 -3.693 1.00 0.00 34 VAL A CA 8
ATOM 5307 C C . VAL A 1 11 ? -1.181 -8.251 -4.301 1.00 0.00 34 VAL A C 8
ATOM 5308 O O . VAL A 1 11 ? -0.268 -8.684 -4.977 1.00 0.00 34 VAL A O 8
ATOM 5321 N N . GLY A 1 12 ? -1.302 -6.972 -4.073 1.00 0.00 35 GLY A N 8
ATOM 5322 C CA . GLY A 1 12 ? -0.307 -6.019 -4.643 1.00 0.00 35 GLY A CA 8
ATOM 5323 C C . GLY A 1 12 ? 1.096 -6.370 -4.142 1.00 0.00 35 GLY A C 8
ATOM 5324 O O . GLY A 1 12 ? 2.058 -6.326 -4.883 1.00 0.00 35 GLY A O 8
ATOM 5328 N N . LEU A 1 13 ? 1.224 -6.715 -2.889 1.00 0.00 36 LEU A N 8
ATOM 5329 C CA . LEU A 1 13 ? 2.570 -7.068 -2.347 1.00 0.00 36 LEU A CA 8
ATOM 5330 C C . LEU A 1 13 ? 3.189 -8.216 -3.154 1.00 0.00 36 LEU A C 8
ATOM 5331 O O . LEU A 1 13 ? 4.381 -8.254 -3.384 1.00 0.00 36 LEU A O 8
ATOM 5347 N N . SER A 1 14 ? 2.388 -9.155 -3.577 1.00 0.00 37 SER A N 8
ATOM 5348 C CA . SER A 1 14 ? 2.925 -10.298 -4.370 1.00 0.00 37 SER A CA 8
ATOM 5349 C C . SER A 1 14 ? 3.617 -9.798 -5.644 1.00 0.00 37 SER A C 8
ATOM 5350 O O . SER A 1 14 ? 4.730 -10.181 -5.947 1.00 0.00 37 SER A O 8
ATOM 5358 N N . ALA A 1 15 ? 2.969 -8.950 -6.394 1.00 0.00 38 ALA A N 8
ATOM 5359 C CA . ALA A 1 15 ? 3.610 -8.404 -7.626 1.00 0.00 38 ALA A CA 8
ATOM 5360 C C . ALA A 1 15 ? 4.968 -7.781 -7.289 1.00 0.00 38 ALA A C 8
ATOM 5361 O O . ALA A 1 15 ? 5.913 -7.878 -8.049 1.00 0.00 38 ALA A O 8
ATOM 5368 N N . LEU A 1 16 ? 5.072 -7.140 -6.159 1.00 0.00 39 LEU A N 8
ATOM 5369 C CA . LEU A 1 16 ? 6.367 -6.509 -5.773 1.00 0.00 39 LEU A CA 8
ATOM 5370 C C . LEU A 1 16 ? 7.034 -7.298 -4.643 1.00 0.00 39 LEU A C 8
ATOM 5371 O O . LEU A 1 16 ? 6.643 -7.208 -3.496 1.00 0.00 39 LEU A O 8
ATOM 5387 N N . THR A 1 17 ? 8.033 -8.076 -4.957 1.00 0.00 40 THR A N 8
ATOM 5388 C CA . THR A 1 17 ? 8.714 -8.879 -3.901 1.00 0.00 40 THR A CA 8
ATOM 5389 C C . THR A 1 17 ? 10.230 -8.896 -4.126 1.00 0.00 40 THR A C 8
ATOM 5390 O O . THR A 1 17 ? 10.885 -9.895 -3.908 1.00 0.00 40 THR A O 8
ATOM 5401 N N . GLY A 1 18 ? 10.792 -7.802 -4.562 1.00 0.00 41 GLY A N 8
ATOM 5402 C CA . GLY A 1 18 ? 12.262 -7.774 -4.815 1.00 0.00 41 GLY A CA 8
ATOM 5403 C C . GLY A 1 18 ? 12.834 -6.423 -4.380 1.00 0.00 41 GLY A C 8
ATOM 5404 O O . GLY A 1 18 ? 12.176 -5.405 -4.465 1.00 0.00 41 GLY A O 8
ATOM 5408 N N . TYR A 1 19 ? 14.054 -6.405 -3.913 1.00 0.00 42 TYR A N 8
ATOM 5409 C CA . TYR A 1 19 ? 14.669 -5.117 -3.481 1.00 0.00 42 TYR A CA 8
ATOM 5410 C C . TYR A 1 19 ? 14.809 -4.163 -4.673 1.00 0.00 42 TYR A C 8
ATOM 5411 O O . TYR A 1 19 ? 14.639 -4.548 -5.813 1.00 0.00 42 TYR A O 8
ATOM 5429 N N . LEU A 1 20 ? 15.125 -2.923 -4.416 1.00 0.00 43 LEU A N 8
ATOM 5430 C CA . LEU A 1 20 ? 15.260 -1.938 -5.528 1.00 0.00 43 LEU A CA 8
ATOM 5431 C C . LEU A 1 20 ? 15.773 -0.601 -4.983 1.00 0.00 43 LEU A C 8
ATOM 5432 O O . LEU A 1 20 ? 15.234 -0.059 -4.039 1.00 0.00 43 LEU A O 8
ATOM 5448 N N . ASP A 1 21 ? 16.808 -0.064 -5.570 1.00 0.00 44 ASP A N 8
ATOM 5449 C CA . ASP A 1 21 ? 17.342 1.244 -5.090 1.00 0.00 44 ASP A CA 8
ATOM 5450 C C . ASP A 1 21 ? 16.323 2.359 -5.344 1.00 0.00 44 ASP A C 8
ATOM 5451 O O . ASP A 1 21 ? 15.253 2.128 -5.871 1.00 0.00 44 ASP A O 8
ATOM 5460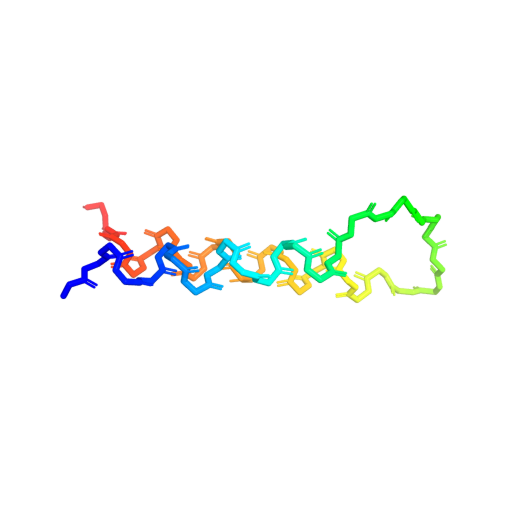 N N . TYR A 1 22 ? 16.648 3.568 -4.975 1.00 0.00 45 TYR A N 8
ATOM 5461 C CA . TYR A 1 22 ? 15.691 4.692 -5.181 1.00 0.00 45 TYR A CA 8
ATOM 5462 C C . TYR A 1 22 ? 16.062 5.478 -6.442 1.00 0.00 45 TYR A C 8
ATOM 5463 O O . TYR A 1 22 ? 17.185 5.912 -6.605 1.00 0.00 45 TYR A O 8
ATOM 5481 N N . VAL A 1 23 ? 15.127 5.665 -7.334 1.00 0.00 46 VAL A N 8
ATOM 5482 C CA . VAL A 1 23 ? 15.428 6.426 -8.580 1.00 0.00 46 VAL A CA 8
ATOM 5483 C C . VAL A 1 23 ? 15.081 7.905 -8.393 1.00 0.00 46 VAL A C 8
ATOM 5484 O O . VAL A 1 23 ? 15.048 8.409 -7.287 1.00 0.00 46 VAL A O 8
ATOM 5497 N N . LEU A 1 24 ? 14.822 8.603 -9.464 1.00 0.00 47 LEU A N 8
ATOM 5498 C CA . LEU A 1 24 ? 14.509 10.056 -9.349 1.00 0.00 47 LEU A CA 8
ATOM 5499 C C . LEU A 1 24 ? 13.242 10.262 -8.514 1.00 0.00 47 LEU A C 8
ATOM 5500 O O . LEU A 1 24 ? 13.179 11.132 -7.669 1.00 0.00 47 LEU A O 8
ATOM 5516 N N . LEU A 1 25 ? 12.231 9.469 -8.749 1.00 0.00 48 LEU A N 8
ATOM 5517 C CA . LEU A 1 25 ? 10.971 9.619 -7.966 1.00 0.00 48 LEU A CA 8
ATOM 5518 C C . LEU A 1 25 ? 10.548 8.276 -7.364 1.00 0.00 48 LEU A C 8
ATOM 5519 O O . LEU A 1 25 ? 10.149 7.376 -8.075 1.00 0.00 48 LEU A O 8
ATOM 5535 N N . PRO A 1 26 ? 10.642 8.190 -6.064 1.00 0.00 49 PRO A N 8
ATOM 5536 C CA . PRO A 1 26 ? 10.263 6.943 -5.355 1.00 0.00 49 PRO A CA 8
ATOM 5537 C C . PRO A 1 26 ? 8.745 6.749 -5.403 1.00 0.00 49 PRO A C 8
ATOM 5538 O O . PRO A 1 26 ? 8.073 6.784 -4.391 1.00 0.00 49 PRO A O 8
ATOM 5549 N N . ALA A 1 27 ? 8.201 6.540 -6.571 1.00 0.00 50 ALA A N 8
ATOM 5550 C CA . ALA A 1 27 ? 6.726 6.342 -6.686 1.00 0.00 50 ALA A CA 8
ATOM 5551 C C . ALA A 1 27 ? 6.294 5.114 -5.878 1.00 0.00 50 ALA A C 8
ATOM 5552 O O . ALA A 1 27 ? 5.203 5.061 -5.348 1.00 0.00 50 ALA A O 8
ATOM 5559 N N . LEU A 1 28 ? 7.144 4.126 -5.784 1.00 0.00 51 LEU A N 8
ATOM 5560 C CA . LEU A 1 28 ? 6.780 2.896 -5.020 1.00 0.00 51 LEU A CA 8
ATOM 5561 C C . LEU A 1 28 ? 6.626 3.221 -3.531 1.00 0.00 51 LEU A C 8
ATOM 5562 O O . LEU A 1 28 ? 5.642 2.874 -2.908 1.00 0.00 51 LEU A O 8
ATOM 5578 N N . ALA A 1 29 ? 7.593 3.882 -2.957 1.00 0.00 52 ALA A N 8
ATOM 5579 C CA . ALA A 1 29 ? 7.496 4.243 -1.513 1.00 0.00 52 ALA A CA 8
ATOM 5580 C C . ALA A 1 29 ? 6.219 5.046 -1.251 1.00 0.00 52 ALA A C 8
ATOM 5581 O O . ALA A 1 29 ? 5.506 4.802 -0.298 1.00 0.00 52 ALA A O 8
ATOM 5588 N N . ILE A 1 30 ? 5.925 6.002 -2.089 1.00 0.00 53 ILE A N 8
ATOM 5589 C CA . ILE A 1 30 ? 4.681 6.803 -1.902 1.00 0.00 53 ILE A CA 8
ATOM 5590 C C . ILE A 1 30 ? 3.445 5.926 -2.118 1.00 0.00 53 ILE A C 8
ATOM 5591 O O . ILE A 1 30 ? 2.491 5.985 -1.369 1.00 0.00 53 ILE A O 8
ATOM 5607 N N . PHE A 1 31 ? 3.455 5.115 -3.139 1.00 0.00 54 PHE A N 8
ATOM 5608 C CA . PHE A 1 31 ? 2.283 4.229 -3.401 1.00 0.00 54 PHE A CA 8
ATOM 5609 C C . PHE A 1 31 ? 1.969 3.376 -2.167 1.00 0.00 54 PHE A C 8
ATOM 5610 O O . PHE A 1 31 ? 0.831 3.258 -1.758 1.00 0.00 54 PHE A O 8
ATOM 5627 N N . ILE A 1 32 ? 2.966 2.778 -1.573 1.00 0.00 55 ILE A N 8
ATOM 5628 C CA . ILE A 1 32 ? 2.723 1.953 -0.354 1.00 0.00 55 ILE A CA 8
ATOM 5629 C C . ILE A 1 32 ? 2.195 2.828 0.788 1.00 0.00 55 ILE A C 8
ATOM 5630 O O . ILE A 1 32 ? 1.262 2.468 1.478 1.00 0.00 55 ILE A O 8
ATOM 5646 N N . GLY A 1 33 ? 2.789 3.971 0.993 1.00 0.00 56 GLY A N 8
ATOM 5647 C CA . GLY A 1 33 ? 2.315 4.876 2.080 1.00 0.00 56 GLY A CA 8
ATOM 5648 C C . GLY A 1 33 ? 0.824 5.171 1.899 1.00 0.00 56 GLY A C 8
ATOM 5649 O O . GLY A 1 33 ? 0.040 5.032 2.817 1.00 0.00 56 GLY A O 8
ATOM 5653 N N . LEU A 1 34 ? 0.425 5.582 0.728 1.00 0.00 57 LEU A N 8
ATOM 5654 C CA . LEU A 1 34 ? -1.025 5.825 0.479 1.00 0.00 57 LEU A CA 8
ATOM 5655 C C . LEU A 1 34 ? -1.817 4.522 0.616 1.00 0.00 57 LEU A C 8
ATOM 5656 O O . LEU A 1 34 ? -2.918 4.503 1.132 1.00 0.00 57 LEU A O 8
ATOM 5672 N N . THR A 1 35 ? -1.267 3.432 0.157 1.00 0.00 58 THR A N 8
ATOM 5673 C CA . THR A 1 35 ? -1.986 2.129 0.264 1.00 0.00 58 THR A CA 8
ATOM 5674 C C . THR A 1 35 ? -2.162 1.731 1.733 1.00 0.00 58 THR A C 8
ATOM 5675 O O . THR A 1 35 ? -3.242 1.386 2.167 1.00 0.00 58 THR A O 8
ATOM 5686 N N . ILE A 1 36 ? -1.103 1.765 2.495 1.00 0.00 59 ILE A N 8
ATOM 5687 C CA . ILE A 1 36 ? -1.211 1.420 3.943 1.00 0.00 59 ILE A CA 8
ATOM 5688 C C . ILE A 1 36 ? -2.036 2.470 4.697 1.00 0.00 59 ILE A C 8
ATOM 5689 O O . ILE A 1 36 ? -2.877 2.138 5.510 1.00 0.00 59 ILE A O 8
ATOM 5705 N N . TYR A 1 37 ? -1.813 3.729 4.439 1.00 0.00 60 TYR A N 8
ATOM 5706 C CA . TYR A 1 37 ? -2.607 4.779 5.144 1.00 0.00 60 TYR A CA 8
ATOM 5707 C C . TYR A 1 37 ? -4.099 4.589 4.850 1.00 0.00 60 TYR A C 8
ATOM 5708 O O . TYR A 1 37 ? -4.928 4.595 5.740 1.00 0.00 60 TYR A O 8
ATOM 5726 N N . ALA A 1 38 ? -4.448 4.432 3.601 1.00 0.00 61 ALA A N 8
ATOM 5727 C CA . ALA A 1 38 ? -5.880 4.212 3.242 1.00 0.00 61 ALA A CA 8
ATOM 5728 C C . ALA A 1 38 ? -6.438 2.970 3.940 1.00 0.00 61 ALA A C 8
ATOM 5729 O O . ALA A 1 38 ? -7.567 2.955 4.388 1.00 0.00 61 ALA A O 8
ATOM 5736 N N . ILE A 1 39 ? -5.664 1.925 4.027 1.00 0.00 62 ILE A N 8
ATOM 5737 C CA . ILE A 1 39 ? -6.160 0.685 4.691 1.00 0.00 62 ILE A CA 8
ATOM 5738 C C . ILE A 1 39 ? -6.480 0.948 6.166 1.00 0.00 62 ILE A C 8
ATOM 5739 O O . ILE A 1 39 ? -7.506 0.534 6.667 1.00 0.00 62 ILE A O 8
ATOM 5755 N N . GLN A 1 40 ? -5.614 1.627 6.867 1.00 0.00 63 GLN A N 8
ATOM 5756 C CA . GLN A 1 40 ? -5.887 1.917 8.305 1.00 0.00 63 GLN A CA 8
ATOM 5757 C C . GLN A 1 40 ? -7.186 2.713 8.447 1.00 0.00 63 GLN A C 8
ATOM 5758 O O . GLN A 1 40 ? -7.977 2.474 9.338 1.00 0.00 63 GLN A O 8
ATOM 5772 N N . ARG A 1 41 ? -7.413 3.655 7.577 1.00 0.00 64 ARG A N 8
ATOM 5773 C CA . ARG A 1 41 ? -8.664 4.460 7.665 1.00 0.00 64 ARG A CA 8
ATOM 5774 C C . ARG A 1 41 ? -9.877 3.582 7.355 1.00 0.00 64 ARG A C 8
ATOM 5775 O O . ARG A 1 41 ? -10.845 3.560 8.089 1.00 0.00 64 ARG A O 8
ATOM 5796 N N . LYS A 1 42 ? -9.832 2.856 6.271 1.00 0.00 65 LYS A N 8
ATOM 5797 C CA . LYS A 1 42 ? -10.972 1.960 5.928 1.00 0.00 65 LYS A CA 8
ATOM 5798 C C . LYS A 1 42 ? -11.225 0.969 7.067 1.00 0.00 65 LYS A C 8
ATOM 5799 O O . LYS A 1 42 ? -12.333 0.832 7.548 1.00 0.00 65 LYS A O 8
ATOM 5818 N N . ARG A 1 43 ? -10.206 0.283 7.511 1.00 0.00 66 ARG A N 8
ATOM 5819 C CA . ARG A 1 43 ? -10.384 -0.662 8.650 1.00 0.00 66 ARG A CA 8
ATOM 5820 C C . ARG A 1 43 ? -10.908 0.094 9.875 1.00 0.00 66 ARG A C 8
ATOM 5821 O O . ARG A 1 43 ? -11.698 -0.417 10.643 1.00 0.00 66 ARG A O 8
ATOM 5842 N N . GLN A 1 44 ? -10.476 1.314 10.056 1.00 0.00 67 GLN A N 8
ATOM 5843 C CA . GLN A 1 44 ? -10.946 2.109 11.228 1.00 0.00 67 GLN A CA 8
ATOM 5844 C C . GLN A 1 44 ? -10.661 3.595 10.996 1.00 0.00 67 GLN A C 8
ATOM 5845 O O . GLN A 1 44 ? -9.620 3.966 10.492 1.00 0.00 67 GLN A O 8
ATOM 5859 N N . ALA A 1 45 ? -11.580 4.450 11.354 1.00 0.00 68 ALA A N 8
ATOM 5860 C CA . ALA A 1 45 ? -11.359 5.908 11.146 1.00 0.00 68 ALA A CA 8
ATOM 5861 C C . ALA A 1 45 ? -12.378 6.725 11.944 1.00 0.00 68 ALA A C 8
ATOM 5862 O O . ALA A 1 45 ? -13.534 6.365 12.041 1.00 0.00 68 ALA A O 8
ATOM 5869 N N . ASP A 1 46 ? -11.961 7.820 12.515 1.00 0.00 69 ASP A N 8
ATOM 5870 C CA . ASP A 1 46 ? -12.911 8.661 13.299 1.00 0.00 69 ASP A CA 8
ATOM 5871 C C . A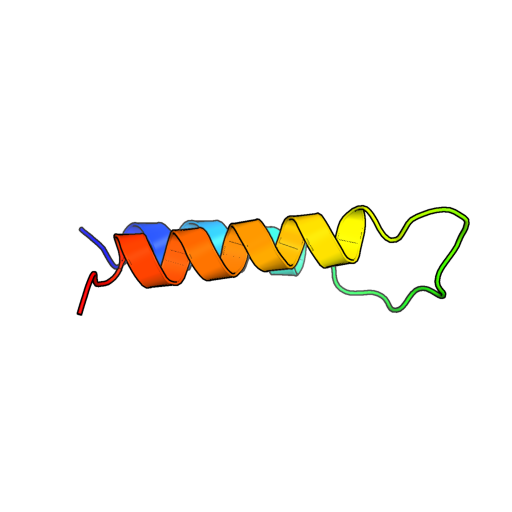SP A 1 46 ? -13.820 9.451 12.354 1.00 0.00 69 ASP A C 8
ATOM 5872 O O . ASP A 1 46 ? -13.401 9.903 11.307 1.00 0.00 69 ASP A O 8
ATOM 5881 N N . THR A 1 1 ? -15.646 -2.673 7.936 1.00 0.00 24 THR A N 9
ATOM 5882 C CA . THR A 1 1 ? -14.282 -3.268 8.008 1.00 0.00 24 THR A CA 9
ATOM 5883 C C . THR A 1 1 ? -13.831 -3.714 6.614 1.00 0.00 24 THR A C 9
ATOM 5884 O O . THR A 1 1 ? -14.226 -4.761 6.141 1.00 0.00 24 THR A O 9
ATOM 5895 N N . PRO A 1 2 ? -13.018 -2.900 6.002 1.00 0.00 25 PRO A N 9
ATOM 5896 C CA . PRO A 1 2 ? -12.537 -3.192 4.629 1.00 0.00 25 PRO A CA 9
ATOM 5897 C C . PRO A 1 2 ? -11.422 -4.240 4.664 1.00 0.00 25 PRO A C 9
ATOM 5898 O O . PRO A 1 2 ? -10.295 -3.975 4.296 1.00 0.00 25 PRO A O 9
ATOM 5909 N N . VAL A 1 3 ? -11.731 -5.430 5.104 1.00 0.00 26 VAL A N 9
ATOM 5910 C CA . VAL A 1 3 ? -10.699 -6.506 5.139 1.00 0.00 26 VAL A CA 9
ATOM 5911 C C . VAL A 1 3 ? -10.342 -6.947 3.717 1.00 0.00 26 VAL A C 9
ATOM 5912 O O . VAL A 1 3 ? -9.215 -7.301 3.432 1.00 0.00 26 VAL A O 9
ATOM 5925 N N . LEU A 1 4 ? -11.292 -6.927 2.824 1.00 0.00 27 LEU A N 9
ATOM 5926 C CA . LEU A 1 4 ? -11.008 -7.341 1.419 1.00 0.00 27 LEU A CA 9
ATOM 5927 C C . LEU A 1 4 ? -9.943 -6.429 0.804 1.00 0.00 27 LEU A C 9
ATOM 5928 O O . LEU A 1 4 ? -9.127 -6.855 0.011 1.00 0.00 27 LEU A O 9
ATOM 5944 N N . VAL A 1 5 ? -9.952 -5.176 1.161 1.00 0.00 28 VAL A N 9
ATOM 5945 C CA . VAL A 1 5 ? -8.962 -4.224 0.586 1.00 0.00 28 VAL A CA 9
ATOM 5946 C C . VAL A 1 5 ? -7.534 -4.682 0.897 1.00 0.00 28 VAL A C 9
ATOM 5947 O O . VAL A 1 5 ? -6.652 -4.602 0.066 1.00 0.00 28 VAL A O 9
ATOM 5960 N N . ILE A 1 6 ? -7.300 -5.159 2.089 1.00 0.00 29 ILE A N 9
ATOM 5961 C CA . ILE A 1 6 ? -5.928 -5.625 2.450 1.00 0.00 29 ILE A CA 9
ATOM 5962 C C . ILE A 1 6 ? -5.542 -6.844 1.607 1.00 0.00 29 ILE A C 9
ATOM 5963 O O . ILE A 1 6 ? -4.409 -6.992 1.197 1.00 0.00 29 ILE A O 9
ATOM 5979 N N . LEU A 1 7 ? -6.476 -7.717 1.352 1.00 0.00 30 LEU A N 9
ATOM 5980 C CA . LEU A 1 7 ? -6.163 -8.931 0.544 1.00 0.00 30 LEU A CA 9
ATOM 5981 C C . LEU A 1 7 ? -5.680 -8.533 -0.855 1.00 0.00 30 LEU A C 9
ATOM 5982 O O . LEU A 1 7 ? -4.728 -9.082 -1.373 1.00 0.00 30 LEU A O 9
ATOM 5998 N N . LEU A 1 8 ? -6.330 -7.584 -1.469 1.00 0.00 31 LEU A N 9
ATOM 5999 C CA . LEU A 1 8 ? -5.900 -7.143 -2.828 1.00 0.00 31 LEU A CA 9
ATOM 6000 C C . LEU A 1 8 ? -4.495 -6.541 -2.774 1.00 0.00 31 LEU A C 9
ATOM 6001 O O . LEU A 1 8 ? -3.665 -6.799 -3.623 1.00 0.00 31 LEU A O 9
ATOM 6017 N N . GLY A 1 9 ? -4.217 -5.741 -1.780 1.00 0.00 32 GLY A N 9
ATOM 6018 C CA . GLY A 1 9 ? -2.862 -5.129 -1.674 1.00 0.00 32 GLY A CA 9
ATOM 6019 C C . GLY A 1 9 ? -1.823 -6.226 -1.441 1.00 0.00 32 GLY A C 9
ATOM 6020 O O . GLY A 1 9 ? -0.731 -6.184 -1.972 1.00 0.00 32 GLY A O 9
ATOM 6024 N N . VAL A 1 10 ? -2.156 -7.209 -0.650 1.00 0.00 33 VAL A N 9
ATOM 6025 C CA . VAL A 1 10 ? -1.188 -8.307 -0.370 1.00 0.00 33 VAL A CA 9
ATOM 6026 C C . VAL A 1 10 ? -0.771 -8.994 -1.674 1.00 0.00 33 VAL A C 9
ATOM 6027 O O . VAL A 1 10 ? 0.391 -9.268 -1.900 1.00 0.00 33 VAL A O 9
ATOM 6040 N N . VAL A 1 11 ? -1.716 -9.280 -2.526 1.00 0.00 34 VAL A N 9
ATOM 6041 C CA . VAL A 1 11 ? -1.384 -9.939 -3.822 1.00 0.00 34 VAL A CA 9
ATOM 6042 C C . VAL A 1 11 ? -0.429 -9.069 -4.645 1.00 0.00 34 VAL A C 9
ATOM 6043 O O . VAL A 1 11 ? 0.494 -9.561 -5.265 1.00 0.00 34 VAL A O 9
ATOM 6056 N N . GLY A 1 12 ? -0.644 -7.782 -4.662 1.00 0.00 35 GLY A N 9
ATOM 6057 C CA . GLY A 1 12 ? 0.256 -6.890 -5.447 1.00 0.00 35 GLY A CA 9
ATOM 6058 C C . GLY A 1 12 ? 1.694 -7.022 -4.938 1.00 0.00 35 GLY A C 9
ATOM 6059 O O . GLY A 1 12 ? 2.635 -7.037 -5.706 1.00 0.00 35 GLY A O 9
ATOM 6063 N N . LEU A 1 13 ? 1.875 -7.116 -3.648 1.00 0.00 36 LEU A N 9
ATOM 6064 C CA . LEU A 1 13 ? 3.256 -7.247 -3.096 1.00 0.00 36 LEU A CA 9
ATOM 6065 C C . LEU A 1 13 ? 3.931 -8.515 -3.631 1.00 0.00 36 LEU A C 9
ATOM 6066 O O . LEU A 1 13 ? 5.113 -8.529 -3.913 1.00 0.00 36 LEU A O 9
ATOM 6082 N N . SER A 1 14 ? 3.190 -9.580 -3.764 1.00 0.00 37 SER A N 9
ATOM 6083 C CA . SER A 1 14 ? 3.788 -10.850 -4.269 1.00 0.00 37 SER A CA 9
ATOM 6084 C C . SER A 1 14 ? 4.414 -10.644 -5.654 1.00 0.00 37 SER A C 9
ATOM 6085 O O . SER A 1 14 ? 5.528 -11.060 -5.909 1.00 0.00 37 SER A O 9
ATOM 6093 N N . ALA A 1 15 ? 3.709 -10.011 -6.551 1.00 0.00 38 ALA A N 9
ATOM 6094 C CA . ALA A 1 15 ? 4.286 -9.749 -7.902 1.00 0.00 38 ALA A CA 9
ATOM 6095 C C . ALA A 1 15 ? 5.624 -9.014 -7.778 1.00 0.00 38 ALA A C 9
ATOM 6096 O O . ALA A 1 15 ? 6.521 -9.198 -8.576 1.00 0.00 38 ALA A O 9
ATOM 6103 N N . LEU A 1 16 ? 5.760 -8.179 -6.786 1.00 0.00 39 LEU A N 9
ATOM 6104 C CA . LEU A 1 16 ? 7.037 -7.427 -6.612 1.00 0.00 39 LEU A CA 9
ATOM 6105 C C . LEU A 1 16 ? 7.822 -7.970 -5.414 1.00 0.00 39 LEU A C 9
ATOM 6106 O O . LEU A 1 16 ? 7.444 -7.781 -4.275 1.00 0.00 39 LEU A O 9
ATOM 6122 N N . THR A 1 17 ? 8.907 -8.651 -5.662 1.00 0.00 40 THR A N 9
ATOM 6123 C CA . THR A 1 17 ? 9.708 -9.215 -4.537 1.00 0.00 40 THR A CA 9
ATOM 6124 C C . THR A 1 17 ? 11.199 -9.225 -4.886 1.00 0.00 40 THR A C 9
ATOM 6125 O O . THR A 1 17 ? 11.916 -10.149 -4.555 1.00 0.00 40 THR A O 9
ATOM 6136 N N . GLY A 1 18 ? 11.675 -8.210 -5.553 1.00 0.00 41 GLY A N 9
ATOM 6137 C CA . GLY A 1 18 ? 13.115 -8.185 -5.942 1.00 0.00 41 GLY A CA 9
ATOM 6138 C C . GLY A 1 18 ? 13.871 -7.189 -5.062 1.00 0.00 41 GLY A C 9
ATOM 6139 O O . GLY A 1 18 ? 13.559 -7.011 -3.902 1.00 0.00 41 GLY A O 9
ATOM 6143 N N . TYR A 1 19 ? 14.865 -6.538 -5.604 1.00 0.00 42 TYR A N 9
ATOM 6144 C CA . TYR A 1 19 ? 15.650 -5.561 -4.793 1.00 0.00 42 TYR A CA 9
ATOM 6145 C C . TYR A 1 19 ? 15.807 -4.238 -5.550 1.00 0.00 42 TYR A C 9
ATOM 6146 O O . TYR A 1 19 ? 16.048 -4.217 -6.741 1.00 0.00 42 TYR A O 9
ATOM 6164 N N . LEU A 1 20 ? 15.677 -3.135 -4.864 1.00 0.00 43 LEU A N 9
ATOM 6165 C CA . LEU A 1 20 ? 15.801 -1.812 -5.542 1.00 0.00 43 LEU A CA 9
ATOM 6166 C C . LEU A 1 20 ? 15.705 -0.684 -4.510 1.00 0.00 43 LEU A C 9
ATOM 6167 O O . LEU A 1 20 ? 14.951 -0.762 -3.561 1.00 0.00 43 LEU A O 9
ATOM 6183 N N . ASP A 1 21 ? 16.462 0.365 -4.687 1.00 0.00 44 ASP A N 9
ATOM 6184 C CA . ASP A 1 21 ? 16.377 1.513 -3.738 1.00 0.00 44 ASP A CA 9
ATOM 6185 C C . ASP A 1 21 ? 15.626 2.682 -4.383 1.00 0.00 44 ASP A C 9
ATOM 6186 O O . ASP A 1 21 ? 15.433 2.722 -5.581 1.00 0.00 44 ASP A O 9
ATOM 6195 N N . TYR A 1 22 ? 15.201 3.632 -3.597 1.00 0.00 45 TYR A N 9
ATOM 6196 C CA . TYR A 1 22 ? 14.449 4.788 -4.165 1.00 0.00 45 TYR A CA 9
ATOM 6197 C C . TYR A 1 22 ? 15.293 5.497 -5.227 1.00 0.00 45 TYR A C 9
ATOM 6198 O O . TYR A 1 22 ? 16.487 5.658 -5.078 1.00 0.00 45 TYR A O 9
ATOM 6216 N N . VAL A 1 23 ? 14.681 5.923 -6.297 1.00 0.00 46 VAL A N 9
ATOM 6217 C CA . VAL A 1 23 ? 15.451 6.618 -7.370 1.00 0.00 46 VAL A CA 9
ATOM 6218 C C . VAL A 1 23 ? 15.172 8.122 -7.330 1.00 0.00 46 VAL A C 9
ATOM 6219 O O . VAL A 1 23 ? 15.160 8.734 -6.280 1.00 0.00 46 VAL A O 9
ATOM 6232 N N . LEU A 1 24 ? 14.948 8.724 -8.466 1.00 0.00 47 LEU A N 9
ATOM 6233 C CA . LEU A 1 24 ? 14.672 10.188 -8.493 1.00 0.00 47 LEU A CA 9
ATOM 6234 C C . LEU A 1 24 ? 13.421 10.507 -7.670 1.00 0.00 47 LEU A C 9
ATOM 6235 O O . LEU A 1 24 ? 13.323 11.546 -7.048 1.00 0.00 47 LEU A O 9
ATOM 6251 N N . LEU A 1 25 ? 12.460 9.622 -7.667 1.00 0.00 48 LEU A N 9
ATOM 6252 C CA . LEU A 1 25 ? 11.221 9.870 -6.877 1.00 0.00 48 LEU A CA 9
ATOM 6253 C C . LEU A 1 25 ? 10.687 8.564 -6.285 1.00 0.00 48 LEU A C 9
ATOM 6254 O O . LEU A 1 25 ? 10.588 7.567 -6.974 1.00 0.00 48 LEU A O 9
ATOM 6270 N N . PRO A 1 26 ? 10.349 8.614 -5.025 1.00 0.00 49 PRO A N 9
ATOM 6271 C CA . PRO A 1 26 ? 9.827 7.413 -4.328 1.00 0.00 49 PRO A CA 9
ATOM 6272 C C . PRO A 1 26 ? 8.368 7.167 -4.721 1.00 0.00 49 PRO A C 9
ATOM 6273 O O . PRO A 1 26 ? 7.497 7.072 -3.881 1.00 0.00 49 PRO A O 9
ATOM 6284 N N . ALA A 1 27 ? 8.098 7.060 -5.995 1.00 0.00 50 ALA A N 9
ATOM 6285 C CA . ALA A 1 27 ? 6.696 6.814 -6.444 1.00 0.00 50 ALA A CA 9
ATOM 6286 C C . ALA A 1 27 ? 6.114 5.599 -5.716 1.00 0.00 50 ALA A C 9
ATOM 6287 O O . ALA A 1 27 ? 4.979 5.608 -5.281 1.00 0.00 50 ALA A O 9
ATOM 6294 N N . LEU A 1 28 ? 6.883 4.551 -5.583 1.00 0.00 51 LEU A N 9
ATOM 6295 C CA . LEU A 1 28 ? 6.375 3.333 -4.882 1.00 0.00 51 LEU A CA 9
ATOM 6296 C C . LEU A 1 28 ? 6.162 3.627 -3.394 1.00 0.00 51 LEU A C 9
ATOM 6297 O O . LEU A 1 28 ? 5.125 3.329 -2.836 1.00 0.00 51 LEU A O 9
ATOM 6313 N N . ALA A 1 29 ? 7.137 4.207 -2.750 1.00 0.00 52 ALA A N 9
ATOM 6314 C CA . ALA A 1 29 ? 6.983 4.534 -1.303 1.00 0.00 52 ALA A CA 9
ATOM 6315 C C . ALA A 1 29 ? 5.736 5.394 -1.081 1.00 0.00 52 ALA A C 9
ATOM 6316 O O . ALA A 1 29 ? 4.969 5.167 -0.166 1.00 0.00 52 ALA A O 9
ATOM 6323 N N . ILE A 1 30 ? 5.528 6.380 -1.910 1.00 0.00 53 ILE A N 9
ATOM 6324 C CA . ILE A 1 30 ? 4.317 7.239 -1.761 1.00 0.00 53 ILE A CA 9
ATOM 6325 C C . ILE A 1 30 ? 3.050 6.418 -2.016 1.00 0.00 53 ILE A C 9
ATOM 6326 O O . ILE A 1 30 ? 2.074 6.528 -1.300 1.00 0.00 53 ILE A O 9
ATOM 6342 N N . PHE A 1 31 ? 3.056 5.599 -3.032 1.00 0.00 54 PHE A N 9
ATOM 6343 C CA . PHE A 1 31 ? 1.855 4.766 -3.329 1.00 0.00 54 PHE A CA 9
ATOM 6344 C C . PHE A 1 31 ? 1.465 3.932 -2.103 1.00 0.00 54 PHE A C 9
ATOM 6345 O O . PHE A 1 31 ? 0.310 3.860 -1.733 1.00 0.00 54 PHE A O 9
ATOM 6362 N N . ILE A 1 32 ? 2.417 3.300 -1.472 1.00 0.00 55 ILE A N 9
ATOM 6363 C CA . ILE A 1 32 ? 2.101 2.494 -0.257 1.00 0.00 55 ILE A CA 9
ATOM 6364 C C . ILE A 1 32 ? 1.581 3.400 0.864 1.00 0.00 55 ILE A C 9
ATOM 6365 O O . ILE A 1 32 ? 0.619 3.082 1.536 1.00 0.00 55 ILE A O 9
ATOM 6381 N N . GLY A 1 33 ? 2.213 4.522 1.074 1.00 0.00 56 GLY A N 9
ATOM 6382 C CA . GLY A 1 33 ? 1.750 5.454 2.140 1.00 0.00 56 GLY A CA 9
ATOM 6383 C C . GLY A 1 33 ? 0.271 5.788 1.932 1.00 0.00 56 GLY A C 9
ATOM 6384 O O . GLY A 1 33 ? -0.529 5.700 2.844 1.00 0.00 56 GLY A O 9
ATOM 6388 N N . LEU A 1 34 ? -0.101 6.179 0.744 1.00 0.00 57 LEU A N 9
ATOM 6389 C CA . LEU A 1 34 ? -1.541 6.457 0.470 1.00 0.00 57 LEU A CA 9
ATOM 6390 C C . LEU A 1 34 ? -2.370 5.178 0.614 1.00 0.00 57 LEU A C 9
ATOM 6391 O O . LEU A 1 34 ? -3.477 5.196 1.115 1.00 0.00 57 LEU A O 9
ATOM 6407 N N . THR A 1 35 ? -1.844 4.067 0.177 1.00 0.00 58 THR A N 9
ATOM 6408 C CA . THR A 1 35 ? -2.600 2.786 0.289 1.00 0.00 58 THR A CA 9
ATOM 6409 C C . THR A 1 35 ? -2.807 2.413 1.760 1.00 0.00 58 THR A C 9
ATOM 6410 O O . THR A 1 35 ? -3.903 2.104 2.184 1.00 0.00 58 THR A O 9
ATOM 6421 N N . ILE A 1 36 ? -1.758 2.425 2.537 1.00 0.00 59 ILE A N 9
ATOM 6422 C CA . ILE A 1 36 ? -1.894 2.104 3.988 1.00 0.00 59 ILE A CA 9
ATOM 6423 C C . ILE A 1 36 ? -2.683 3.196 4.719 1.00 0.00 59 ILE A C 9
ATOM 6424 O O . ILE A 1 36 ? -3.542 2.911 5.530 1.00 0.00 59 ILE A O 9
ATOM 6440 N N . TYR A 1 37 ? -2.409 4.442 4.443 1.00 0.00 60 TYR A N 9
ATOM 6441 C CA . TYR A 1 37 ? -3.164 5.533 5.127 1.00 0.00 60 TYR A CA 9
ATOM 6442 C C . TYR A 1 37 ? -4.663 5.391 4.835 1.00 0.00 60 TYR A C 9
ATOM 6443 O O . TYR A 1 37 ? -5.491 5.450 5.723 1.00 0.00 60 TYR A O 9
ATOM 6461 N N . ALA A 1 38 ? -5.015 5.214 3.591 1.00 0.00 61 ALA A N 9
ATOM 6462 C CA . ALA A 1 38 ? -6.454 5.040 3.233 1.00 0.00 61 ALA A CA 9
ATOM 6463 C C . ALA A 1 38 ? -7.046 3.808 3.922 1.00 0.00 61 ALA A C 9
ATOM 6464 O O . ALA A 1 38 ? -8.173 3.823 4.377 1.00 0.00 61 ALA A O 9
ATOM 6471 N N . ILE A 1 39 ? -6.302 2.739 3.994 1.00 0.00 62 ILE A N 9
ATOM 6472 C CA . ILE A 1 39 ? -6.833 1.508 4.648 1.00 0.00 62 ILE A CA 9
ATOM 6473 C C . ILE A 1 39 ? -7.093 1.751 6.138 1.00 0.00 62 ILE A C 9
ATOM 6474 O O . ILE A 1 39 ? -8.121 1.374 6.665 1.00 0.00 62 ILE A O 9
ATOM 6490 N N . GLN A 1 40 ? -6.172 2.370 6.824 1.00 0.00 63 GLN A N 9
ATOM 6491 C CA . GLN A 1 40 ? -6.384 2.637 8.277 1.00 0.00 63 GLN A CA 9
ATOM 6492 C C . GLN A 1 40 ? -7.589 3.558 8.476 1.00 0.00 63 GLN A C 9
ATOM 6493 O O . GLN A 1 40 ? -8.375 3.380 9.384 1.00 0.00 63 GLN A O 9
ATOM 6507 N N . ARG A 1 41 ? -7.743 4.539 7.633 1.00 0.00 64 ARG A N 9
ATOM 6508 C CA . ARG A 1 41 ? -8.903 5.465 7.775 1.00 0.00 64 ARG A CA 9
ATOM 6509 C C . ARG A 1 41 ? -10.210 4.710 7.532 1.00 0.00 64 ARG A C 9
ATOM 6510 O O . ARG A 1 41 ? -11.125 4.758 8.330 1.00 0.00 64 ARG A O 9
ATOM 6531 N N . LYS A 1 42 ? -10.306 4.010 6.434 1.00 0.00 65 LYS A N 9
ATOM 6532 C CA . LYS A 1 42 ? -11.537 3.217 6.161 1.00 0.00 65 LYS A CA 9
ATOM 6533 C C . LYS A 1 42 ? -11.782 2.218 7.296 1.00 0.00 65 LYS A C 9
ATOM 6534 O O . LYS A 1 42 ? -12.875 2.110 7.814 1.00 0.00 65 LYS A O 9
ATOM 6553 N N . ARG A 1 43 ? -10.772 1.490 7.689 1.00 0.00 66 ARG A N 9
ATOM 6554 C CA . ARG A 1 43 ? -10.942 0.527 8.815 1.00 0.00 66 ARG A CA 9
ATOM 6555 C C . ARG A 1 43 ? -11.370 1.278 10.080 1.00 0.00 66 ARG A C 9
ATOM 6556 O O . ARG A 1 43 ? -12.195 0.813 10.840 1.00 0.00 66 ARG A O 9
ATOM 6577 N N . GLN A 1 44 ? -10.818 2.441 10.302 1.00 0.00 67 GLN A N 9
ATOM 6578 C CA . GLN A 1 44 ? -11.188 3.225 11.517 1.00 0.00 67 GLN A CA 9
ATOM 6579 C C . GLN A 1 44 ? -10.933 4.714 11.272 1.00 0.00 67 GLN A C 9
ATOM 6580 O O . GLN A 1 44 ? -10.044 5.088 10.534 1.00 0.00 67 GLN A O 9
ATOM 6594 N N . ALA A 1 45 ? -11.710 5.568 11.881 1.00 0.00 68 ALA A N 9
ATOM 6595 C CA . ALA A 1 45 ? -11.507 7.030 11.678 1.00 0.00 68 ALA A CA 9
ATOM 6596 C C . ALA A 1 45 ? -10.260 7.508 12.428 1.00 0.00 68 ALA A C 9
ATOM 6597 O O . ALA A 1 45 ? -9.437 6.718 12.846 1.00 0.00 68 ALA A O 9
ATOM 6604 N N . ASP A 1 46 ? -10.117 8.793 12.605 1.00 0.00 69 ASP A N 9
ATOM 6605 C CA . ASP A 1 46 ? -8.923 9.316 13.329 1.00 0.00 69 ASP A CA 9
ATOM 6606 C C . ASP A 1 46 ? -9.062 10.825 13.554 1.00 0.00 69 ASP A C 9
ATOM 6607 O O . ASP A 1 46 ? -9.183 11.287 14.671 1.00 0.00 69 ASP A O 9
ATOM 6616 N N . THR A 1 1 ? -17.547 -4.431 4.656 1.00 0.00 24 THR A N 10
ATOM 6617 C CA . THR A 1 1 ? -16.544 -5.528 4.546 1.00 0.00 24 THR A CA 10
ATOM 6618 C C . THR A 1 1 ? -15.129 -4.944 4.518 1.00 0.00 24 THR A C 10
ATOM 6619 O O . THR A 1 1 ? -14.513 -4.860 3.474 1.00 0.00 24 THR A O 10
ATOM 6630 N N . PRO A 1 2 ? -14.662 -4.556 5.674 1.00 0.00 25 PRO A N 10
ATOM 6631 C CA . PRO A 1 2 ? -13.306 -3.966 5.786 1.00 0.00 25 PRO A CA 10
ATOM 6632 C C . PRO A 1 2 ? -12.236 -5.024 5.502 1.00 0.00 25 PRO A C 10
ATOM 6633 O O . PRO A 1 2 ? -11.135 -4.715 5.095 1.00 0.00 25 PRO A O 10
ATOM 6644 N N . VAL A 1 3 ? -12.554 -6.271 5.718 1.00 0.00 26 VAL A N 10
ATOM 6645 C CA . VAL A 1 3 ? -11.561 -7.353 5.460 1.00 0.00 26 VAL A CA 10
ATOM 6646 C C . VAL A 1 3 ? -11.172 -7.375 3.979 1.00 0.00 26 VAL A C 10
ATOM 6647 O O . VAL A 1 3 ? -10.047 -7.670 3.628 1.00 0.00 26 VAL A O 10
ATOM 6660 N N . LEU A 1 4 ? -12.094 -7.066 3.109 1.00 0.00 27 LEU A N 10
ATOM 6661 C CA . LEU A 1 4 ? -11.778 -7.073 1.651 1.00 0.00 27 LEU A CA 10
ATOM 6662 C C . LEU A 1 4 ? -10.629 -6.106 1.354 1.00 0.00 27 LEU A C 10
ATOM 6663 O O . LEU A 1 4 ? -9.790 -6.361 0.513 1.00 0.00 27 LEU A O 10
ATOM 6679 N N . VAL A 1 5 ? -10.591 -4.997 2.036 1.00 0.00 28 VAL A N 10
ATOM 6680 C CA . VAL A 1 5 ? -9.505 -4.004 1.795 1.00 0.00 28 VAL A CA 10
ATOM 6681 C C . VAL A 1 5 ? -8.137 -4.622 2.095 1.00 0.00 28 VAL A C 10
ATOM 6682 O O . VAL A 1 5 ? -7.191 -4.447 1.353 1.00 0.00 28 VAL A O 10
ATOM 6695 N N . ILE A 1 6 ? -8.024 -5.343 3.177 1.00 0.00 29 ILE A N 10
ATOM 6696 C CA . ILE A 1 6 ? -6.719 -5.982 3.515 1.00 0.00 29 ILE A CA 10
ATOM 6697 C C . ILE A 1 6 ? -6.362 -7.045 2.474 1.00 0.00 29 ILE A C 10
ATOM 6698 O O . ILE A 1 6 ? -5.216 -7.204 2.102 1.00 0.00 29 ILE A O 10
ATOM 6714 N N . LEU A 1 7 ? -7.334 -7.775 2.002 1.00 0.00 30 LEU A N 10
ATOM 6715 C CA . LEU A 1 7 ? -7.051 -8.838 0.994 1.00 0.00 30 LEU A CA 10
ATOM 6716 C C . LEU A 1 7 ? -6.502 -8.220 -0.295 1.00 0.00 30 LEU A C 10
ATOM 6717 O O . LEU A 1 7 ? -5.559 -8.715 -0.879 1.00 0.00 30 LEU A O 10
ATOM 6733 N N . LEU A 1 8 ? -7.086 -7.143 -0.743 1.00 0.00 31 LEU A N 10
ATOM 6734 C CA . LEU A 1 8 ? -6.593 -6.490 -1.991 1.00 0.00 31 LEU A CA 10
ATOM 6735 C C . LEU A 1 8 ? -5.156 -5.997 -1.802 1.00 0.00 31 LEU A C 10
ATOM 6736 O O . LEU A 1 8 ? -4.315 -6.161 -2.663 1.00 0.00 31 LEU A O 10
ATOM 6752 N N . GLY A 1 9 ? -4.866 -5.396 -0.681 1.00 0.00 32 GLY A N 10
ATOM 6753 C CA . GLY A 1 9 ? -3.479 -4.902 -0.438 1.00 0.00 32 GLY A CA 10
ATOM 6754 C C . GLY A 1 9 ? -2.520 -6.092 -0.371 1.00 0.00 32 GLY A C 10
ATOM 6755 O O . GLY A 1 9 ? -1.404 -6.030 -0.849 1.00 0.00 32 GLY A O 10
ATOM 6759 N N . VAL A 1 10 ? -2.947 -7.174 0.219 1.00 0.00 33 VAL A N 10
ATOM 6760 C CA . VAL A 1 10 ? -2.059 -8.367 0.333 1.00 0.00 33 VAL A CA 10
ATOM 6761 C C . VAL A 1 10 ? -1.601 -8.823 -1.056 1.00 0.00 33 VAL A C 10
ATOM 6762 O O . VAL A 1 10 ? -0.444 -9.126 -1.271 1.00 0.00 33 VAL A O 10
ATOM 6775 N N . VAL A 1 11 ? -2.505 -8.880 -1.994 1.00 0.00 34 VAL A N 10
ATOM 6776 C CA . VAL A 1 11 ? -2.129 -9.301 -3.375 1.00 0.00 34 VAL A CA 10
ATOM 6777 C C . VAL A 1 11 ? -1.074 -8.358 -3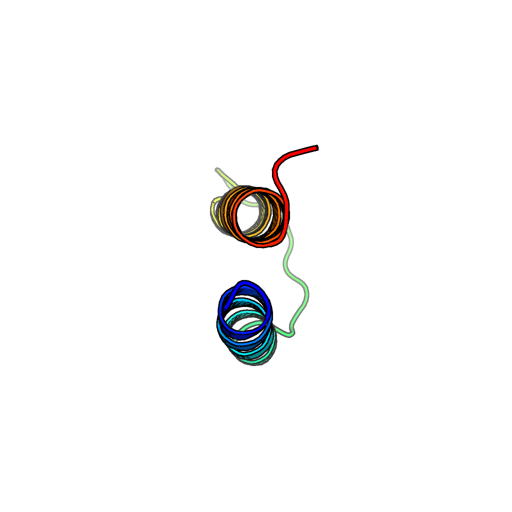.961 1.00 0.00 34 VAL A C 10
ATOM 6778 O O . VAL A 1 11 ? -0.151 -8.783 -4.627 1.00 0.00 34 VAL A O 10
ATOM 6791 N N . GLY A 1 12 ? -1.204 -7.081 -3.726 1.00 0.00 35 GLY A N 10
ATOM 6792 C CA . GLY A 1 12 ? -0.204 -6.120 -4.273 1.00 0.00 35 GLY A CA 10
ATOM 6793 C C . GLY A 1 12 ? 1.186 -6.446 -3.723 1.00 0.00 35 GLY A C 10
ATOM 6794 O O . GLY A 1 12 ? 2.172 -6.391 -4.432 1.00 0.00 35 GLY A O 10
ATOM 6798 N N . LEU A 1 13 ? 1.278 -6.784 -2.465 1.00 0.00 36 LEU A N 10
ATOM 6799 C CA . LEU A 1 13 ? 2.608 -7.117 -1.877 1.00 0.00 36 LEU A CA 10
ATOM 6800 C C . LEU A 1 13 ? 3.239 -8.304 -2.613 1.00 0.00 36 LEU A C 10
ATOM 6801 O O . LEU A 1 13 ? 4.433 -8.344 -2.838 1.00 0.00 36 LEU A O 10
ATOM 6817 N N . SER A 1 14 ? 2.448 -9.274 -2.982 1.00 0.00 37 SER A N 10
ATOM 6818 C CA . SER A 1 14 ? 2.999 -10.459 -3.700 1.00 0.00 37 SER A CA 10
ATOM 6819 C C . SER A 1 14 ? 3.686 -10.034 -5.003 1.00 0.00 37 SER A C 10
ATOM 6820 O O . SER A 1 14 ? 4.795 -10.440 -5.290 1.00 0.00 37 SER A O 10
ATOM 6828 N N . ALA A 1 15 ? 3.038 -9.225 -5.796 1.00 0.00 38 ALA A N 10
ATOM 6829 C CA . ALA A 1 15 ? 3.679 -8.745 -7.055 1.00 0.00 38 ALA A CA 10
ATOM 6830 C C . ALA A 1 15 ? 5.023 -8.077 -6.749 1.00 0.00 38 ALA A C 10
ATOM 6831 O O . ALA A 1 15 ? 5.957 -8.159 -7.522 1.00 0.00 38 ALA A O 10
ATOM 6838 N N . LEU A 1 16 ? 5.125 -7.416 -5.630 1.00 0.00 39 LEU A N 10
ATOM 6839 C CA . LEU A 1 16 ? 6.408 -6.745 -5.273 1.00 0.00 39 LEU A CA 10
ATOM 6840 C C . LEU A 1 16 ? 7.116 -7.504 -4.147 1.00 0.00 39 LEU A C 10
ATOM 6841 O O . LEU A 1 16 ? 6.775 -7.376 -2.988 1.00 0.00 39 LEU A O 10
ATOM 6857 N N . THR A 1 17 ? 8.095 -8.301 -4.478 1.00 0.00 40 THR A N 10
ATOM 6858 C CA . THR A 1 17 ? 8.816 -9.075 -3.427 1.00 0.00 40 THR A CA 10
ATOM 6859 C C . THR A 1 17 ? 10.333 -8.971 -3.622 1.00 0.00 40 THR A C 10
ATOM 6860 O O . THR A 1 17 ? 11.063 -9.912 -3.380 1.00 0.00 40 THR A O 10
ATOM 6871 N N . GLY A 1 18 ? 10.813 -7.839 -4.058 1.00 0.00 41 GLY A N 10
ATOM 6872 C CA . GLY A 1 18 ? 12.282 -7.693 -4.278 1.00 0.00 41 GLY A CA 10
ATOM 6873 C C . GLY A 1 18 ? 12.734 -6.301 -3.833 1.00 0.00 41 GLY A C 10
ATOM 6874 O O . GLY A 1 18 ? 12.005 -5.337 -3.949 1.00 0.00 41 GLY A O 10
ATOM 6878 N N . TYR A 1 19 ? 13.930 -6.190 -3.321 1.00 0.00 42 TYR A N 10
ATOM 6879 C CA . TYR A 1 19 ? 14.430 -4.857 -2.875 1.00 0.00 42 TYR A CA 10
ATOM 6880 C C . TYR A 1 19 ? 14.572 -3.910 -4.071 1.00 0.00 42 TYR A C 10
ATOM 6881 O O . TYR A 1 19 ? 14.391 -4.297 -5.208 1.00 0.00 42 TYR A O 10
ATOM 6899 N N . LEU A 1 20 ? 14.900 -2.671 -3.821 1.00 0.00 43 LEU A N 10
ATOM 6900 C CA . LEU A 1 20 ? 15.035 -1.691 -4.938 1.00 0.00 43 LEU A CA 10
ATOM 6901 C C . LEU A 1 20 ? 15.524 -0.344 -4.396 1.00 0.00 43 LEU A C 10
ATOM 6902 O O . LEU A 1 20 ? 14.995 0.175 -3.434 1.00 0.00 43 LEU A O 10
ATOM 6918 N N . ASP A 1 21 ? 16.527 0.226 -5.006 1.00 0.00 44 ASP A N 10
ATOM 6919 C CA . ASP A 1 21 ? 17.035 1.547 -4.531 1.00 0.00 44 ASP A CA 10
ATOM 6920 C C . ASP A 1 21 ? 16.217 2.683 -5.151 1.00 0.00 44 ASP A C 10
ATOM 6921 O O . ASP A 1 21 ? 15.910 2.671 -6.328 1.00 0.00 44 ASP A O 10
ATOM 6930 N N . TYR A 1 22 ? 15.862 3.667 -4.372 1.00 0.00 45 TYR A N 10
ATOM 6931 C CA . TYR A 1 22 ? 15.057 4.798 -4.916 1.00 0.00 45 TYR A CA 10
ATOM 6932 C C . TYR A 1 22 ? 15.842 5.527 -6.011 1.00 0.00 45 TYR A C 10
ATOM 6933 O O . TYR A 1 22 ? 17.031 5.745 -5.893 1.00 0.00 45 TYR A O 10
ATOM 6951 N N . VAL A 1 23 ? 15.186 5.906 -7.072 1.00 0.00 46 VAL A N 10
ATOM 6952 C CA . VAL A 1 23 ? 15.897 6.615 -8.175 1.00 0.00 46 VAL A CA 10
ATOM 6953 C C . VAL A 1 23 ? 15.645 8.121 -8.084 1.00 0.00 46 VAL A C 10
ATOM 6954 O O . VAL A 1 23 ? 15.655 8.700 -7.016 1.00 0.00 46 VAL A O 10
ATOM 6967 N N . LEU A 1 24 ? 15.419 8.762 -9.199 1.00 0.00 47 LEU A N 10
ATOM 6968 C CA . LEU A 1 24 ? 15.173 10.232 -9.176 1.00 0.00 47 LEU A CA 10
ATOM 6969 C C . LEU A 1 24 ? 13.870 10.541 -8.436 1.00 0.00 47 LEU A C 10
ATOM 6970 O O . LEU A 1 24 ? 13.752 11.542 -7.757 1.00 0.00 47 LEU A O 10
ATOM 6986 N N . LEU A 1 25 ? 12.887 9.692 -8.567 1.00 0.00 48 LEU A N 10
ATOM 6987 C CA . LEU A 1 25 ? 11.592 9.939 -7.870 1.00 0.00 48 LEU A CA 10
ATOM 6988 C C . LEU A 1 25 ? 11.017 8.630 -7.320 1.00 0.00 48 LEU A C 10
ATOM 6989 O O . LEU A 1 25 ? 10.539 7.802 -8.069 1.00 0.00 48 LEU A O 10
ATOM 7005 N N . PRO A 1 26 ? 11.075 8.494 -6.023 1.00 0.00 49 PRO A N 10
ATOM 7006 C CA . PRO A 1 26 ? 10.566 7.265 -5.365 1.00 0.00 49 PRO A CA 10
ATOM 7007 C C . PRO A 1 26 ? 9.036 7.227 -5.431 1.00 0.00 49 PRO A C 10
ATOM 7008 O O . PRO A 1 26 ? 8.362 7.219 -4.421 1.00 0.00 49 PRO A O 10
ATOM 7019 N N . ALA A 1 27 ? 8.486 7.196 -6.615 1.00 0.00 50 ALA A N 10
ATOM 7020 C CA . ALA A 1 27 ? 7.000 7.146 -6.747 1.00 0.00 50 ALA A CA 10
ATOM 7021 C C . ALA A 1 27 ? 6.456 5.861 -6.115 1.00 0.00 50 ALA A C 10
ATOM 7022 O O . ALA A 1 27 ? 5.347 5.823 -5.621 1.00 0.00 50 ALA A O 10
ATOM 7029 N N . LEU A 1 28 ? 7.230 4.810 -6.129 1.00 0.00 51 LEU A N 10
ATOM 7030 C CA . LEU A 1 28 ? 6.754 3.521 -5.543 1.00 0.00 51 LEU A CA 10
ATOM 7031 C C . LEU A 1 28 ? 6.577 3.661 -4.027 1.00 0.00 51 LEU A C 10
ATOM 7032 O O . LEU A 1 28 ? 5.549 3.317 -3.478 1.00 0.00 51 LEU A O 10
ATOM 7048 N N . ALA A 1 29 ? 7.572 4.162 -3.350 1.00 0.00 52 ALA A N 10
ATOM 7049 C CA . ALA A 1 29 ? 7.452 4.346 -1.874 1.00 0.00 52 ALA A CA 10
ATOM 7050 C C . ALA A 1 29 ? 6.227 5.203 -1.543 1.00 0.00 52 ALA A C 10
ATOM 7051 O O . ALA A 1 29 ? 5.485 4.913 -0.626 1.00 0.00 52 ALA A O 10
ATOM 7058 N N . ILE A 1 30 ? 6.011 6.257 -2.282 1.00 0.00 53 ILE A N 10
ATOM 7059 C CA . ILE A 1 30 ? 4.822 7.121 -2.021 1.00 0.00 53 ILE A CA 10
ATOM 7060 C C . ILE A 1 30 ? 3.531 6.346 -2.297 1.00 0.00 53 ILE A C 10
ATOM 7061 O O . ILE A 1 30 ? 2.589 6.398 -1.531 1.00 0.00 53 ILE A O 10
ATOM 7077 N N . PHE A 1 31 ? 3.480 5.629 -3.386 1.00 0.00 54 PHE A N 10
ATOM 7078 C CA . PHE A 1 31 ? 2.255 4.839 -3.704 1.00 0.00 54 PHE A CA 10
ATOM 7079 C C . PHE A 1 31 ? 1.891 3.918 -2.534 1.00 0.00 54 PHE A C 10
ATOM 7080 O O . PHE A 1 31 ? 0.742 3.811 -2.151 1.00 0.00 54 PHE A O 10
ATOM 7097 N N . ILE A 1 32 ? 2.858 3.250 -1.966 1.00 0.00 55 ILE A N 10
ATOM 7098 C CA . ILE A 1 32 ? 2.567 2.354 -0.809 1.00 0.00 55 ILE A CA 10
ATOM 7099 C C . ILE A 1 32 ? 2.071 3.171 0.389 1.00 0.00 55 ILE A C 10
ATOM 7100 O O . ILE A 1 32 ? 1.120 2.804 1.052 1.00 0.00 55 ILE A O 10
ATOM 7116 N N . GLY A 1 33 ? 2.711 4.272 0.673 1.00 0.00 56 GLY A N 10
ATOM 7117 C CA . GLY A 1 33 ? 2.268 5.120 1.816 1.00 0.00 56 GLY A CA 10
ATOM 7118 C C . GLY A 1 33 ? 0.785 5.465 1.667 1.00 0.00 56 GLY A C 10
ATOM 7119 O O . GLY A 1 33 ? 0.008 5.310 2.588 1.00 0.00 56 GLY A O 10
ATOM 7123 N N . LEU A 1 34 ? 0.385 5.936 0.518 1.00 0.00 57 LEU A N 10
ATOM 7124 C CA . LEU A 1 34 ? -1.060 6.233 0.299 1.00 0.00 57 LEU A CA 10
ATOM 7125 C C . LEU A 1 34 ? -1.885 4.945 0.359 1.00 0.00 57 LEU A C 10
ATOM 7126 O O . LEU A 1 34 ? -2.987 4.925 0.872 1.00 0.00 57 LEU A O 10
ATOM 7142 N N . THR A 1 35 ? -1.362 3.869 -0.163 1.00 0.00 58 THR A N 10
ATOM 7143 C CA . THR A 1 35 ? -2.115 2.582 -0.136 1.00 0.00 58 THR A CA 10
ATOM 7144 C C . THR A 1 35 ? -2.324 2.113 1.308 1.00 0.00 58 THR A C 10
ATOM 7145 O O . THR A 1 35 ? -3.421 1.776 1.708 1.00 0.00 58 THR A O 10
ATOM 7156 N N . ILE A 1 36 ? -1.277 2.076 2.085 1.00 0.00 59 ILE A N 10
ATOM 7157 C CA . ILE A 1 36 ? -1.415 1.661 3.512 1.00 0.00 59 ILE A CA 10
ATOM 7158 C C . ILE A 1 36 ? -2.215 2.698 4.310 1.00 0.00 59 ILE A C 10
ATOM 7159 O O . ILE A 1 36 ? -3.068 2.354 5.105 1.00 0.00 59 ILE A O 10
ATOM 7175 N N . TYR A 1 37 ? -1.957 3.962 4.108 1.00 0.00 60 TYR A N 10
ATOM 7176 C CA . TYR A 1 37 ? -2.719 5.000 4.860 1.00 0.00 60 TYR A CA 10
ATOM 7177 C C . TYR A 1 37 ? -4.218 4.863 4.563 1.00 0.00 60 TYR A C 10
ATOM 7178 O O . TYR A 1 37 ? -5.044 4.848 5.455 1.00 0.00 60 TYR A O 10
ATOM 7196 N N . ALA A 1 38 ? -4.573 4.773 3.310 1.00 0.00 61 ALA A N 10
ATOM 7197 C CA . ALA A 1 38 ? -6.012 4.613 2.945 1.00 0.00 61 ALA A CA 10
ATOM 7198 C C . ALA A 1 38 ? -6.590 3.327 3.541 1.00 0.00 61 ALA A C 10
ATOM 7199 O O . ALA A 1 38 ? -7.712 3.300 4.007 1.00 0.00 61 ALA A O 10
ATOM 7206 N N . ILE A 1 39 ? -5.841 2.261 3.521 1.00 0.00 62 ILE A N 10
ATOM 7207 C CA . ILE A 1 39 ? -6.359 0.979 4.079 1.00 0.00 62 ILE A CA 10
ATOM 7208 C C . ILE A 1 39 ? -6.605 1.101 5.586 1.00 0.00 62 ILE A C 10
ATOM 7209 O O . ILE A 1 39 ? -7.628 0.684 6.091 1.00 0.00 62 ILE A O 10
ATOM 7225 N N . GLN A 1 40 ? -5.676 1.662 6.312 1.00 0.00 63 GLN A N 10
ATOM 7226 C CA . GLN A 1 40 ? -5.874 1.810 7.784 1.00 0.00 63 GLN A CA 10
ATOM 7227 C C . GLN A 1 40 ? -7.068 2.720 8.069 1.00 0.00 63 GLN A C 10
ATOM 7228 O O . GLN A 1 40 ? -7.850 2.471 8.965 1.00 0.00 63 GLN A O 10
ATOM 7242 N N . ARG A 1 41 ? -7.218 3.773 7.316 1.00 0.00 64 ARG A N 10
ATOM 7243 C CA . ARG A 1 41 ? -8.366 4.694 7.549 1.00 0.00 64 ARG A CA 10
ATOM 7244 C C . ARG A 1 41 ? -9.683 3.982 7.235 1.00 0.00 64 ARG A C 10
ATOM 7245 O O . ARG A 1 41 ? -10.598 3.964 8.035 1.00 0.00 64 ARG A O 10
ATOM 7266 N N . LYS A 1 42 ? -9.787 3.394 6.074 1.00 0.00 65 LYS A N 10
ATOM 7267 C CA . LYS A 1 42 ? -11.029 2.648 5.727 1.00 0.00 65 LYS A CA 10
ATOM 7268 C C . LYS A 1 42 ? -11.294 1.554 6.764 1.00 0.00 65 LYS A C 10
ATOM 7269 O O . LYS A 1 42 ? -12.391 1.417 7.269 1.00 0.00 65 LYS A O 10
ATOM 7288 N N . ARG A 1 43 ? -10.296 0.778 7.094 1.00 0.00 66 ARG A N 10
ATOM 7289 C CA . ARG A 1 43 ? -10.488 -0.285 8.122 1.00 0.00 66 ARG A CA 10
ATOM 7290 C C . ARG A 1 43 ? -10.965 0.344 9.435 1.00 0.00 66 ARG A C 10
ATOM 7291 O O . ARG A 1 43 ? -11.834 -0.178 10.106 1.00 0.00 66 ARG A O 10
ATOM 7312 N N . GLN A 1 44 ? -10.407 1.466 9.800 1.00 0.00 67 GLN A N 10
ATOM 7313 C CA . GLN A 1 44 ? -10.824 2.132 11.068 1.00 0.00 67 GLN A CA 10
ATOM 7314 C C . GLN A 1 44 ? -10.456 3.618 11.022 1.00 0.00 67 GLN A C 10
ATOM 7315 O O . GLN A 1 44 ? -9.592 4.029 10.274 1.00 0.00 67 GLN A O 10
ATOM 7329 N N . ALA A 1 45 ? -11.111 4.427 11.808 1.00 0.00 68 ALA A N 10
ATOM 7330 C CA . ALA A 1 45 ? -10.796 5.885 11.801 1.00 0.00 68 ALA A CA 10
ATOM 7331 C C . ALA A 1 45 ? -9.610 6.181 12.723 1.00 0.00 68 ALA A C 10
ATOM 7332 O O . ALA A 1 45 ? -8.825 5.309 13.039 1.00 0.00 68 ALA A O 10
ATOM 7339 N N . ASP A 1 46 ? -9.474 7.403 13.158 1.00 0.00 69 ASP A N 10
ATOM 7340 C CA . ASP A 1 46 ? -8.338 7.750 14.061 1.00 0.00 69 ASP A CA 10
ATOM 7341 C C . ASP A 1 46 ? -8.644 9.047 14.817 1.00 0.00 69 ASP A C 10
ATOM 7342 O O . ASP A 1 46 ? -8.757 9.060 16.026 1.00 0.00 69 ASP A O 10
ATOM 7351 N N . THR A 1 1 ? -17.653 -3.901 4.072 1.00 0.00 24 THR A N 11
ATOM 7352 C CA . THR A 1 1 ? -16.677 -4.944 3.643 1.00 0.00 24 THR A CA 11
ATOM 7353 C C . THR A 1 1 ? -15.252 -4.496 3.976 1.00 0.00 24 THR A C 11
ATOM 7354 O O . THR A 1 1 ? -14.488 -4.156 3.095 1.00 0.00 24 THR A O 11
ATOM 7365 N N . PRO A 1 2 ? -14.944 -4.510 5.244 1.00 0.00 25 PRO A N 11
ATOM 7366 C CA . PRO A 1 2 ? -13.594 -4.100 5.704 1.00 0.00 25 PRO A CA 11
ATOM 7367 C C . PRO A 1 2 ? -12.559 -5.169 5.349 1.00 0.00 25 PRO A C 11
ATOM 7368 O O . PRO A 1 2 ? -11.437 -4.869 4.993 1.00 0.00 25 PRO A O 11
ATOM 7379 N N . VAL A 1 3 ? -12.929 -6.418 5.445 1.00 0.00 26 VAL A N 11
ATOM 7380 C CA . VAL A 1 3 ? -11.971 -7.511 5.116 1.00 0.00 26 VAL A CA 11
ATOM 7381 C C . VAL A 1 3 ? -11.531 -7.410 3.651 1.00 0.00 26 VAL A C 11
ATOM 7382 O O . VAL A 1 3 ? -10.405 -7.712 3.310 1.00 0.00 26 VAL A O 11
ATOM 7395 N N . LEU A 1 4 ? -12.412 -6.988 2.786 1.00 0.00 27 LEU A N 11
ATOM 7396 C CA . LEU A 1 4 ? -12.048 -6.875 1.344 1.00 0.00 27 LEU A CA 11
ATOM 7397 C C . LEU A 1 4 ? -10.846 -5.944 1.173 1.00 0.00 27 LEU A C 11
ATOM 7398 O O . LEU A 1 4 ? -9.984 -6.171 0.346 1.00 0.00 27 LEU A O 11
ATOM 7414 N N . VAL A 1 5 ? -10.786 -4.897 1.946 1.00 0.00 28 VAL A N 11
ATOM 7415 C CA . VAL A 1 5 ? -9.648 -3.943 1.832 1.00 0.00 28 VAL A CA 11
ATOM 7416 C C . VAL A 1 5 ? -8.324 -4.649 2.140 1.00 0.00 28 VAL A C 11
ATOM 7417 O O . VAL A 1 5 ? -7.338 -4.465 1.453 1.00 0.00 28 VAL A O 11
ATOM 7430 N N . ILE A 1 6 ? -8.293 -5.454 3.166 1.00 0.00 29 ILE A N 11
ATOM 7431 C CA . ILE A 1 6 ? -7.034 -6.178 3.510 1.00 0.00 29 ILE A CA 11
ATOM 7432 C C . ILE A 1 6 ? -6.675 -7.175 2.404 1.00 0.00 29 ILE A C 11
ATOM 7433 O O . ILE A 1 6 ? -5.521 -7.362 2.075 1.00 0.00 29 ILE A O 11
ATOM 7449 N N . LEU A 1 7 ? -7.656 -7.817 1.835 1.00 0.00 30 LEU A N 11
ATOM 7450 C CA . LEU A 1 7 ? -7.374 -8.817 0.765 1.00 0.00 30 LEU A CA 11
ATOM 7451 C C . LEU A 1 7 ? -6.672 -8.147 -0.421 1.00 0.00 30 LEU A C 11
ATOM 7452 O O . LEU A 1 7 ? -5.741 -8.683 -0.988 1.00 0.00 30 LEU A O 11
ATOM 7468 N N . LEU A 1 8 ? -7.114 -6.980 -0.802 1.00 0.00 31 LEU A N 11
ATOM 7469 C CA . LEU A 1 8 ? -6.465 -6.271 -1.943 1.00 0.00 31 LEU A CA 11
ATOM 7470 C C . LEU A 1 8 ? -5.062 -5.800 -1.548 1.00 0.00 31 LEU A C 11
ATOM 7471 O O . LEU A 1 8 ? -4.111 -5.968 -2.285 1.00 0.00 31 LEU A O 11
ATOM 7487 N N . GLY A 1 9 ? -4.924 -5.213 -0.391 1.00 0.00 32 GLY A N 11
ATOM 7488 C CA . GLY A 1 9 ? -3.595 -4.677 0.018 1.00 0.00 32 GLY A CA 11
ATOM 7489 C C . GLY A 1 9 ? -2.599 -5.831 0.148 1.00 0.00 32 GLY A C 11
ATOM 7490 O O . GLY A 1 9 ? -1.495 -5.772 -0.356 1.00 0.00 32 GLY A O 11
ATOM 7494 N N . VAL A 1 10 ? -2.982 -6.881 0.822 1.00 0.00 33 VAL A N 11
ATOM 7495 C CA . VAL A 1 10 ? -2.046 -8.024 1.027 1.00 0.00 33 VAL A CA 11
ATOM 7496 C C . VAL A 1 10 ? -1.605 -8.599 -0.321 1.00 0.00 33 VAL A C 11
ATOM 7497 O O . VAL A 1 10 ? -0.450 -8.918 -0.525 1.00 0.00 33 VAL A O 11
ATOM 7510 N N . VAL A 1 11 ? -2.522 -8.742 -1.238 1.00 0.00 34 VAL A N 11
ATOM 7511 C CA . VAL A 1 11 ? -2.162 -9.275 -2.584 1.00 0.00 34 VAL A CA 11
ATOM 7512 C C . VAL A 1 11 ? -1.162 -8.350 -3.284 1.00 0.00 34 VAL A C 11
ATOM 7513 O O . VAL A 1 11 ? -0.239 -8.799 -3.935 1.00 0.00 34 VAL A O 11
ATOM 7526 N N . GLY A 1 12 ? -1.338 -7.063 -3.163 1.00 0.00 35 GLY A N 11
ATOM 7527 C CA . GLY A 1 12 ? -0.395 -6.119 -3.827 1.00 0.00 35 GLY A CA 11
ATOM 7528 C C . GLY A 1 12 ? 1.028 -6.356 -3.315 1.00 0.00 35 GLY A C 11
ATOM 7529 O O . GLY A 1 12 ? 1.983 -6.299 -4.063 1.00 0.00 35 GLY A O 11
ATOM 7533 N N . LEU A 1 13 ? 1.179 -6.620 -2.046 1.00 0.00 36 LEU A N 11
ATOM 7534 C CA . LEU A 1 13 ? 2.544 -6.862 -1.492 1.00 0.00 36 LEU A CA 11
ATOM 7535 C C . LEU A 1 13 ? 3.209 -8.049 -2.197 1.00 0.00 36 LEU A C 11
ATOM 7536 O O . LEU A 1 13 ? 4.395 -8.043 -2.462 1.00 0.00 36 LEU A O 11
ATOM 7552 N N . SER A 1 14 ? 2.454 -9.071 -2.496 1.00 0.00 37 SER A N 11
ATOM 7553 C CA . SER A 1 14 ? 3.040 -10.263 -3.175 1.00 0.00 37 SER A CA 11
ATOM 7554 C C . SER A 1 14 ? 3.695 -9.865 -4.503 1.00 0.00 37 SER A C 11
ATOM 7555 O O . SER A 1 14 ? 4.811 -10.251 -4.795 1.00 0.00 37 SER A O 11
ATOM 7563 N N . ALA A 1 15 ? 3.012 -9.103 -5.313 1.00 0.00 38 ALA A N 11
ATOM 7564 C CA . ALA A 1 15 ? 3.619 -8.650 -6.599 1.00 0.00 38 ALA A CA 11
ATOM 7565 C C . ALA A 1 15 ? 4.946 -7.933 -6.337 1.00 0.00 38 ALA A C 11
ATOM 7566 O O . ALA A 1 15 ? 5.874 -8.020 -7.117 1.00 0.00 38 ALA A O 11
ATOM 7573 N N . LEU A 1 16 ? 5.041 -7.220 -5.250 1.00 0.00 39 LEU A N 11
ATOM 7574 C CA . LEU A 1 16 ? 6.306 -6.496 -4.937 1.00 0.00 39 LEU A CA 11
ATOM 7575 C C . LEU A 1 16 ? 7.045 -7.177 -3.781 1.00 0.00 39 LEU A C 11
ATOM 7576 O O . LEU A 1 16 ? 6.664 -7.057 -2.633 1.00 0.00 39 LEU A O 11
ATOM 7592 N N . THR A 1 17 ? 8.093 -7.897 -4.074 1.00 0.00 40 THR A N 11
ATOM 7593 C CA . THR A 1 17 ? 8.843 -8.598 -2.992 1.00 0.00 40 THR A CA 11
ATOM 7594 C C . THR A 1 17 ? 10.352 -8.533 -3.250 1.00 0.00 40 THR A C 11
ATOM 7595 O O . THR A 1 17 ? 11.073 -9.476 -2.996 1.00 0.00 40 THR A O 11
ATOM 7606 N N . GLY A 1 18 ? 10.836 -7.432 -3.755 1.00 0.00 41 GLY A N 11
ATOM 7607 C CA . GLY A 1 18 ? 12.297 -7.324 -4.037 1.00 0.00 41 GLY A CA 11
ATOM 7608 C C . GLY A 1 18 ? 12.792 -5.924 -3.666 1.00 0.00 41 GLY A C 11
ATOM 7609 O O . GLY A 1 18 ? 12.079 -4.949 -3.800 1.00 0.00 41 GLY A O 11
ATOM 7613 N N . TYR A 1 19 ? 14.006 -5.817 -3.197 1.00 0.00 42 TYR A N 11
ATOM 7614 C CA . TYR A 1 19 ? 14.547 -4.477 -2.823 1.00 0.00 42 TYR A CA 11
ATOM 7615 C C . TYR A 1 19 ? 14.684 -3.587 -4.064 1.00 0.00 42 TYR A C 11
ATOM 7616 O O . TYR A 1 19 ? 14.515 -4.033 -5.182 1.00 0.00 42 TYR A O 11
ATOM 7634 N N . LEU A 1 20 ? 14.994 -2.335 -3.873 1.00 0.00 43 LEU A N 11
ATOM 7635 C CA . LEU A 1 20 ? 15.131 -1.411 -5.036 1.00 0.00 43 LEU A CA 11
ATOM 7636 C C . LEU A 1 20 ? 15.647 -0.048 -4.564 1.00 0.00 43 LEU A C 11
ATOM 7637 O O . LEU A 1 20 ? 15.099 0.554 -3.663 1.00 0.00 43 LEU A O 11
ATOM 7653 N N . ASP A 1 21 ? 16.696 0.446 -5.166 1.00 0.00 44 ASP A N 11
ATOM 7654 C CA . ASP A 1 21 ? 17.231 1.778 -4.759 1.00 0.00 44 ASP A CA 11
ATOM 7655 C C . ASP A 1 21 ? 16.246 2.886 -5.143 1.00 0.00 44 ASP A C 11
ATOM 7656 O O . ASP A 1 21 ? 15.169 2.627 -5.643 1.00 0.00 44 ASP A O 11
ATOM 7665 N N . TYR A 1 22 ? 16.607 4.118 -4.916 1.00 0.00 45 TYR A N 11
ATOM 7666 C CA . TYR A 1 22 ? 15.684 5.240 -5.253 1.00 0.00 45 TYR A CA 11
ATOM 7667 C C . TYR A 1 22 ? 16.216 6.017 -6.460 1.00 0.00 45 TYR A C 11
ATOM 7668 O O . TYR A 1 22 ? 17.371 6.389 -6.509 1.00 0.00 45 TYR A O 11
ATOM 7686 N N . VAL A 1 23 ? 15.382 6.267 -7.432 1.00 0.00 46 VAL A N 11
ATOM 7687 C CA . VAL A 1 23 ? 15.842 7.023 -8.632 1.00 0.00 46 VAL A CA 11
ATOM 7688 C C . VAL A 1 23 ? 15.432 8.493 -8.520 1.00 0.00 46 VAL A C 11
ATOM 7689 O O . VAL A 1 23 ? 15.400 9.059 -7.445 1.00 0.00 46 VAL A O 11
ATOM 7702 N N . LEU A 1 24 ? 15.118 9.118 -9.622 1.00 0.00 47 LEU A N 11
ATOM 7703 C CA . LEU A 1 24 ? 14.728 10.555 -9.580 1.00 0.00 47 LEU A CA 11
ATOM 7704 C C . LEU A 1 24 ? 13.521 10.750 -8.657 1.00 0.00 47 LEU A C 11
ATOM 7705 O O . LEU A 1 24 ? 13.413 11.741 -7.963 1.00 0.00 47 LEU A O 11
ATOM 7721 N N . LEU A 1 25 ? 12.611 9.815 -8.651 1.00 0.00 48 LEU A N 11
ATOM 7722 C CA . LEU A 1 25 ? 11.413 9.948 -7.772 1.00 0.00 48 LEU A CA 11
ATOM 7723 C C . LEU A 1 25 ? 10.948 8.574 -7.282 1.00 0.00 48 LEU A C 11
ATOM 7724 O O . LEU A 1 25 ? 10.578 7.728 -8.070 1.00 0.00 48 LEU A O 11
ATOM 7740 N N . PRO A 1 26 ? 10.976 8.402 -5.988 1.00 0.00 49 PRO A N 11
ATOM 7741 C CA . PRO A 1 26 ? 10.549 7.116 -5.383 1.00 0.00 49 PRO A CA 11
ATOM 7742 C C . PRO A 1 26 ? 9.031 6.955 -5.500 1.00 0.00 49 PRO A C 11
ATOM 7743 O O . PRO A 1 26 ? 8.322 6.918 -4.515 1.00 0.00 49 PRO A O 11
ATOM 7754 N N . ALA A 1 27 ? 8.526 6.855 -6.702 1.00 0.00 50 ALA A N 11
ATOM 7755 C CA . ALA A 1 27 ? 7.055 6.693 -6.885 1.00 0.00 50 ALA A CA 11
ATOM 7756 C C . ALA A 1 27 ? 6.569 5.433 -6.162 1.00 0.00 50 ALA A C 11
ATOM 7757 O O . ALA A 1 27 ? 5.458 5.376 -5.674 1.00 0.00 50 ALA A O 11
ATOM 7764 N N . LEU A 1 28 ? 7.393 4.423 -6.094 1.00 0.00 51 LEU A N 11
ATOM 7765 C CA . LEU A 1 28 ? 6.976 3.161 -5.411 1.00 0.00 51 LEU A CA 11
ATOM 7766 C C . LEU A 1 28 ? 6.806 3.403 -3.908 1.00 0.00 51 LEU A C 11
ATOM 7767 O O . LEU A 1 28 ? 5.806 3.041 -3.321 1.00 0.00 51 LEU A O 11
ATOM 7783 N N . ALA A 1 29 ? 7.775 4.012 -3.282 1.00 0.00 52 ALA A N 11
ATOM 7784 C CA . ALA A 1 29 ? 7.663 4.289 -1.821 1.00 0.00 52 ALA A CA 11
ATOM 7785 C C . ALA A 1 29 ? 6.397 5.102 -1.531 1.00 0.00 52 ALA A C 11
ATOM 7786 O O . ALA A 1 29 ? 5.665 4.818 -0.603 1.00 0.00 52 ALA A O 11
ATOM 7793 N N . ILE A 1 30 ? 6.135 6.110 -2.316 1.00 0.00 53 ILE A N 11
ATOM 7794 C CA . ILE A 1 30 ? 4.907 6.929 -2.096 1.00 0.00 53 ILE A CA 11
ATOM 7795 C C . ILE A 1 30 ? 3.654 6.089 -2.361 1.00 0.00 53 ILE A C 11
ATOM 7796 O O . ILE A 1 30 ? 2.695 6.136 -1.617 1.00 0.00 53 ILE A O 11
ATOM 7812 N N . PHE A 1 31 ? 3.654 5.326 -3.419 1.00 0.00 54 PHE A N 11
ATOM 7813 C CA . PHE A 1 31 ? 2.467 4.476 -3.728 1.00 0.00 54 PHE A CA 11
ATOM 7814 C C . PHE A 1 31 ? 2.123 3.582 -2.531 1.00 0.00 54 PHE A C 11
ATOM 7815 O O . PHE A 1 31 ? 0.976 3.458 -2.149 1.00 0.00 54 PHE A O 11
ATOM 7832 N N . ILE A 1 32 ? 3.104 2.957 -1.940 1.00 0.00 55 ILE A N 11
ATOM 7833 C CA . ILE A 1 32 ? 2.830 2.091 -0.754 1.00 0.00 55 ILE A CA 11
ATOM 7834 C C . ILE A 1 32 ? 2.288 2.931 0.406 1.00 0.00 55 ILE A C 11
ATOM 7835 O O . ILE A 1 32 ? 1.345 2.552 1.072 1.00 0.00 55 ILE A O 11
ATOM 7851 N N . GLY A 1 33 ? 2.882 4.066 0.658 1.00 0.00 56 GLY A N 11
ATOM 7852 C CA . GLY A 1 33 ? 2.396 4.935 1.768 1.00 0.00 56 GLY A CA 11
ATOM 7853 C C . GLY A 1 33 ? 0.907 5.234 1.583 1.00 0.00 56 GLY A C 11
ATOM 7854 O O . GLY A 1 33 ? 0.115 5.069 2.489 1.00 0.00 56 GLY A O 11
ATOM 7858 N N . LEU A 1 34 ? 0.518 5.677 0.420 1.00 0.00 57 LEU A N 11
ATOM 7859 C CA . LEU A 1 34 ? -0.930 5.930 0.167 1.00 0.00 57 LEU A CA 11
ATOM 7860 C C . LEU A 1 34 ? -1.724 4.624 0.264 1.00 0.00 57 LEU A C 11
ATOM 7861 O O . LEU A 1 34 ? -2.836 4.597 0.757 1.00 0.00 57 LEU A O 11
ATOM 7877 N N . THR A 1 35 ? -1.166 3.543 -0.204 1.00 0.00 58 THR A N 11
ATOM 7878 C CA . THR A 1 35 ? -1.890 2.239 -0.141 1.00 0.00 58 THR A CA 11
ATOM 7879 C C . THR A 1 35 ? -2.105 1.815 1.315 1.00 0.00 58 THR A C 11
ATOM 7880 O O . THR A 1 35 ? -3.198 1.464 1.713 1.00 0.00 58 THR A O 11
ATOM 7891 N N . ILE A 1 36 ? -1.068 1.832 2.105 1.00 0.00 59 ILE A N 11
ATOM 7892 C CA . ILE A 1 36 ? -1.213 1.456 3.543 1.00 0.00 59 ILE A CA 11
ATOM 7893 C C . ILE A 1 36 ? -2.070 2.482 4.294 1.00 0.00 59 ILE A C 11
ATOM 7894 O O . ILE A 1 36 ? -2.920 2.127 5.085 1.00 0.00 59 ILE A O 11
ATOM 7910 N N . TYR A 1 37 ? -1.864 3.749 4.054 1.00 0.00 60 TYR A N 11
ATOM 7911 C CA . TYR A 1 37 ? -2.686 4.776 4.758 1.00 0.00 60 TYR A CA 11
ATOM 7912 C C . TYR A 1 37 ? -4.171 4.570 4.430 1.00 0.00 60 TYR A C 11
ATOM 7913 O O . TYR A 1 37 ? -5.017 4.551 5.304 1.00 0.00 60 TYR A O 11
ATOM 7931 N N . ALA A 1 38 ? -4.490 4.426 3.173 1.00 0.00 61 ALA A N 11
ATOM 7932 C CA . ALA A 1 38 ? -5.911 4.190 2.781 1.00 0.00 61 ALA A CA 11
ATOM 7933 C C . ALA A 1 38 ? -6.455 2.915 3.429 1.00 0.00 61 ALA A C 11
ATOM 7934 O O . ALA A 1 38 ? -7.580 2.874 3.889 1.00 0.00 61 ALA A O 11
ATOM 7941 N N . ILE A 1 39 ? -5.676 1.871 3.462 1.00 0.00 62 ILE A N 11
ATOM 7942 C CA . ILE A 1 39 ? -6.157 0.602 4.077 1.00 0.00 62 ILE A CA 11
ATOM 7943 C C . ILE A 1 39 ? -6.427 0.790 5.573 1.00 0.00 62 ILE A C 11
ATOM 7944 O O . ILE A 1 39 ? -7.439 0.355 6.087 1.00 0.00 62 ILE A O 11
ATOM 7960 N N . GLN A 1 40 ? -5.535 1.427 6.278 1.00 0.00 63 GLN A N 11
ATOM 7961 C CA . GLN A 1 40 ? -5.756 1.641 7.739 1.00 0.00 63 GLN A CA 11
ATOM 7962 C C . GLN A 1 40 ? -7.009 2.489 7.966 1.00 0.00 63 GLN A C 11
ATOM 7963 O O . GLN A 1 40 ? -7.783 2.239 8.867 1.00 0.00 63 GLN A O 11
ATOM 7977 N N . ARG A 1 41 ? -7.216 3.487 7.154 1.00 0.00 64 ARG A N 11
ATOM 7978 C CA . ARG A 1 41 ? -8.426 4.340 7.323 1.00 0.00 64 ARG A CA 11
ATOM 7979 C C . ARG A 1 41 ? -9.690 3.519 7.057 1.00 0.00 64 ARG A C 11
ATOM 7980 O O . ARG A 1 41 ? -10.606 3.494 7.854 1.00 0.00 64 ARG A O 11
ATOM 8001 N N . LYS A 1 42 ? -9.744 2.844 5.942 1.00 0.00 65 LYS A N 11
ATOM 8002 C CA . LYS A 1 42 ? -10.932 1.995 5.642 1.00 0.00 65 LYS A CA 11
ATOM 8003 C C . LYS A 1 42 ? -11.131 0.960 6.753 1.00 0.00 65 LYS A C 11
ATOM 8004 O O . LYS A 1 42 ? -12.219 0.792 7.269 1.00 0.00 65 LYS A O 11
ATOM 8023 N N . ARG A 1 43 ? -10.088 0.269 7.131 1.00 0.00 66 ARG A N 11
ATOM 8024 C CA . ARG A 1 43 ? -10.215 -0.724 8.236 1.00 0.00 66 ARG A CA 11
ATOM 8025 C C . ARG A 1 43 ? -10.654 -0.017 9.521 1.00 0.00 66 ARG A C 11
ATOM 8026 O O . ARG A 1 43 ? -11.420 -0.544 10.304 1.00 0.00 66 ARG A O 11
ATOM 8047 N N . GLN A 1 44 ? -10.180 1.181 9.739 1.00 0.00 67 GLN A N 11
ATOM 8048 C CA . GLN A 1 44 ? -10.570 1.928 10.970 1.00 0.00 67 GLN A CA 11
ATOM 8049 C C . GLN A 1 44 ? -10.376 3.432 10.749 1.00 0.00 67 GLN A C 11
ATOM 8050 O O . GLN A 1 44 ? -9.431 3.858 10.115 1.00 0.00 67 GLN A O 11
ATOM 8064 N N . ALA A 1 45 ? -11.264 4.238 11.263 1.00 0.00 68 ALA A N 11
ATOM 8065 C CA . ALA A 1 45 ? -11.125 5.710 11.078 1.00 0.00 68 ALA A CA 11
ATOM 8066 C C . ALA A 1 45 ? -10.608 6.365 12.362 1.00 0.00 68 ALA A C 11
ATOM 8067 O O . ALA A 1 45 ? -11.018 6.021 13.452 1.00 0.00 68 ALA A O 11
ATOM 8074 N N . ASP A 1 46 ? -9.713 7.307 12.240 1.00 0.00 69 ASP A N 11
ATOM 8075 C CA . ASP A 1 46 ? -9.174 7.981 13.455 1.00 0.00 69 ASP A CA 11
ATOM 8076 C C . ASP A 1 46 ? -10.248 8.874 14.085 1.00 0.00 69 ASP A C 11
ATOM 8077 O O . ASP A 1 46 ? -10.397 8.927 15.289 1.00 0.00 69 ASP A O 11
ATOM 8086 N N . THR A 1 1 ? -17.631 -4.320 4.435 1.00 0.00 24 THR A N 12
ATOM 8087 C CA . THR A 1 1 ? -16.604 -5.391 4.586 1.00 0.00 24 THR A CA 12
ATOM 8088 C C . THR A 1 1 ? -15.202 -4.777 4.562 1.00 0.00 24 THR A C 12
ATOM 8089 O O . THR A 1 1 ? -14.555 -4.749 3.535 1.00 0.00 24 THR A O 12
ATOM 8100 N N . PRO A 1 2 ? -14.779 -4.302 5.702 1.00 0.00 25 PRO A N 12
ATOM 8101 C CA . PRO A 1 2 ? -13.441 -3.673 5.815 1.00 0.00 25 PRO A CA 12
ATOM 8102 C C . PRO A 1 2 ? -12.339 -4.715 5.600 1.00 0.00 25 PRO A C 12
ATOM 8103 O O . PRO A 1 2 ? -11.230 -4.392 5.224 1.00 0.00 25 PRO A O 12
ATOM 8114 N N . VAL A 1 3 ? -12.640 -5.963 5.838 1.00 0.00 26 VAL A N 12
ATOM 8115 C CA . VAL A 1 3 ? -11.615 -7.029 5.645 1.00 0.00 26 VAL A CA 12
ATOM 8116 C C . VAL A 1 3 ? -11.240 -7.146 4.164 1.00 0.00 26 VAL A C 12
ATOM 8117 O O . VAL A 1 3 ? -10.107 -7.417 3.820 1.00 0.00 26 VAL A O 12
ATOM 8130 N N . LEU A 1 4 ? -12.185 -6.943 3.286 1.00 0.00 27 LEU A N 12
ATOM 8131 C CA . LEU A 1 4 ? -11.885 -7.049 1.829 1.00 0.00 27 LEU A CA 12
ATOM 8132 C C . LEU A 1 4 ? -10.793 -6.050 1.439 1.00 0.00 27 LEU A C 12
ATOM 8133 O O . LEU A 1 4 ? -9.944 -6.330 0.617 1.00 0.00 27 LEU A O 12
ATOM 8149 N N . VAL A 1 5 ? -10.814 -4.884 2.023 1.00 0.00 28 VAL A N 12
ATOM 8150 C CA . VAL A 1 5 ? -9.789 -3.858 1.685 1.00 0.00 28 VAL A CA 12
ATOM 8151 C C . VAL A 1 5 ? -8.384 -4.380 1.996 1.00 0.00 28 VAL A C 12
ATOM 8152 O O . VAL A 1 5 ? -7.462 -4.207 1.223 1.00 0.00 28 VAL A O 12
ATOM 8165 N N . ILE A 1 6 ? -8.212 -5.018 3.122 1.00 0.00 29 ILE A N 12
ATOM 8166 C CA . ILE A 1 6 ? -6.868 -5.562 3.473 1.00 0.00 29 ILE A CA 12
ATOM 8167 C C . ILE A 1 6 ? -6.475 -6.676 2.500 1.00 0.00 29 ILE A C 12
ATOM 8168 O O . ILE A 1 6 ? -5.330 -6.801 2.114 1.00 0.00 29 ILE A O 12
ATOM 8184 N N . LEU A 1 7 ? -7.415 -7.487 2.104 1.00 0.00 30 LEU A N 12
ATOM 8185 C CA . LEU A 1 7 ? -7.097 -8.598 1.161 1.00 0.00 30 LEU A CA 12
ATOM 8186 C C . LEU A 1 7 ? -6.549 -8.042 -0.157 1.00 0.00 30 LEU A C 12
ATOM 8187 O O . LEU A 1 7 ? -5.590 -8.549 -0.705 1.00 0.00 30 LEU A O 12
ATOM 8203 N N . LEU A 1 8 ? -7.150 -7.004 -0.669 1.00 0.00 31 LEU A N 12
ATOM 8204 C CA . LEU A 1 8 ? -6.656 -6.409 -1.945 1.00 0.00 31 LEU A CA 12
ATOM 8205 C C . LEU A 1 8 ? -5.237 -5.863 -1.764 1.00 0.00 31 LEU A C 12
ATOM 8206 O O . LEU A 1 8 ? -4.384 -6.033 -2.612 1.00 0.00 31 LEU A O 12
ATOM 8222 N N . GLY A 1 9 ? -4.977 -5.210 -0.665 1.00 0.00 32 GLY A N 12
ATOM 8223 C CA . GLY A 1 9 ? -3.611 -4.659 -0.433 1.00 0.00 32 GLY A CA 12
ATOM 8224 C C . GLY A 1 9 ? -2.609 -5.810 -0.326 1.00 0.00 32 GLY A C 12
ATOM 8225 O O . GLY A 1 9 ? -1.497 -5.726 -0.809 1.00 0.00 32 GLY A O 12
ATOM 8229 N N . VAL A 1 10 ? -2.996 -6.885 0.307 1.00 0.00 33 VAL A N 12
ATOM 8230 C CA . VAL A 1 10 ? -2.067 -8.040 0.458 1.00 0.00 33 VAL A CA 12
ATOM 8231 C C . VAL A 1 10 ? -1.611 -8.541 -0.916 1.00 0.00 33 VAL A C 12
ATOM 8232 O O . VAL A 1 10 ? -0.448 -8.816 -1.136 1.00 0.00 33 VAL A O 12
ATOM 8245 N N . VAL A 1 11 ? -2.526 -8.668 -1.839 1.00 0.00 34 VAL A N 12
ATOM 8246 C CA . VAL A 1 11 ? -2.156 -9.139 -3.204 1.00 0.00 34 VAL A CA 12
ATOM 8247 C C . VAL A 1 11 ? -1.140 -8.191 -3.848 1.00 0.00 34 VAL A C 12
ATOM 8248 O O . VAL A 1 11 ? -0.207 -8.617 -4.500 1.00 0.00 34 VAL A O 12
ATOM 8261 N N . GLY A 1 12 ? -1.315 -6.909 -3.679 1.00 0.00 35 GLY A N 12
ATOM 8262 C CA . GLY A 1 12 ? -0.356 -5.942 -4.285 1.00 0.00 35 GLY A CA 12
ATOM 8263 C C . GLY A 1 12 ? 1.053 -6.201 -3.745 1.00 0.00 35 GLY A C 12
ATOM 8264 O O . GLY A 1 12 ? 2.026 -6.136 -4.471 1.00 0.00 35 GLY A O 12
ATOM 8268 N N . LEU A 1 13 ? 1.174 -6.489 -2.478 1.00 0.00 36 LEU A N 12
ATOM 8269 C CA . LEU A 1 13 ? 2.525 -6.754 -1.899 1.00 0.00 36 LEU A CA 12
ATOM 8270 C C . LEU A 1 13 ? 3.184 -7.949 -2.597 1.00 0.00 36 LEU A C 12
ATOM 8271 O O . LEU A 1 13 ? 4.376 -7.964 -2.828 1.00 0.00 36 LEU A O 12
ATOM 8287 N N . SER A 1 14 ? 2.418 -8.951 -2.926 1.00 0.00 37 SER A N 12
ATOM 8288 C CA . SER A 1 14 ? 2.998 -10.148 -3.602 1.00 0.00 37 SER A CA 12
ATOM 8289 C C . SER A 1 14 ? 3.701 -9.749 -4.905 1.00 0.00 37 SER A C 12
ATOM 8290 O O . SER A 1 14 ? 4.813 -10.161 -5.171 1.00 0.00 37 SER A O 12
ATOM 8298 N N . ALA A 1 15 ? 3.062 -8.957 -5.721 1.00 0.00 38 ALA A N 12
ATOM 8299 C CA . ALA A 1 15 ? 3.715 -8.506 -6.985 1.00 0.00 38 ALA A CA 12
ATOM 8300 C C . ALA A 1 15 ? 5.067 -7.854 -6.683 1.00 0.00 38 ALA A C 12
ATOM 8301 O O . ALA A 1 15 ? 6.000 -7.950 -7.456 1.00 0.00 38 ALA A O 12
ATOM 8308 N N . LEU A 1 16 ? 5.178 -7.187 -5.567 1.00 0.00 39 LEU A N 12
ATOM 8309 C CA . LEU A 1 16 ? 6.468 -6.528 -5.215 1.00 0.00 39 LEU A CA 12
ATOM 8310 C C . LEU A 1 16 ? 7.159 -7.275 -4.071 1.00 0.00 39 LEU A C 12
ATOM 8311 O O . LEU A 1 16 ? 6.736 -7.215 -2.933 1.00 0.00 39 LEU A O 12
ATOM 8327 N N . THR A 1 17 ? 8.214 -7.985 -4.362 1.00 0.00 40 THR A N 12
ATOM 8328 C CA . THR A 1 17 ? 8.921 -8.746 -3.293 1.00 0.00 40 THR A CA 12
ATOM 8329 C C . THR A 1 17 ? 10.436 -8.736 -3.531 1.00 0.00 40 THR A C 12
ATOM 8330 O O . THR A 1 17 ? 11.114 -9.715 -3.296 1.00 0.00 40 THR A O 12
ATOM 8341 N N . GLY A 1 18 ? 10.970 -7.640 -3.997 1.00 0.00 41 GLY A N 12
ATOM 8342 C CA . GLY A 1 18 ? 12.437 -7.587 -4.262 1.00 0.00 41 GLY A CA 12
ATOM 8343 C C . GLY A 1 18 ? 12.989 -6.226 -3.831 1.00 0.00 41 GLY A C 12
ATOM 8344 O O . GLY A 1 18 ? 12.322 -5.216 -3.930 1.00 0.00 41 GLY A O 12
ATOM 8348 N N . TYR A 1 19 ? 14.204 -6.192 -3.352 1.00 0.00 42 TYR A N 12
ATOM 8349 C CA . TYR A 1 19 ? 14.800 -4.893 -2.921 1.00 0.00 42 TYR A CA 12
ATOM 8350 C C . TYR A 1 19 ? 14.960 -3.952 -4.120 1.00 0.00 42 TYR A C 12
ATOM 8351 O O . TYR A 1 19 ? 14.816 -4.352 -5.259 1.00 0.00 42 TYR A O 12
ATOM 8369 N N . LEU A 1 20 ? 15.264 -2.707 -3.871 1.00 0.00 43 LEU A N 12
ATOM 8370 C CA . LEU A 1 20 ? 15.416 -1.734 -4.992 1.00 0.00 43 LEU A CA 12
ATOM 8371 C C . LEU A 1 20 ? 15.883 -0.380 -4.448 1.00 0.00 43 LEU A C 12
ATOM 8372 O O . LEU A 1 20 ? 15.328 0.144 -3.504 1.00 0.00 43 LEU A O 12
ATOM 8388 N N . ASP A 1 21 ? 16.899 0.191 -5.037 1.00 0.00 44 ASP A N 12
ATOM 8389 C CA . ASP A 1 21 ? 17.385 1.518 -4.561 1.00 0.00 44 ASP A CA 12
ATOM 8390 C C . ASP A 1 21 ? 16.352 2.606 -4.872 1.00 0.00 44 ASP A C 12
ATOM 8391 O O . ASP A 1 21 ? 15.277 2.330 -5.366 1.00 0.00 44 ASP A O 12
ATOM 8400 N N . TYR A 1 22 ? 16.669 3.839 -4.587 1.00 0.00 45 TYR A N 12
ATOM 8401 C CA . TYR A 1 22 ? 15.697 4.939 -4.852 1.00 0.00 45 TYR A CA 12
ATOM 8402 C C . TYR A 1 22 ? 16.112 5.720 -6.101 1.00 0.00 45 TYR A C 12
ATOM 8403 O O . TYR A 1 22 ? 17.238 6.159 -6.225 1.00 0.00 45 TYR A O 12
ATOM 8421 N N . VAL A 1 23 ? 15.211 5.898 -7.029 1.00 0.00 46 VAL A N 12
ATOM 8422 C CA . VAL A 1 23 ? 15.555 6.658 -8.265 1.00 0.00 46 VAL A CA 12
ATOM 8423 C C . VAL A 1 23 ? 15.209 8.138 -8.088 1.00 0.00 46 VAL A C 12
ATOM 8424 O O . VAL A 1 23 ? 15.148 8.644 -6.984 1.00 0.00 46 VAL A O 12
ATOM 8437 N N . LEU A 1 24 ? 14.984 8.838 -9.166 1.00 0.00 47 LEU A N 12
ATOM 8438 C CA . LEU A 1 24 ? 14.672 10.291 -9.060 1.00 0.00 47 LEU A CA 12
ATOM 8439 C C . LEU A 1 24 ? 13.388 10.501 -8.255 1.00 0.00 47 LEU A C 12
ATOM 8440 O O . LEU A 1 24 ? 13.309 11.369 -7.408 1.00 0.00 47 LEU A O 12
ATOM 8456 N N . LEU A 1 25 ? 12.378 9.716 -8.517 1.00 0.00 48 LEU A N 12
ATOM 8457 C CA . LEU A 1 25 ? 11.100 9.870 -7.766 1.00 0.00 48 LEU A CA 12
ATOM 8458 C C . LEU A 1 25 ? 10.629 8.520 -7.218 1.00 0.00 48 LEU A C 12
ATOM 8459 O O . LEU A 1 25 ? 10.218 7.658 -7.968 1.00 0.00 48 LEU A O 12
ATOM 8475 N N . PRO A 1 26 ? 10.697 8.386 -5.922 1.00 0.00 49 PRO A N 12
ATOM 8476 C CA . PRO A 1 26 ? 10.271 7.126 -5.264 1.00 0.00 49 PRO A CA 12
ATOM 8477 C C . PRO A 1 26 ? 8.749 6.975 -5.349 1.00 0.00 49 PRO A C 12
ATOM 8478 O O . PRO A 1 26 ? 8.058 6.989 -4.351 1.00 0.00 49 PRO A O 12
ATOM 8489 N N . ALA A 1 27 ? 8.224 6.825 -6.536 1.00 0.00 50 ALA A N 12
ATOM 8490 C CA . ALA A 1 27 ? 6.748 6.672 -6.687 1.00 0.00 50 ALA A CA 12
ATOM 8491 C C . ALA A 1 27 ? 6.275 5.395 -5.984 1.00 0.00 50 ALA A C 12
ATOM 8492 O O . ALA A 1 27 ? 5.174 5.325 -5.477 1.00 0.00 50 ALA A O 12
ATOM 8499 N N . LEU A 1 28 ? 7.101 4.383 -5.954 1.00 0.00 51 LEU A N 12
ATOM 8500 C CA . LEU A 1 28 ? 6.696 3.105 -5.296 1.00 0.00 51 LEU A CA 12
ATOM 8501 C C . LEU A 1 28 ? 6.524 3.317 -3.788 1.00 0.00 51 LEU A C 12
ATOM 8502 O O . LEU A 1 28 ? 5.521 2.948 -3.210 1.00 0.00 51 LEU A O 12
ATOM 8518 N N . ALA A 1 29 ? 7.496 3.906 -3.148 1.00 0.00 52 ALA A N 12
ATOM 8519 C CA . ALA A 1 29 ? 7.381 4.159 -1.683 1.00 0.00 52 ALA A CA 12
ATOM 8520 C C . ALA A 1 29 ? 6.134 4.998 -1.385 1.00 0.00 52 ALA A C 12
ATOM 8521 O O . ALA A 1 29 ? 5.388 4.714 -0.468 1.00 0.00 52 ALA A O 12
ATOM 8528 N N . ILE A 1 30 ? 5.904 6.028 -2.151 1.00 0.00 53 ILE A N 12
ATOM 8529 C CA . ILE A 1 30 ? 4.693 6.871 -1.926 1.00 0.00 53 ILE A CA 12
ATOM 8530 C C . ILE A 1 30 ? 3.424 6.069 -2.227 1.00 0.00 53 ILE A C 12
ATOM 8531 O O . ILE A 1 30 ? 2.464 6.107 -1.484 1.00 0.00 53 ILE A O 12
ATOM 8547 N N . PHE A 1 31 ? 3.412 5.347 -3.314 1.00 0.00 54 PHE A N 12
ATOM 8548 C CA . PHE A 1 31 ? 2.209 4.536 -3.659 1.00 0.00 54 PHE A CA 12
ATOM 8549 C C . PHE A 1 31 ? 1.840 3.603 -2.500 1.00 0.00 54 PHE A C 12
ATOM 8550 O O . PHE A 1 31 ? 0.689 3.485 -2.129 1.00 0.00 54 PHE A O 12
ATOM 8567 N N . ILE A 1 32 ? 2.806 2.938 -1.927 1.00 0.00 55 ILE A N 12
ATOM 8568 C CA . ILE A 1 32 ? 2.508 2.028 -0.781 1.00 0.00 55 ILE A CA 12
ATOM 8569 C C . ILE A 1 32 ? 1.968 2.828 0.409 1.00 0.00 55 ILE A C 12
ATOM 8570 O O . ILE A 1 32 ? 1.005 2.442 1.042 1.00 0.00 55 ILE A O 12
ATOM 8586 N N . GLY A 1 33 ? 2.583 3.935 0.720 1.00 0.00 56 GLY A N 12
ATOM 8587 C CA . GLY A 1 33 ? 2.096 4.768 1.857 1.00 0.00 56 GLY A CA 12
ATOM 8588 C C . GLY A 1 33 ? 0.622 5.121 1.650 1.00 0.00 56 GLY A C 12
ATOM 8589 O O . GLY A 1 33 ? -0.197 4.941 2.529 1.00 0.00 56 GLY A O 12
ATOM 8593 N N . LEU A 1 34 ? 0.274 5.626 0.498 1.00 0.00 57 LEU A N 12
ATOM 8594 C CA . LEU A 1 34 ? -1.158 5.933 0.223 1.00 0.00 57 LEU A CA 12
ATOM 8595 C C . LEU A 1 34 ? -1.993 4.648 0.235 1.00 0.00 57 LEU A C 12
ATOM 8596 O O . LEU A 1 34 ? -3.115 4.630 0.703 1.00 0.00 57 LEU A O 12
ATOM 8612 N N . THR A 1 35 ? -1.455 3.576 -0.277 1.00 0.00 58 THR A N 12
ATOM 8613 C CA . THR A 1 35 ? -2.216 2.293 -0.296 1.00 0.00 58 THR A CA 12
ATOM 8614 C C . THR A 1 35 ? -2.472 1.800 1.131 1.00 0.00 58 THR A C 12
ATOM 8615 O O . THR A 1 35 ? -3.581 1.459 1.491 1.00 0.00 58 THR A O 12
ATOM 8626 N N . ILE A 1 36 ? -1.450 1.747 1.942 1.00 0.00 59 ILE A N 12
ATOM 8627 C CA . ILE A 1 36 ? -1.634 1.304 3.355 1.00 0.00 59 ILE A CA 12
ATOM 8628 C C . ILE A 1 36 ? -2.471 2.318 4.143 1.00 0.00 59 ILE A C 12
ATOM 8629 O O . ILE A 1 36 ? -3.356 1.953 4.892 1.00 0.00 59 ILE A O 12
ATOM 8645 N N . TYR A 1 37 ? -2.211 3.588 3.983 1.00 0.00 60 TYR A N 12
ATOM 8646 C CA . TYR A 1 37 ? -3.010 4.605 4.726 1.00 0.00 60 TYR A CA 12
ATOM 8647 C C . TYR A 1 37 ? -4.492 4.479 4.350 1.00 0.00 60 TYR A C 12
ATOM 8648 O O . TYR A 1 37 ? -5.361 4.443 5.199 1.00 0.00 60 TYR A O 12
ATOM 8666 N N . ALA A 1 38 ? -4.783 4.423 3.078 1.00 0.00 61 ALA A N 12
ATOM 8667 C CA . ALA A 1 38 ? -6.201 4.275 2.638 1.00 0.00 61 ALA A CA 12
ATOM 8668 C C . ALA A 1 38 ? -6.814 2.983 3.184 1.00 0.00 61 ALA A C 12
ATOM 8669 O O . ALA A 1 38 ? -7.952 2.958 3.609 1.00 0.00 61 ALA A O 12
ATOM 8676 N N . ILE A 1 39 ? -6.076 1.908 3.166 1.00 0.00 62 ILE A N 12
ATOM 8677 C CA . ILE A 1 39 ? -6.626 0.620 3.679 1.00 0.00 62 ILE A CA 12
ATOM 8678 C C . ILE A 1 39 ? -6.943 0.719 5.174 1.00 0.00 62 ILE A C 12
ATOM 8679 O O . ILE A 1 39 ? -7.989 0.294 5.623 1.00 0.00 62 ILE A O 12
ATOM 8695 N N . GLN A 1 40 ? -6.051 1.270 5.951 1.00 0.00 63 GLN A N 12
ATOM 8696 C CA . GLN A 1 40 ? -6.317 1.395 7.414 1.00 0.00 63 GLN A CA 12
ATOM 8697 C C . GLN A 1 40 ? -7.526 2.301 7.657 1.00 0.00 63 GLN A C 12
ATOM 8698 O O . GLN A 1 40 ? -8.369 2.018 8.484 1.00 0.00 63 GLN A O 12
ATOM 8712 N N . ARG A 1 41 ? -7.617 3.387 6.942 1.00 0.00 64 ARG A N 12
ATOM 8713 C CA . ARG A 1 41 ? -8.774 4.307 7.138 1.00 0.00 64 ARG A CA 12
ATOM 8714 C C . ARG A 1 41 ? -10.071 3.618 6.708 1.00 0.00 64 ARG A C 12
ATOM 8715 O O . ARG A 1 41 ? -11.037 3.578 7.444 1.00 0.00 64 ARG A O 12
ATOM 8736 N N . LYS A 1 42 ? -10.099 3.074 5.523 1.00 0.00 65 LYS A N 12
ATOM 8737 C CA . LYS A 1 42 ? -11.321 2.357 5.061 1.00 0.00 65 LYS A CA 12
ATOM 8738 C C . LYS A 1 42 ? -11.663 1.222 6.029 1.00 0.00 65 LYS A C 12
ATOM 8739 O O . LYS A 1 42 ? -12.788 1.086 6.468 1.00 0.00 65 LYS A O 12
ATOM 8758 N N . ARG A 1 43 ? -10.700 0.410 6.374 1.00 0.00 66 ARG A N 12
ATOM 8759 C CA . ARG A 1 43 ? -10.965 -0.693 7.343 1.00 0.00 66 ARG A CA 12
ATOM 8760 C C . ARG A 1 43 ? -11.537 -0.115 8.641 1.00 0.00 66 ARG A C 12
ATOM 8761 O O . ARG A 1 43 ? -12.444 -0.664 9.232 1.00 0.00 66 ARG A O 12
ATOM 8782 N N . GLN A 1 44 ? -11.014 0.998 9.083 1.00 0.00 67 GLN A N 12
ATOM 8783 C CA . GLN A 1 44 ? -11.525 1.619 10.340 1.00 0.00 67 GLN A CA 12
ATOM 8784 C C . GLN A 1 44 ? -11.171 3.108 10.366 1.00 0.00 67 GLN A C 12
ATOM 8785 O O . GLN A 1 44 ? -10.200 3.535 9.774 1.00 0.00 67 GLN A O 12
ATOM 8799 N N . ALA A 1 45 ? -11.953 3.904 11.041 1.00 0.00 68 ALA A N 12
ATOM 8800 C CA . ALA A 1 45 ? -11.658 5.364 11.098 1.00 0.00 68 ALA A CA 12
ATOM 8801 C C . ALA A 1 45 ? -11.442 5.810 12.547 1.00 0.00 68 ALA A C 12
ATOM 8802 O O . ALA A 1 45 ? -12.029 5.272 13.465 1.00 0.00 68 ALA A O 12
ATOM 8809 N N . ASP A 1 46 ? -10.609 6.792 12.759 1.00 0.00 69 ASP A N 12
ATOM 8810 C CA . ASP A 1 46 ? -10.362 7.271 14.150 1.00 0.00 69 ASP A CA 12
ATOM 8811 C C . ASP A 1 46 ? -11.673 7.746 14.784 1.00 0.00 69 ASP A C 12
ATOM 8812 O O . ASP A 1 46 ? -11.912 7.552 15.959 1.00 0.00 69 ASP A O 12
ATOM 8821 N N . THR A 1 1 ? -17.470 -3.429 6.910 1.00 0.00 24 THR A N 13
ATOM 8822 C CA . THR A 1 1 ? -16.007 -3.535 7.175 1.00 0.00 24 THR A CA 13
ATOM 8823 C C . THR A 1 1 ? -15.254 -3.762 5.861 1.00 0.00 24 THR A C 13
ATOM 8824 O O . THR A 1 1 ? -15.469 -4.748 5.185 1.00 0.00 24 THR A O 13
ATOM 8835 N N . PRO A 1 2 ? -14.392 -2.834 5.544 1.00 0.00 25 PRO A N 13
ATOM 8836 C CA . PRO A 1 2 ? -13.634 -2.903 4.271 1.00 0.00 25 PRO A CA 13
ATOM 8837 C C . PRO A 1 2 ? -12.497 -3.921 4.378 1.00 0.00 25 PRO A C 13
ATOM 8838 O O . PRO A 1 2 ? -11.356 -3.628 4.078 1.00 0.00 25 PRO A O 13
ATOM 8849 N N . VAL A 1 3 ? -12.801 -5.116 4.806 1.00 0.00 26 VAL A N 13
ATOM 8850 C CA . VAL A 1 3 ? -11.749 -6.170 4.893 1.00 0.00 26 VAL A CA 13
ATOM 8851 C C . VAL A 1 3 ? -11.329 -6.621 3.492 1.00 0.00 26 VAL A C 13
ATOM 8852 O O . VAL A 1 3 ? -10.195 -6.994 3.264 1.00 0.00 26 VAL A O 13
ATOM 8865 N N . LEU A 1 4 ? -12.233 -6.589 2.552 1.00 0.00 27 LEU A N 13
ATOM 8866 C CA . LEU A 1 4 ? -11.894 -7.040 1.171 1.00 0.00 27 LEU A CA 13
ATOM 8867 C C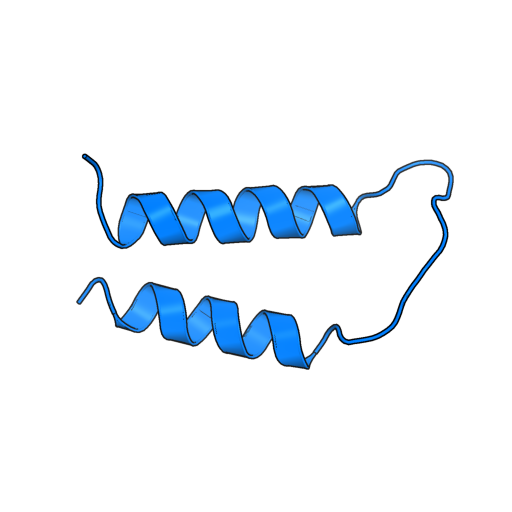 . LEU A 1 4 ? -10.728 -6.218 0.617 1.00 0.00 27 LEU A C 13
ATOM 8868 O O . LEU A 1 4 ? -9.906 -6.710 -0.131 1.00 0.00 27 LEU A O 13
ATOM 8884 N N . VAL A 1 5 ? -10.656 -4.967 0.977 1.00 0.00 28 VAL A N 13
ATOM 8885 C CA . VAL A 1 5 ? -9.574 -4.094 0.442 1.00 0.00 28 VAL A CA 13
ATOM 8886 C C . VAL A 1 5 ? -8.198 -4.671 0.788 1.00 0.00 28 VAL A C 13
ATOM 8887 O O . VAL A 1 5 ? -7.254 -4.545 0.034 1.00 0.00 28 VAL A O 13
ATOM 8900 N N . ILE A 1 6 ? -8.076 -5.301 1.925 1.00 0.00 29 ILE A N 13
ATOM 8901 C CA . ILE A 1 6 ? -6.757 -5.873 2.324 1.00 0.00 29 ILE A CA 13
ATOM 8902 C C . ILE A 1 6 ? -6.343 -6.982 1.354 1.00 0.00 29 ILE A C 13
ATOM 8903 O O . ILE A 1 6 ? -5.186 -7.123 1.014 1.00 0.00 29 ILE A O 13
ATOM 8919 N N . LEU A 1 7 ? -7.281 -7.773 0.911 1.00 0.00 30 LEU A N 13
ATOM 8920 C CA . LEU A 1 7 ? -6.942 -8.879 -0.031 1.00 0.00 30 LEU A CA 13
ATOM 8921 C C . LEU A 1 7 ? -6.361 -8.316 -1.331 1.00 0.00 30 LEU A C 13
ATOM 8922 O O . LEU A 1 7 ? -5.391 -8.823 -1.860 1.00 0.00 30 LEU A O 13
ATOM 8938 N N . LEU A 1 8 ? -6.945 -7.271 -1.851 1.00 0.00 31 LEU A N 13
ATOM 8939 C CA . LEU A 1 8 ? -6.420 -6.672 -3.112 1.00 0.00 31 LEU A CA 13
ATOM 8940 C C . LEU A 1 8 ? -5.001 -6.138 -2.897 1.00 0.00 31 LEU A C 13
ATOM 8941 O O . LEU A 1 8 ? -4.127 -6.323 -3.721 1.00 0.00 31 LEU A O 13
ATOM 8957 N N . GLY A 1 9 ? -4.764 -5.478 -1.797 1.00 0.00 32 GLY A N 13
ATOM 8958 C CA . GLY A 1 9 ? -3.398 -4.941 -1.531 1.00 0.00 32 GLY A CA 13
ATOM 8959 C C . GLY A 1 9 ? -2.416 -6.104 -1.378 1.00 0.00 32 GLY A C 13
ATOM 8960 O O . GLY A 1 9 ? -1.287 -6.038 -1.823 1.00 0.00 32 GLY A O 13
ATOM 8964 N N . VAL A 1 10 ? -2.837 -7.168 -0.751 1.00 0.00 33 VAL A N 13
ATOM 8965 C CA . VAL A 1 10 ? -1.930 -8.334 -0.557 1.00 0.00 33 VAL A CA 13
ATOM 8966 C C . VAL A 1 10 ? -1.422 -8.843 -1.911 1.00 0.00 33 VAL A C 13
ATOM 8967 O O . VAL A 1 10 ? -0.253 -9.128 -2.080 1.00 0.00 33 VAL A O 13
ATOM 8980 N N . VAL A 1 11 ? -2.298 -8.965 -2.869 1.00 0.00 34 VAL A N 13
ATOM 8981 C CA . VAL A 1 11 ? -1.875 -9.440 -4.218 1.00 0.00 34 VAL A CA 13
ATOM 8982 C C . VAL A 1 11 ? -0.826 -8.499 -4.819 1.00 0.00 34 VAL A C 13
ATOM 8983 O O . VAL A 1 11 ? 0.126 -8.932 -5.437 1.00 0.00 34 VAL A O 13
ATOM 8996 N N . GLY A 1 12 ? -0.995 -7.216 -4.651 1.00 0.00 35 GLY A N 13
ATOM 8997 C CA . GLY A 1 12 ? -0.003 -6.257 -5.216 1.00 0.00 35 GLY A CA 13
ATOM 8998 C C . GLY A 1 12 ? 1.379 -6.520 -4.609 1.00 0.00 35 GLY A C 13
ATOM 8999 O O . GLY A 1 12 ? 2.383 -6.477 -5.292 1.00 0.00 35 GLY A O 13
ATOM 9003 N N . LEU A 1 13 ? 1.440 -6.790 -3.334 1.00 0.00 36 LEU A N 13
ATOM 9004 C CA . LEU A 1 13 ? 2.761 -7.059 -2.692 1.00 0.00 36 LEU A CA 13
ATOM 9005 C C . LEU A 1 13 ? 3.441 -8.265 -3.349 1.00 0.00 36 LEU A C 13
ATOM 9006 O O . LEU A 1 13 ? 4.642 -8.285 -3.538 1.00 0.00 36 LEU A O 13
ATOM 9022 N N . SER A 1 14 ? 2.686 -9.271 -3.691 1.00 0.00 37 SER A N 13
ATOM 9023 C CA . SER A 1 14 ? 3.286 -10.475 -4.335 1.00 0.00 37 SER A CA 13
ATOM 9024 C C . SER A 1 14 ? 4.015 -10.093 -5.629 1.00 0.00 37 SER A C 13
ATOM 9025 O O . SER A 1 14 ? 5.139 -10.494 -5.859 1.00 0.00 37 SER A O 13
ATOM 9033 N N . ALA A 1 15 ? 3.386 -9.326 -6.477 1.00 0.00 38 ALA A N 13
ATOM 9034 C CA . ALA A 1 15 ? 4.066 -8.886 -7.730 1.00 0.00 38 ALA A CA 13
ATOM 9035 C C . ALA A 1 15 ? 5.387 -8.185 -7.402 1.00 0.00 38 ALA A C 13
ATOM 9036 O O . ALA A 1 15 ? 6.352 -8.283 -8.134 1.00 0.00 38 ALA A O 13
ATOM 9043 N N . LEU A 1 16 ? 5.435 -7.474 -6.310 1.00 0.00 39 LEU A N 13
ATOM 9044 C CA . LEU A 1 16 ? 6.693 -6.766 -5.933 1.00 0.00 39 LEU A CA 13
ATOM 9045 C C . LEU A 1 16 ? 7.374 -7.470 -4.755 1.00 0.00 39 LEU A C 13
ATOM 9046 O O . LEU A 1 16 ? 6.987 -7.308 -3.616 1.00 0.00 39 LEU A O 13
ATOM 9062 N N . THR A 1 17 ? 8.380 -8.256 -5.022 1.00 0.00 40 THR A N 13
ATOM 9063 C CA . THR A 1 17 ? 9.076 -8.980 -3.918 1.00 0.00 40 THR A CA 13
ATOM 9064 C C . THR A 1 17 ? 10.596 -8.832 -4.048 1.00 0.00 40 THR A C 13
ATOM 9065 O O . THR A 1 17 ? 11.342 -9.741 -3.742 1.00 0.00 40 THR A O 13
ATOM 9076 N N . GLY A 1 18 ? 11.062 -7.701 -4.501 1.00 0.00 41 GLY A N 13
ATOM 9077 C CA . GLY A 1 18 ? 12.533 -7.514 -4.656 1.00 0.00 41 GLY A CA 13
ATOM 9078 C C . GLY A 1 18 ? 12.929 -6.116 -4.176 1.00 0.00 41 GLY A C 13
ATOM 9079 O O . GLY A 1 18 ? 12.199 -5.160 -4.352 1.00 0.00 41 GLY A O 13
ATOM 9083 N N . TYR A 1 19 ? 14.078 -5.989 -3.568 1.00 0.00 42 TYR A N 13
ATOM 9084 C CA . TYR A 1 19 ? 14.521 -4.650 -3.080 1.00 0.00 42 TYR A CA 13
ATOM 9085 C C . TYR A 1 19 ? 14.695 -3.682 -4.255 1.00 0.00 42 TYR A C 13
ATOM 9086 O O . TYR A 1 19 ? 14.592 -4.061 -5.407 1.00 0.00 42 TYR A O 13
ATOM 9104 N N . LEU A 1 20 ? 14.962 -2.436 -3.973 1.00 0.00 43 LEU A N 13
ATOM 9105 C CA . LEU A 1 20 ? 15.126 -1.438 -5.070 1.00 0.00 43 LEU A CA 13
ATOM 9106 C C . LEU A 1 20 ? 15.586 -0.095 -4.491 1.00 0.00 43 LEU A C 13
ATOM 9107 O O . LEU A 1 20 ? 15.019 0.406 -3.541 1.00 0.00 43 LEU A O 13
ATOM 9123 N N . ASP A 1 21 ? 16.608 0.490 -5.054 1.00 0.00 44 ASP A N 13
ATOM 9124 C CA . ASP A 1 21 ? 17.089 1.805 -4.540 1.00 0.00 44 ASP A CA 13
ATOM 9125 C C . ASP A 1 21 ? 16.107 2.917 -4.920 1.00 0.00 44 ASP A C 13
ATOM 9126 O O . ASP A 1 21 ? 15.077 2.670 -5.517 1.00 0.00 44 ASP A O 13
ATOM 9135 N N . TYR A 1 22 ? 16.415 4.138 -4.580 1.00 0.00 45 TYR A N 13
ATOM 9136 C CA . TYR A 1 22 ? 15.491 5.260 -4.911 1.00 0.00 45 TYR A CA 13
ATOM 9137 C C . TYR A 1 22 ? 16.010 6.031 -6.127 1.00 0.00 45 TYR A C 13
ATOM 9138 O O . TYR A 1 22 ? 17.158 6.425 -6.180 1.00 0.00 45 TYR A O 13
ATOM 9156 N N . VAL A 1 23 ? 15.174 6.249 -7.104 1.00 0.00 46 VAL A N 13
ATOM 9157 C CA . VAL A 1 23 ? 15.621 6.995 -8.315 1.00 0.00 46 VAL A CA 13
ATOM 9158 C C . VAL A 1 23 ? 15.133 8.444 -8.254 1.00 0.00 46 VAL A C 13
ATOM 9159 O O . VAL A 1 23 ? 15.092 9.052 -7.203 1.00 0.00 46 VAL A O 13
ATOM 9172 N N . LEU A 1 24 ? 14.760 9.003 -9.373 1.00 0.00 47 LEU A N 13
ATOM 9173 C CA . LEU A 1 24 ? 14.292 10.418 -9.381 1.00 0.00 47 LEU A CA 13
ATOM 9174 C C . LEU A 1 24 ? 13.098 10.587 -8.438 1.00 0.00 47 LEU A C 13
ATOM 9175 O O . LEU A 1 24 ? 12.943 11.605 -7.792 1.00 0.00 47 LEU A O 13
ATOM 9191 N N . LEU A 1 25 ? 12.248 9.599 -8.359 1.00 0.00 48 LEU A N 13
ATOM 9192 C CA . LEU A 1 25 ? 11.061 9.708 -7.464 1.00 0.00 48 LEU A CA 13
ATOM 9193 C C . LEU A 1 25 ? 10.620 8.323 -6.983 1.00 0.00 48 LEU A C 13
ATOM 9194 O O . LEU A 1 25 ? 10.303 7.462 -7.779 1.00 0.00 48 LEU A O 13
ATOM 9210 N N . PRO A 1 26 ? 10.606 8.158 -5.688 1.00 0.00 49 PRO A N 13
ATOM 9211 C CA . PRO A 1 26 ? 10.190 6.865 -5.090 1.00 0.00 49 PRO A CA 13
ATOM 9212 C C . PRO A 1 26 ? 8.679 6.673 -5.251 1.00 0.00 49 PRO A C 13
ATOM 9213 O O . PRO A 1 26 ? 7.941 6.642 -4.286 1.00 0.00 49 PRO A O 13
ATOM 9224 N N . ALA A 1 27 ? 8.215 6.538 -6.464 1.00 0.00 50 ALA A N 13
ATOM 9225 C CA . ALA A 1 27 ? 6.752 6.349 -6.688 1.00 0.00 50 ALA A CA 13
ATOM 9226 C C . ALA A 1 27 ? 6.254 5.121 -5.920 1.00 0.00 50 ALA A C 13
ATOM 9227 O O . ALA A 1 27 ? 5.128 5.076 -5.465 1.00 0.00 50 ALA A O 13
ATOM 9234 N N . LEU A 1 28 ? 7.085 4.125 -5.774 1.00 0.00 51 LEU A N 13
ATOM 9235 C CA . LEU A 1 28 ? 6.659 2.896 -5.041 1.00 0.00 51 LEU A CA 13
ATOM 9236 C C . LEU A 1 28 ? 6.449 3.208 -3.557 1.00 0.00 51 LEU A C 13
ATOM 9237 O O . LEU A 1 28 ? 5.436 2.870 -2.978 1.00 0.00 51 LEU A O 13
ATOM 9253 N N . ALA A 1 29 ? 7.400 3.850 -2.936 1.00 0.00 52 ALA A N 13
ATOM 9254 C CA . ALA A 1 29 ? 7.250 4.197 -1.494 1.00 0.00 52 ALA A CA 13
ATOM 9255 C C . ALA A 1 29 ? 5.967 5.003 -1.271 1.00 0.00 52 ALA A C 13
ATOM 9256 O O . ALA A 1 29 ? 5.225 4.763 -0.340 1.00 0.00 52 ALA A O 13
ATOM 9263 N N . ILE A 1 30 ? 5.702 5.960 -2.119 1.00 0.00 53 ILE A N 13
ATOM 9264 C CA . ILE A 1 30 ? 4.457 6.767 -1.968 1.00 0.00 53 ILE A CA 13
ATOM 9265 C C . ILE A 1 30 ? 3.223 5.889 -2.193 1.00 0.00 53 ILE A C 13
ATOM 9266 O O . ILE A 1 30 ? 2.259 5.956 -1.456 1.00 0.00 53 ILE A O 13
ATOM 9282 N N . PHE A 1 31 ? 3.244 5.069 -3.207 1.00 0.00 54 PHE A N 13
ATOM 9283 C CA . PHE A 1 31 ? 2.076 4.179 -3.474 1.00 0.00 54 PHE A CA 13
ATOM 9284 C C . PHE A 1 31 ? 1.737 3.353 -2.229 1.00 0.00 54 PHE A C 13
ATOM 9285 O O . PHE A 1 31 ? 0.589 3.227 -1.852 1.00 0.00 54 PHE A O 13
ATOM 9302 N N . ILE A 1 32 ? 2.724 2.786 -1.590 1.00 0.00 55 ILE A N 13
ATOM 9303 C CA . ILE A 1 32 ? 2.455 1.987 -0.358 1.00 0.00 55 ILE A CA 13
ATOM 9304 C C . ILE A 1 32 ? 1.898 2.884 0.750 1.00 0.00 55 ILE A C 13
ATOM 9305 O O . ILE A 1 32 ? 0.955 2.533 1.433 1.00 0.00 55 ILE A O 13
ATOM 9321 N N . GLY A 1 33 ? 2.476 4.039 0.938 1.00 0.00 56 GLY A N 13
ATOM 9322 C CA . GLY A 1 33 ? 1.973 4.964 1.994 1.00 0.00 56 GLY A CA 13
ATOM 9323 C C . GLY A 1 33 ? 0.478 5.219 1.795 1.00 0.00 56 GLY A C 13
ATOM 9324 O O . GLY A 1 33 ? -0.307 5.104 2.716 1.00 0.00 56 GLY A O 13
ATOM 9328 N N . LEU A 1 34 ? 0.074 5.567 0.605 1.00 0.00 57 LEU A N 13
ATOM 9329 C CA . LEU A 1 34 ? -1.379 5.770 0.341 1.00 0.00 57 LEU A CA 13
ATOM 9330 C C . LEU A 1 34 ? -2.141 4.452 0.515 1.00 0.00 57 LEU A C 13
ATOM 9331 O O . LEU A 1 34 ? -3.249 4.426 1.015 1.00 0.00 57 LEU A O 13
ATOM 9347 N N . THR A 1 35 ? -1.558 3.360 0.104 1.00 0.00 58 THR A N 13
ATOM 9348 C CA . THR A 1 35 ? -2.249 2.045 0.245 1.00 0.00 58 THR A CA 13
ATOM 9349 C C . THR A 1 35 ? -2.443 1.698 1.724 1.00 0.00 58 THR A C 13
ATOM 9350 O O . THR A 1 35 ? -3.524 1.345 2.152 1.00 0.00 58 THR A O 13
ATOM 9361 N N . ILE A 1 36 ? -1.400 1.782 2.504 1.00 0.00 59 ILE A N 13
ATOM 9362 C CA . ILE A 1 36 ? -1.525 1.485 3.962 1.00 0.00 59 ILE A CA 13
ATOM 9363 C C . ILE A 1 36 ? -2.377 2.550 4.666 1.00 0.00 59 ILE A C 13
ATOM 9364 O O . ILE A 1 36 ? -3.227 2.235 5.474 1.00 0.00 59 ILE A O 13
ATOM 9380 N N . TYR A 1 37 ? -2.163 3.802 4.369 1.00 0.00 60 TYR A N 13
ATOM 9381 C CA . TYR A 1 37 ? -2.978 4.865 5.030 1.00 0.00 60 TYR A CA 13
ATOM 9382 C C . TYR A 1 37 ? -4.462 4.664 4.701 1.00 0.00 60 TYR A C 13
ATOM 9383 O O . TYR A 1 37 ? -5.311 4.675 5.571 1.00 0.00 60 TYR A O 13
ATOM 9401 N N . ALA A 1 38 ? -4.778 4.491 3.446 1.00 0.00 61 ALA A N 13
ATOM 9402 C CA . ALA A 1 38 ? -6.201 4.265 3.054 1.00 0.00 61 ALA A CA 13
ATOM 9403 C C . ALA A 1 38 ? -6.763 3.008 3.724 1.00 0.00 61 ALA A C 13
ATOM 9404 O O . ALA A 1 38 ? -7.900 2.979 4.151 1.00 0.00 61 ALA A O 13
ATOM 9411 N N . ILE A 1 39 ? -5.982 1.967 3.810 1.00 0.00 62 ILE A N 13
ATOM 9412 C CA . ILE A 1 39 ? -6.481 0.715 4.447 1.00 0.00 62 ILE A CA 13
ATOM 9413 C C . ILE A 1 39 ? -6.783 0.941 5.932 1.00 0.00 62 ILE A C 13
ATOM 9414 O O . ILE A 1 39 ? -7.809 0.526 6.433 1.00 0.00 62 ILE A O 13
ATOM 9430 N N . GLN A 1 40 ? -5.901 1.589 6.641 1.00 0.00 63 GLN A N 13
ATOM 9431 C CA . GLN A 1 40 ? -6.154 1.841 8.091 1.00 0.00 63 GLN A CA 13
ATOM 9432 C C . GLN A 1 40 ? -7.402 2.705 8.269 1.00 0.00 63 GLN A C 13
ATOM 9433 O O . GLN A 1 40 ? -8.203 2.482 9.154 1.00 0.00 63 GLN A O 13
ATOM 9447 N N . ARG A 1 41 ? -7.577 3.691 7.432 1.00 0.00 64 ARG A N 13
ATOM 9448 C CA . ARG A 1 41 ? -8.777 4.566 7.560 1.00 0.00 64 ARG A CA 13
ATOM 9449 C C . ARG A 1 41 ? -10.046 3.765 7.264 1.00 0.00 64 ARG A C 13
ATOM 9450 O O . ARG A 1 41 ? -10.986 3.765 8.035 1.00 0.00 64 ARG A O 13
ATOM 9471 N N . LYS A 1 42 ? -10.081 3.082 6.153 1.00 0.00 65 LYS A N 13
ATOM 9472 C CA . LYS A 1 42 ? -11.274 2.252 5.828 1.00 0.00 65 LYS A CA 13
ATOM 9473 C C . LYS A 1 42 ? -11.538 1.246 6.951 1.00 0.00 65 LYS A C 13
ATOM 9474 O O . LYS A 1 42 ? -12.649 1.106 7.424 1.00 0.00 65 LYS A O 13
ATOM 9493 N N . ARG A 1 43 ? -10.524 0.549 7.390 1.00 0.00 66 ARG A N 13
ATOM 9494 C CA . ARG A 1 43 ? -10.716 -0.421 8.508 1.00 0.00 66 ARG A CA 13
ATOM 9495 C C . ARG A 1 43 ? -11.168 0.324 9.768 1.00 0.00 66 ARG A C 13
ATOM 9496 O O . ARG A 1 43 ? -11.965 -0.170 10.541 1.00 0.00 66 ARG A O 13
ATOM 9517 N N . GLN A 1 44 ? -10.669 1.513 9.974 1.00 0.00 67 GLN A N 13
ATOM 9518 C CA . GLN A 1 44 ? -11.071 2.295 11.179 1.00 0.00 67 GLN A CA 13
ATOM 9519 C C . GLN A 1 44 ? -10.763 3.780 10.961 1.00 0.00 67 GLN A C 13
ATOM 9520 O O . GLN A 1 44 ? -9.702 4.141 10.492 1.00 0.00 67 GLN A O 13
ATOM 9534 N N . ALA A 1 45 ? -11.684 4.642 11.293 1.00 0.00 68 ALA A N 13
ATOM 9535 C CA . ALA A 1 45 ? -11.441 6.100 11.098 1.00 0.00 68 ALA A CA 13
ATOM 9536 C C . ALA A 1 45 ? -12.485 6.924 11.856 1.00 0.00 68 ALA A C 13
ATOM 9537 O O . ALA A 1 45 ? -13.665 6.640 11.809 1.00 0.00 68 ALA A O 13
ATOM 9544 N N . ASP A 1 46 ? -12.061 7.942 12.553 1.00 0.00 69 ASP A N 13
ATOM 9545 C CA . ASP A 1 46 ? -13.033 8.783 13.310 1.00 0.00 69 ASP A CA 13
ATOM 9546 C C . ASP A 1 46 ? -13.915 9.572 12.337 1.00 0.00 69 ASP A C 13
ATOM 9547 O O . ASP A 1 46 ? -13.468 10.019 11.300 1.00 0.00 69 ASP A O 13
ATOM 9556 N N . THR A 1 1 ? -17.891 -3.341 7.066 1.00 0.00 24 THR A N 14
ATOM 9557 C CA . THR A 1 1 ? -16.646 -4.158 7.130 1.00 0.00 24 THR A CA 14
ATOM 9558 C C . THR A 1 1 ? -16.070 -4.347 5.724 1.00 0.00 24 THR A C 14
ATOM 9559 O O . THR A 1 1 ? -16.538 -5.176 4.970 1.00 0.00 24 THR A O 14
ATOM 9570 N N . PRO A 1 2 ? -15.070 -3.566 5.420 1.00 0.00 25 PRO A N 14
ATOM 9571 C CA . PRO A 1 2 ? -14.444 -3.619 4.076 1.00 0.00 25 PRO A CA 14
ATOM 9572 C C . PRO A 1 2 ? -13.384 -4.722 4.024 1.00 0.00 25 PRO A C 14
ATOM 9573 O O . PRO A 1 2 ? -12.212 -4.464 3.831 1.00 0.00 25 PRO A O 14
ATOM 9584 N N . VAL A 1 3 ? -13.787 -5.951 4.197 1.00 0.00 26 VAL A N 14
ATOM 9585 C CA . VAL A 1 3 ? -12.810 -7.076 4.142 1.00 0.00 26 VAL A CA 14
ATOM 9586 C C . VAL A 1 3 ? -12.271 -7.243 2.718 1.00 0.00 26 VAL A C 14
ATOM 9587 O O . VAL A 1 3 ? -11.128 -7.603 2.516 1.00 0.00 26 VAL A O 14
ATOM 9600 N N . LEU A 1 4 ? -13.084 -6.985 1.732 1.00 0.00 27 LEU A N 14
ATOM 9601 C CA . LEU A 1 4 ? -12.620 -7.131 0.321 1.00 0.00 27 LEU A CA 14
ATOM 9602 C C . LEU A 1 4 ? -11.438 -6.197 0.054 1.00 0.00 27 LEU A C 14
ATOM 9603 O O . LEU A 1 4 ? -10.538 -6.514 -0.696 1.00 0.00 27 LEU A O 14
ATOM 9619 N N . VAL A 1 5 ? -11.439 -5.043 0.663 1.00 0.00 28 VAL A N 14
ATOM 9620 C CA . VAL A 1 5 ? -10.336 -4.070 0.427 1.00 0.00 28 VAL A CA 14
ATOM 9621 C C . VAL A 1 5 ? -8.989 -4.679 0.827 1.00 0.00 28 VAL A C 14
ATOM 9622 O O . VAL A 1 5 ? -7.994 -4.506 0.152 1.00 0.00 28 VAL A O 14
ATOM 9635 N N . ILE A 1 6 ? -8.949 -5.389 1.923 1.00 0.00 29 ILE A N 14
ATOM 9636 C CA . ILE A 1 6 ? -7.666 -6.009 2.362 1.00 0.00 29 ILE A CA 14
ATOM 9637 C C . ILE A 1 6 ? -7.206 -7.059 1.346 1.00 0.00 29 ILE A C 14
ATOM 9638 O O . ILE A 1 6 ? -6.030 -7.209 1.084 1.00 0.00 29 ILE A O 14
ATOM 9654 N N . LEU A 1 7 ? -8.127 -7.786 0.777 1.00 0.00 30 LEU A N 14
ATOM 9655 C CA . LEU A 1 7 ? -7.745 -8.835 -0.213 1.00 0.00 30 LEU A CA 14
ATOM 9656 C C . LEU A 1 7 ? -7.058 -8.200 -1.426 1.00 0.00 30 LEU A C 14
ATOM 9657 O O . LEU A 1 7 ? -6.063 -8.697 -1.917 1.00 0.00 30 LEU A O 14
ATOM 9673 N N . LEU A 1 8 ? -7.580 -7.109 -1.913 1.00 0.00 31 LEU A N 14
ATOM 9674 C CA . LEU A 1 8 ? -6.951 -6.440 -3.089 1.00 0.00 31 LEU A CA 14
ATOM 9675 C C . LEU A 1 8 ? -5.541 -5.957 -2.737 1.00 0.00 31 LEU A C 14
ATOM 9676 O O . LEU A 1 8 ? -4.612 -6.115 -3.502 1.00 0.00 31 LEU A O 14
ATOM 9692 N N . GLY A 1 9 ? -5.374 -5.371 -1.582 1.00 0.00 32 GLY A N 14
ATOM 9693 C CA . GLY A 1 9 ? -4.022 -4.885 -1.184 1.00 0.00 32 GLY A CA 14
ATOM 9694 C C . GLY A 1 9 ? -3.075 -6.077 -1.040 1.00 0.00 32 GLY A C 14
ATOM 9695 O O . GLY A 1 9 ? -1.917 -6.011 -1.403 1.00 0.00 32 GLY A O 14
ATOM 9699 N N . VAL A 1 10 ? -3.558 -7.168 -0.512 1.00 0.00 33 VAL A N 14
ATOM 9700 C CA . VAL A 1 10 ? -2.686 -8.365 -0.331 1.00 0.00 33 VAL A CA 14
ATOM 9701 C C . VAL A 1 10 ? -2.099 -8.803 -1.675 1.00 0.00 33 VAL A C 14
ATOM 9702 O O . VAL A 1 10 ? -0.925 -9.097 -1.786 1.00 0.00 33 VAL A O 14
ATOM 9715 N N . VAL A 1 11 ? -2.912 -8.857 -2.693 1.00 0.00 34 VAL A N 14
ATOM 9716 C CA . VAL A 1 11 ? -2.409 -9.260 -4.039 1.00 0.00 34 VAL A CA 14
ATOM 9717 C C . VAL A 1 11 ? -1.301 -8.313 -4.508 1.00 0.00 34 VAL A C 14
ATOM 9718 O O . VAL A 1 11 ? -0.309 -8.736 -5.071 1.00 0.00 34 VAL A O 14
ATOM 9731 N N . GLY A 1 12 ? -1.461 -7.037 -4.290 1.00 0.00 35 GLY A N 14
ATOM 9732 C CA . GLY A 1 12 ? -0.411 -6.073 -4.726 1.00 0.00 35 GLY A CA 14
ATOM 9733 C C . GLY A 1 12 ? 0.910 -6.384 -4.018 1.00 0.00 35 GLY A C 14
ATOM 9734 O O . GLY A 1 12 ? 1.970 -6.326 -4.608 1.00 0.00 35 GLY A O 14
ATOM 9738 N N . LEU A 1 13 ? 0.858 -6.712 -2.755 1.00 0.00 36 LEU A N 14
ATOM 9739 C CA . LEU A 1 13 ? 2.115 -7.026 -2.015 1.00 0.00 36 LEU A CA 14
ATOM 9740 C C . LEU A 1 13 ? 2.833 -8.220 -2.655 1.00 0.00 36 LEU A C 14
ATOM 9741 O O . LEU A 1 13 ? 4.041 -8.230 -2.790 1.00 0.00 36 LEU A O 14
ATOM 9757 N N . SER A 1 14 ? 2.100 -9.225 -3.044 1.00 0.00 37 SER A N 14
ATOM 9758 C CA . SER A 1 14 ? 2.735 -10.419 -3.673 1.00 0.00 37 SER A CA 14
ATOM 9759 C C . SER A 1 14 ? 3.506 -10.021 -4.939 1.00 0.00 37 SER A C 14
ATOM 9760 O O . SER A 1 14 ? 4.645 -10.399 -5.126 1.00 0.00 37 SER A O 14
ATOM 9768 N N . ALA A 1 15 ? 2.894 -9.266 -5.809 1.00 0.00 38 ALA A N 14
ATOM 9769 C CA . ALA A 1 15 ? 3.610 -8.814 -7.038 1.00 0.00 38 ALA A CA 14
ATOM 9770 C C . ALA A 1 15 ? 4.914 -8.105 -6.664 1.00 0.00 38 ALA A C 14
ATOM 9771 O O . ALA A 1 15 ? 5.901 -8.186 -7.368 1.00 0.00 38 ALA A O 14
ATOM 9778 N N . LEU A 1 16 ? 4.924 -7.404 -5.564 1.00 0.00 39 LEU A N 14
ATOM 9779 C CA . LEU A 1 16 ? 6.163 -6.689 -5.143 1.00 0.00 39 LEU A CA 14
ATOM 9780 C C . LEU A 1 16 ? 6.795 -7.378 -3.930 1.00 0.00 39 LEU A C 14
ATOM 9781 O O . LEU A 1 16 ? 6.347 -7.221 -2.812 1.00 0.00 39 LEU A O 14
ATOM 9797 N N . THR A 1 17 ? 7.829 -8.145 -4.142 1.00 0.00 40 THR A N 14
ATOM 9798 C CA . THR A 1 17 ? 8.482 -8.852 -3.002 1.00 0.00 40 THR A CA 14
ATOM 9799 C C . THR A 1 17 ? 10.007 -8.738 -3.097 1.00 0.00 40 THR A C 14
ATOM 9800 O O . THR A 1 17 ? 10.726 -9.659 -2.763 1.00 0.00 40 THR A O 14
ATOM 9811 N N . GLY A 1 18 ? 10.507 -7.622 -3.552 1.00 0.00 41 GLY A N 14
ATOM 9812 C CA . GLY A 1 18 ? 11.985 -7.471 -3.680 1.00 0.00 41 GLY A CA 14
ATOM 9813 C C . GLY A 1 18 ? 12.392 -6.044 -3.304 1.00 0.00 41 GLY A C 14
ATOM 9814 O O . GLY A 1 18 ? 11.655 -5.103 -3.519 1.00 0.00 41 GLY A O 14
ATOM 9818 N N . TYR A 1 19 ? 13.559 -5.877 -2.742 1.00 0.00 42 TYR A N 14
ATOM 9819 C CA . TYR A 1 19 ? 14.014 -4.508 -2.360 1.00 0.00 42 TYR A CA 14
ATOM 9820 C C . TYR A 1 19 ? 14.270 -3.660 -3.611 1.00 0.00 42 TYR A C 14
ATOM 9821 O O . TYR A 1 19 ? 14.196 -4.139 -4.725 1.00 0.00 42 TYR A O 14
ATOM 9839 N N . LEU A 1 20 ? 14.576 -2.403 -3.431 1.00 0.00 43 LEU A N 14
ATOM 9840 C CA . LEU A 1 20 ? 14.819 -1.516 -4.606 1.00 0.00 43 LEU A CA 14
ATOM 9841 C C . LEU A 1 20 ? 15.271 -0.132 -4.132 1.00 0.00 43 LEU A C 14
ATOM 9842 O O . LEU A 1 20 ? 14.648 0.477 -3.284 1.00 0.00 43 LEU A O 14
ATOM 9858 N N . ASP A 1 21 ? 16.349 0.372 -4.670 1.00 0.00 44 ASP A N 14
ATOM 9859 C CA . ASP A 1 21 ? 16.827 1.723 -4.255 1.00 0.00 44 ASP A CA 14
ATOM 9860 C C . ASP A 1 21 ? 16.046 2.812 -4.998 1.00 0.00 44 ASP A C 14
ATOM 9861 O O . ASP A 1 21 ? 15.884 2.763 -6.202 1.00 0.00 44 ASP A O 14
ATOM 9870 N N . TYR A 1 22 ? 15.563 3.796 -4.292 1.00 0.00 45 TYR A N 14
ATOM 9871 C CA . TYR A 1 22 ? 14.780 4.878 -4.957 1.00 0.00 45 TYR A CA 14
ATOM 9872 C C . TYR A 1 22 ? 15.649 5.597 -5.993 1.00 0.00 45 TYR A C 14
ATOM 9873 O O . TYR A 1 22 ? 16.823 5.825 -5.781 1.00 0.00 45 TYR A O 14
ATOM 9891 N N . VAL A 1 23 ? 15.080 5.955 -7.111 1.00 0.00 46 VAL A N 14
ATOM 9892 C CA . VAL A 1 23 ? 15.874 6.658 -8.159 1.00 0.00 46 VAL A CA 14
ATOM 9893 C C . VAL A 1 23 ? 15.545 8.152 -8.159 1.00 0.00 46 VAL A C 14
ATOM 9894 O O . VAL A 1 23 ? 15.446 8.776 -7.120 1.00 0.00 46 VAL A O 14
ATOM 9907 N N . LEU A 1 24 ? 15.376 8.733 -9.315 1.00 0.00 47 LEU A N 14
ATOM 9908 C CA . LEU A 1 24 ? 15.055 10.187 -9.380 1.00 0.00 47 LEU A CA 14
ATOM 9909 C C . LEU A 1 24 ? 13.712 10.464 -8.700 1.00 0.00 47 LEU A C 14
ATOM 9910 O O . LEU A 1 24 ? 13.518 11.492 -8.082 1.00 0.00 47 LEU A O 14
ATOM 9926 N N . LEU A 1 25 ? 12.780 9.557 -8.814 1.00 0.00 48 LEU A N 14
ATOM 9927 C CA . LEU A 1 25 ? 11.453 9.767 -8.169 1.00 0.00 48 LEU A CA 14
ATOM 9928 C C . LEU A 1 25 ? 11.040 8.530 -7.366 1.00 0.00 48 LEU A C 14
ATOM 9929 O O . LEU A 1 25 ? 10.696 7.511 -7.933 1.00 0.00 48 LEU A O 14
ATOM 9945 N N . PRO A 1 26 ? 11.081 8.664 -6.069 1.00 0.00 49 PRO A N 14
ATOM 9946 C CA . PRO A 1 26 ? 10.720 7.535 -5.175 1.00 0.00 49 PRO A CA 14
ATOM 9947 C C . PRO A 1 26 ? 9.212 7.276 -5.236 1.00 0.00 49 PRO A C 14
ATOM 9948 O O . PRO A 1 26 ? 8.512 7.394 -4.250 1.00 0.00 49 PRO A O 14
ATOM 9959 N N . ALA A 1 27 ? 8.708 6.921 -6.388 1.00 0.00 50 ALA A N 14
ATOM 9960 C CA . ALA A 1 27 ? 7.246 6.644 -6.510 1.00 0.00 50 ALA A CA 14
ATOM 9961 C C . ALA A 1 27 ? 6.865 5.431 -5.656 1.00 0.00 50 ALA A C 14
ATOM 9962 O O . ALA A 1 27 ? 5.764 5.338 -5.151 1.00 0.00 50 ALA A O 14
ATOM 9969 N N . LEU A 1 28 ? 7.768 4.501 -5.494 1.00 0.00 51 LEU A N 14
ATOM 9970 C CA . LEU A 1 28 ? 7.454 3.286 -4.685 1.00 0.00 51 LEU A CA 14
ATOM 9971 C C . LEU A 1 28 ? 7.218 3.669 -3.221 1.00 0.00 51 LEU A C 14
ATOM 9972 O O . LEU A 1 28 ? 6.230 3.294 -2.621 1.00 0.00 51 LEU A O 14
ATOM 9988 N N . ALA A 1 29 ? 8.120 4.412 -2.640 1.00 0.00 52 ALA A N 14
ATOM 9989 C CA . ALA A 1 29 ? 7.936 4.840 -1.223 1.00 0.00 52 ALA A CA 14
ATOM 9990 C C . ALA A 1 29 ? 6.605 5.579 -1.059 1.00 0.00 52 ALA A C 14
ATOM 9991 O O . ALA A 1 29 ? 5.873 5.358 -0.114 1.00 0.00 52 ALA A O 14
ATOM 9998 N N . ILE A 1 30 ? 6.287 6.457 -1.971 1.00 0.00 53 ILE A N 14
ATOM 9999 C CA . ILE A 1 30 ? 4.992 7.191 -1.881 1.00 0.00 53 ILE A CA 14
ATOM 10000 C C . ILE A 1 30 ? 3.818 6.221 -2.050 1.00 0.00 53 ILE A C 14
ATOM 10001 O O . ILE A 1 30 ? 2.847 6.276 -1.324 1.00 0.00 53 ILE A O 14
ATOM 10017 N N . PHE A 1 31 ? 3.901 5.337 -3.006 1.00 0.00 54 PHE A N 14
ATOM 10018 C CA . PHE A 1 31 ? 2.796 4.357 -3.215 1.00 0.00 54 PHE A CA 14
ATOM 10019 C C . PHE A 1 31 ? 2.510 3.587 -1.921 1.00 0.00 54 PHE A C 14
ATOM 10020 O O . PHE A 1 31 ? 1.371 3.411 -1.534 1.00 0.00 54 PHE A O 14
ATOM 10037 N N . ILE A 1 32 ? 3.530 3.126 -1.251 1.00 0.00 55 ILE A N 14
ATOM 10038 C CA . ILE A 1 32 ? 3.313 2.388 0.027 1.00 0.00 55 ILE A CA 14
ATOM 10039 C C . ILE A 1 32 ? 2.679 3.309 1.075 1.00 0.00 55 ILE A C 14
ATOM 10040 O O . ILE A 1 32 ? 1.752 2.935 1.766 1.00 0.00 55 ILE A O 14
ATOM 10056 N N . GLY A 1 33 ? 3.176 4.509 1.200 1.00 0.00 56 GLY A N 14
ATOM 10057 C CA . GLY A 1 33 ? 2.592 5.461 2.187 1.00 0.00 56 GLY A CA 14
ATOM 10058 C C . GLY A 1 33 ? 1.091 5.619 1.935 1.00 0.00 56 GLY A C 14
ATOM 10059 O O . GLY A 1 33 ? 0.286 5.503 2.838 1.00 0.00 56 GLY A O 14
ATOM 10063 N N . LEU A 1 34 ? 0.706 5.887 0.718 1.00 0.00 57 LEU A N 14
ATOM 10064 C CA . LEU A 1 34 ? -0.748 5.987 0.404 1.00 0.00 57 LEU A CA 14
ATOM 10065 C C . LEU A 1 34 ? -1.439 4.640 0.634 1.00 0.00 57 LEU A C 14
ATOM 10066 O O . LEU A 1 34 ? -2.554 4.577 1.114 1.00 0.00 57 LEU A O 14
ATOM 10082 N N . THR A 1 35 ? -0.787 3.563 0.293 1.00 0.00 58 THR A N 14
ATOM 10083 C CA . THR A 1 35 ? -1.404 2.219 0.493 1.00 0.00 58 THR A CA 14
ATOM 10084 C C . THR A 1 35 ? -1.606 1.938 1.984 1.00 0.00 58 THR A C 14
ATOM 10085 O O . THR A 1 35 ? -2.672 1.544 2.413 1.00 0.00 58 THR A O 14
ATOM 10096 N N . ILE A 1 36 ? -0.585 2.125 2.775 1.00 0.00 59 ILE A N 14
ATOM 10097 C CA . ILE A 1 36 ? -0.722 1.901 4.244 1.00 0.00 59 ILE A CA 14
ATOM 10098 C C . ILE A 1 36 ? -1.652 2.943 4.875 1.00 0.00 59 ILE A C 14
ATOM 10099 O O . ILE A 1 36 ? -2.495 2.618 5.688 1.00 0.00 59 ILE A O 14
ATOM 10115 N N . TYR A 1 37 ? -1.517 4.188 4.509 1.00 0.00 60 TYR A N 14
ATOM 10116 C CA . TYR A 1 37 ? -2.415 5.230 5.091 1.00 0.00 60 TYR A CA 14
ATOM 10117 C C . TYR A 1 37 ? -3.877 4.892 4.774 1.00 0.00 60 TYR A C 14
ATOM 10118 O O . TYR A 1 37 ? -4.735 4.915 5.636 1.00 0.00 60 TYR A O 14
ATOM 10136 N N . ALA A 1 38 ? -4.167 4.588 3.538 1.00 0.00 61 ALA A N 14
ATOM 10137 C CA . ALA A 1 38 ? -5.562 4.219 3.162 1.00 0.00 61 ALA A CA 14
ATOM 10138 C C . ALA A 1 38 ? -6.037 2.993 3.945 1.00 0.00 61 ALA A C 14
ATOM 10139 O O . ALA A 1 38 ? -7.174 2.917 4.367 1.00 0.00 61 ALA A O 14
ATOM 10146 N N . ILE A 1 39 ? -5.181 2.027 4.137 1.00 0.00 62 ILE A N 14
ATOM 10147 C CA . ILE A 1 39 ? -5.590 0.810 4.893 1.00 0.00 62 ILE A CA 14
ATOM 10148 C C . ILE A 1 39 ? -5.936 1.160 6.343 1.00 0.00 62 ILE A C 14
ATOM 10149 O O . ILE A 1 39 ? -6.929 0.709 6.877 1.00 0.00 62 ILE A O 14
ATOM 10165 N N . GLN A 1 40 ? -5.127 1.954 6.989 1.00 0.00 63 GLN A N 14
ATOM 10166 C CA . GLN A 1 40 ? -5.427 2.334 8.400 1.00 0.00 63 GLN A CA 14
ATOM 10167 C C . GLN A 1 40 ? -6.760 3.081 8.475 1.00 0.00 63 GLN A C 14
ATOM 10168 O O . GLN A 1 40 ? -7.552 2.868 9.371 1.00 0.00 63 GLN A O 14
ATOM 10182 N N . ARG A 1 41 ? -7.016 3.952 7.541 1.00 0.00 64 ARG A N 14
ATOM 10183 C CA . ARG A 1 41 ? -8.304 4.701 7.558 1.00 0.00 64 ARG A CA 14
ATOM 10184 C C . ARG A 1 41 ? -9.472 3.741 7.317 1.00 0.00 64 ARG A C 14
ATOM 10185 O O . ARG A 1 41 ? -10.438 3.725 8.053 1.00 0.00 64 ARG A O 14
ATOM 10206 N N . LYS A 1 42 ? -9.390 2.941 6.290 1.00 0.00 65 LYS A N 14
ATOM 10207 C CA . LYS A 1 42 ? -10.476 1.956 6.025 1.00 0.00 65 LYS A CA 14
ATOM 10208 C C . LYS A 1 42 ? -10.666 1.042 7.238 1.00 0.00 65 LYS A C 14
ATOM 10209 O O . LYS A 1 42 ? -11.765 0.861 7.724 1.00 0.00 65 LYS A O 14
ATOM 10228 N N . ARG A 1 43 ? -9.603 0.473 7.739 1.00 0.00 66 ARG A N 14
ATOM 10229 C CA . ARG A 1 43 ? -9.723 -0.401 8.942 1.00 0.00 66 ARG A CA 14
ATOM 10230 C C . ARG A 1 43 ? -10.249 0.417 10.126 1.00 0.00 66 ARG A C 14
ATOM 10231 O O . ARG A 1 43 ? -11.002 -0.071 10.946 1.00 0.00 66 ARG A O 14
ATOM 10252 N N . GLN A 1 44 ? -9.863 1.662 10.215 1.00 0.00 67 GLN A N 14
ATOM 10253 C CA . GLN A 1 44 ? -10.338 2.515 11.343 1.00 0.00 67 GLN A CA 14
ATOM 10254 C C . GLN A 1 44 ? -10.211 3.994 10.966 1.00 0.00 67 GLN A C 14
ATOM 10255 O O . GLN A 1 44 ? -9.226 4.415 10.395 1.00 0.00 67 GLN A O 14
ATOM 10269 N N . ALA A 1 45 ? -11.203 4.783 11.275 1.00 0.00 68 ALA A N 14
ATOM 10270 C CA . ALA A 1 45 ? -11.135 6.231 10.926 1.00 0.00 68 ALA A CA 14
ATOM 10271 C C . ALA A 1 45 ? -10.647 7.048 12.124 1.00 0.00 68 ALA A C 14
ATOM 10272 O O . ALA A 1 45 ? -11.058 6.828 13.246 1.00 0.00 68 ALA A O 14
ATOM 10279 N N . ASP A 1 46 ? -9.774 7.991 11.897 1.00 0.00 69 ASP A N 14
ATOM 10280 C CA . ASP A 1 46 ? -9.265 8.823 13.026 1.00 0.00 69 ASP A CA 14
ATOM 10281 C C . ASP A 1 46 ? -10.366 9.761 13.528 1.00 0.00 69 ASP A C 14
ATOM 10282 O O . ASP A 1 46 ? -10.562 9.925 14.716 1.00 0.00 69 ASP A O 14
ATOM 10291 N N . THR A 1 1 ? -15.053 -5.098 9.502 1.00 0.00 24 THR A N 15
ATOM 10292 C CA . THR A 1 1 ? -13.658 -4.923 9.006 1.00 0.00 24 THR A CA 15
ATOM 10293 C C . THR A 1 1 ? -13.614 -5.117 7.488 1.00 0.00 24 THR A C 15
ATOM 10294 O O . THR A 1 1 ? -14.086 -6.112 6.977 1.00 0.00 24 THR A O 15
ATOM 10305 N N . PRO A 1 2 ? -13.045 -4.152 6.818 1.00 0.00 25 PRO A N 15
ATOM 10306 C CA . PRO A 1 2 ? -12.922 -4.222 5.341 1.00 0.00 25 PRO A CA 15
ATOM 10307 C C . PRO A 1 2 ? -11.870 -5.258 4.939 1.00 0.00 25 PRO A C 15
ATOM 10308 O O . PRO A 1 2 ? -10.831 -4.928 4.400 1.00 0.00 25 PRO A O 15
ATOM 10319 N N . VAL A 1 3 ? -12.129 -6.511 5.200 1.00 0.00 26 VAL A N 15
ATOM 10320 C CA . VAL A 1 3 ? -11.142 -7.570 4.847 1.00 0.00 26 VAL A CA 15
ATOM 10321 C C . VAL A 1 3 ? -10.826 -7.526 3.349 1.00 0.00 26 VAL A C 15
ATOM 10322 O O . VAL A 1 3 ? -9.712 -7.775 2.933 1.00 0.00 26 VAL A O 15
ATOM 10335 N N . LEU A 1 4 ? -11.798 -7.210 2.538 1.00 0.00 27 LEU A N 15
ATOM 10336 C CA . LEU A 1 4 ? -11.557 -7.157 1.067 1.00 0.00 27 LEU A CA 15
ATOM 10337 C C . LEU A 1 4 ? -10.424 -6.177 0.752 1.00 0.00 27 LEU A C 15
ATOM 10338 O O . LEU A 1 4 ? -9.579 -6.434 -0.083 1.00 0.00 27 LEU A O 15
ATOM 10354 N N . VAL A 1 5 ? -10.405 -5.054 1.413 1.00 0.00 28 VAL A N 15
ATOM 10355 C CA . VAL A 1 5 ? -9.332 -4.052 1.159 1.00 0.00 28 VAL A CA 15
ATOM 10356 C C . VAL A 1 5 ? -7.959 -4.643 1.488 1.00 0.00 28 VAL A C 15
ATOM 10357 O O . VAL A 1 5 ? -7.013 -4.497 0.739 1.00 0.00 28 VAL A O 15
ATOM 10370 N N . ILE A 1 6 ? -7.838 -5.307 2.606 1.00 0.00 29 ILE A N 15
ATOM 10371 C CA . ILE A 1 6 ? -6.530 -5.922 2.972 1.00 0.00 29 ILE A CA 15
ATOM 10372 C C . ILE A 1 6 ? -6.183 -7.052 1.999 1.00 0.00 29 ILE A C 15
ATOM 10373 O O . ILE A 1 6 ? -5.041 -7.235 1.627 1.00 0.00 29 ILE A O 15
ATOM 10389 N N . LEU A 1 7 ? -7.160 -7.811 1.588 1.00 0.00 30 LEU A N 15
ATOM 10390 C CA . LEU A 1 7 ? -6.886 -8.939 0.652 1.00 0.00 30 LEU A CA 15
ATOM 10391 C C . LEU A 1 7 ? -6.346 -8.410 -0.681 1.00 0.00 30 LEU A C 15
ATOM 10392 O O . LEU A 1 7 ? -5.405 -8.941 -1.235 1.00 0.00 30 LEU A O 15
ATOM 10408 N N . LEU A 1 8 ? -6.937 -7.370 -1.201 1.00 0.00 31 LEU A N 15
ATOM 10409 C CA . LEU A 1 8 ? -6.454 -6.804 -2.494 1.00 0.00 31 LEU A CA 15
ATOM 10410 C C . LEU A 1 8 ? -5.021 -6.285 -2.346 1.00 0.00 31 LEU A C 15
ATOM 10411 O O . LEU A 1 8 ? -4.182 -6.501 -3.198 1.00 0.00 31 LEU A O 15
ATOM 10427 N N . GLY A 1 9 ? -4.733 -5.604 -1.271 1.00 0.00 32 GLY A N 15
ATOM 10428 C CA . GLY A 1 9 ? -3.352 -5.077 -1.072 1.00 0.00 32 GLY A CA 15
ATOM 10429 C C . GLY A 1 9 ? -2.378 -6.245 -0.919 1.00 0.00 32 GLY A C 15
ATOM 10430 O O . GLY A 1 9 ? -1.269 -6.211 -1.415 1.00 0.00 32 GLY A O 15
ATOM 10434 N N . VAL A 1 10 ? -2.783 -7.279 -0.234 1.00 0.00 33 VAL A N 15
ATOM 10435 C CA . VAL A 1 10 ? -1.878 -8.447 -0.031 1.00 0.00 33 VAL A CA 15
ATOM 10436 C C . VAL A 1 10 ? -1.459 -9.034 -1.381 1.00 0.00 33 VAL A C 15
ATOM 10437 O O . VAL A 1 10 ? -0.302 -9.334 -1.607 1.00 0.00 33 VAL A O 15
ATOM 10450 N N . VAL A 1 11 ? -2.392 -9.207 -2.275 1.00 0.00 34 VAL A N 15
ATOM 10451 C CA . VAL A 1 11 ? -2.057 -9.767 -3.615 1.00 0.00 34 VAL A CA 15
ATOM 10452 C C . VAL A 1 11 ? -1.050 -8.869 -4.342 1.00 0.00 34 VAL A C 15
ATOM 10453 O O . VAL A 1 11 ? -0.131 -9.342 -4.981 1.00 0.00 34 VAL A O 15
ATOM 10466 N N . GLY A 1 12 ? -1.217 -7.577 -4.255 1.00 0.00 35 GLY A N 15
ATOM 10467 C CA . GLY A 1 12 ? -0.268 -6.658 -4.945 1.00 0.00 35 GLY A CA 15
ATOM 10468 C C . GLY A 1 12 ? 1.149 -6.874 -4.408 1.00 0.00 35 GLY A C 15
ATOM 10469 O O . GLY A 1 12 ? 2.111 -6.869 -5.150 1.00 0.00 35 GLY A O 15
ATOM 10473 N N . LEU A 1 13 ? 1.289 -7.062 -3.124 1.00 0.00 36 LEU A N 15
ATOM 10474 C CA . LEU A 1 13 ? 2.649 -7.272 -2.545 1.00 0.00 36 LEU A CA 15
ATOM 10475 C C . LEU A 1 13 ? 3.298 -8.527 -3.138 1.00 0.00 36 LEU A C 15
ATOM 10476 O O . LEU A 1 13 ? 4.481 -8.555 -3.412 1.00 0.00 36 LEU A O 15
ATOM 10492 N N . SER A 1 14 ? 2.535 -9.566 -3.333 1.00 0.00 37 SER A N 15
ATOM 10493 C CA . SER A 1 14 ? 3.107 -10.824 -3.895 1.00 0.00 37 SER A CA 15
ATOM 10494 C C . SER A 1 14 ? 3.724 -10.569 -5.277 1.00 0.00 37 SER A C 15
ATOM 10495 O O . SER A 1 14 ? 4.833 -10.981 -5.555 1.00 0.00 37 SER A O 15
ATOM 10503 N N . ALA A 1 15 ? 3.014 -9.901 -6.144 1.00 0.00 38 ALA A N 15
ATOM 10504 C CA . ALA A 1 15 ? 3.579 -9.597 -7.491 1.00 0.00 38 ALA A CA 15
ATOM 10505 C C . ALA A 1 15 ? 4.927 -8.882 -7.354 1.00 0.00 38 ALA A C 15
ATOM 10506 O O . ALA A 1 15 ? 5.813 -9.044 -8.170 1.00 0.00 38 ALA A O 15
ATOM 10513 N N . LEU A 1 16 ? 5.085 -8.086 -6.333 1.00 0.00 39 LEU A N 15
ATOM 10514 C CA . LEU A 1 16 ? 6.371 -7.356 -6.147 1.00 0.00 39 LEU A CA 15
ATOM 10515 C C . LEU A 1 16 ? 7.166 -7.953 -4.982 1.00 0.00 39 LEU A C 15
ATOM 10516 O O . LEU A 1 16 ? 6.806 -7.802 -3.831 1.00 0.00 39 LEU A O 15
ATOM 10532 N N . THR A 1 17 ? 8.239 -8.635 -5.271 1.00 0.00 40 THR A N 15
ATOM 10533 C CA . THR A 1 17 ? 9.052 -9.247 -4.180 1.00 0.00 40 THR A CA 15
ATOM 10534 C C . THR A 1 17 ? 10.538 -9.260 -4.553 1.00 0.00 40 THR A C 15
ATOM 10535 O O . THR A 1 17 ? 11.248 -10.204 -4.268 1.00 0.00 40 THR A O 15
ATOM 10546 N N . GLY A 1 18 ? 11.014 -8.226 -5.189 1.00 0.00 41 GLY A N 15
ATOM 10547 C CA . GLY A 1 18 ? 12.448 -8.205 -5.601 1.00 0.00 41 GLY A CA 15
ATOM 10548 C C . GLY A 1 18 ? 13.220 -7.212 -4.728 1.00 0.00 41 GLY A C 15
ATOM 10549 O O . GLY A 1 18 ? 12.939 -7.055 -3.557 1.00 0.00 41 GLY A O 15
ATOM 10553 N N . TYR A 1 19 ? 14.193 -6.545 -5.289 1.00 0.00 42 TYR A N 15
ATOM 10554 C CA . TYR A 1 19 ? 14.990 -5.571 -4.486 1.00 0.00 42 TYR A CA 15
ATOM 10555 C C . TYR A 1 19 ? 15.207 -4.276 -5.274 1.00 0.00 42 TYR A C 15
ATOM 10556 O O . TYR A 1 19 ? 15.355 -4.287 -6.480 1.00 0.00 42 TYR A O 15
ATOM 10574 N N . LEU A 1 20 ? 15.230 -3.159 -4.598 1.00 0.00 43 LEU A N 15
ATOM 10575 C CA . LEU A 1 20 ? 15.420 -1.860 -5.306 1.00 0.00 43 LEU A CA 15
ATOM 10576 C C . LEU A 1 20 ? 15.494 -0.715 -4.289 1.00 0.00 43 LEU A C 15
ATOM 10577 O O . LEU A 1 20 ? 14.828 -0.734 -3.273 1.00 0.00 43 LEU A O 15
ATOM 10593 N N . ASP A 1 21 ? 16.297 0.280 -4.553 1.00 0.00 44 ASP A N 15
ATOM 10594 C CA . ASP A 1 21 ? 16.372 1.443 -3.622 1.00 0.00 44 ASP A CA 15
ATOM 10595 C C . ASP A 1 21 ? 15.674 2.661 -4.235 1.00 0.00 44 ASP A C 15
ATOM 10596 O O . ASP A 1 21 ? 15.445 2.722 -5.427 1.00 0.00 44 ASP A O 15
ATOM 10605 N N . TYR A 1 22 ? 15.335 3.629 -3.431 1.00 0.00 45 TYR A N 15
ATOM 10606 C CA . TYR A 1 22 ? 14.636 4.833 -3.966 1.00 0.00 45 TYR A CA 15
ATOM 10607 C C . TYR A 1 22 ? 15.510 5.530 -5.013 1.00 0.00 45 TYR A C 15
ATOM 10608 O O . TYR A 1 22 ? 16.707 5.658 -4.849 1.00 0.00 45 TYR A O 15
ATOM 10626 N N . VAL A 1 23 ? 14.922 5.979 -6.087 1.00 0.00 46 VAL A N 15
ATOM 10627 C CA . VAL A 1 23 ? 15.721 6.666 -7.143 1.00 0.00 46 VAL A CA 15
ATOM 10628 C C . VAL A 1 23 ? 15.483 8.177 -7.086 1.00 0.00 46 VAL A C 15
ATOM 10629 O O . VAL A 1 23 ? 15.499 8.778 -6.031 1.00 0.00 46 VAL A O 15
ATOM 10642 N N . LEU A 1 24 ? 15.264 8.795 -8.214 1.00 0.00 47 LEU A N 15
ATOM 10643 C CA . LEU A 1 24 ? 15.020 10.265 -8.224 1.00 0.00 47 LEU A CA 15
ATOM 10644 C C . LEU A 1 24 ? 13.752 10.598 -7.433 1.00 0.00 47 LEU A C 15
ATOM 10645 O O . LEU A 1 24 ? 13.649 11.637 -6.813 1.00 0.00 47 LEU A O 15
ATOM 10661 N N . LEU A 1 25 ? 12.782 9.724 -7.456 1.00 0.00 48 LEU A N 15
ATOM 10662 C CA . LEU A 1 25 ? 11.526 9.986 -6.698 1.00 0.00 48 LEU A CA 15
ATOM 10663 C C . LEU A 1 25 ? 10.957 8.683 -6.130 1.00 0.00 48 LEU A C 15
ATOM 10664 O O . LEU A 1 25 ? 10.978 7.660 -6.785 1.00 0.00 48 LEU A O 15
ATOM 10680 N N . PRO A 1 26 ? 10.456 8.767 -4.928 1.00 0.00 49 PRO A N 15
ATOM 10681 C CA . PRO A 1 26 ? 9.884 7.574 -4.256 1.00 0.00 49 PRO A CA 15
ATOM 10682 C C . PRO A 1 26 ? 8.485 7.280 -4.806 1.00 0.00 49 PRO A C 15
ATOM 10683 O O . PRO A 1 26 ? 7.533 7.141 -4.064 1.00 0.00 49 PRO A O 15
ATOM 10694 N N . ALA A 1 27 ? 8.355 7.179 -6.101 1.00 0.00 50 ALA A N 15
ATOM 10695 C CA . ALA A 1 27 ? 7.020 6.889 -6.700 1.00 0.00 50 ALA A CA 15
ATOM 10696 C C . ALA A 1 27 ? 6.406 5.648 -6.045 1.00 0.00 50 ALA A C 15
ATOM 10697 O O . ALA A 1 27 ? 5.267 5.656 -5.621 1.00 0.00 50 ALA A O 15
ATOM 10704 N N . LEU A 1 28 ? 7.153 4.581 -5.960 1.00 0.00 51 LEU A N 15
ATOM 10705 C CA . LEU A 1 28 ? 6.617 3.339 -5.328 1.00 0.00 51 LEU A CA 15
ATOM 10706 C C . LEU A 1 28 ? 6.409 3.556 -3.826 1.00 0.00 51 LEU A C 15
ATOM 10707 O O . LEU A 1 28 ? 5.364 3.254 -3.284 1.00 0.00 51 LEU A O 15
ATOM 10723 N N . ALA A 1 29 ? 7.397 4.075 -3.151 1.00 0.00 52 ALA A N 15
ATOM 10724 C CA . ALA A 1 29 ? 7.252 4.324 -1.687 1.00 0.00 52 ALA A CA 15
ATOM 10725 C C . ALA A 1 29 ? 6.024 5.198 -1.415 1.00 0.00 52 ALA A C 15
ATOM 10726 O O . ALA A 1 29 ? 5.252 4.937 -0.515 1.00 0.00 52 ALA A O 15
ATOM 10733 N N . ILE A 1 30 ? 5.841 6.236 -2.185 1.00 0.00 53 ILE A N 15
ATOM 10734 C CA . ILE A 1 30 ? 4.650 7.112 -1.988 1.00 0.00 53 ILE A CA 15
ATOM 10735 C C . ILE A 1 30 ? 3.366 6.338 -2.295 1.00 0.00 53 ILE A C 15
ATOM 10736 O O . ILE A 1 30 ? 2.390 6.425 -1.575 1.00 0.00 53 ILE A O 15
ATOM 10752 N N . PHE A 1 31 ? 3.356 5.584 -3.359 1.00 0.00 54 PHE A N 15
ATOM 10753 C CA . PHE A 1 31 ? 2.138 4.796 -3.707 1.00 0.00 54 PHE A CA 15
ATOM 10754 C C . PHE A 1 31 ? 1.727 3.898 -2.534 1.00 0.00 54 PHE A C 15
ATOM 10755 O O . PHE A 1 31 ? 0.569 3.827 -2.173 1.00 0.00 54 PHE A O 15
ATOM 10772 N N . ILE A 1 32 ? 2.663 3.210 -1.941 1.00 0.00 55 ILE A N 15
ATOM 10773 C CA . ILE A 1 32 ? 2.327 2.340 -0.776 1.00 0.00 55 ILE A CA 15
ATOM 10774 C C . ILE A 1 32 ? 1.825 3.188 0.397 1.00 0.00 55 ILE A C 15
ATOM 10775 O O . ILE A 1 32 ? 0.856 2.852 1.049 1.00 0.00 55 ILE A O 15
ATOM 10791 N N . GLY A 1 33 ? 2.481 4.282 0.672 1.00 0.00 56 GLY A N 15
ATOM 10792 C CA . GLY A 1 33 ? 2.032 5.162 1.789 1.00 0.00 56 GLY A CA 15
ATOM 10793 C C . GLY A 1 33 ? 0.560 5.535 1.601 1.00 0.00 56 GLY A C 15
ATOM 10794 O O . GLY A 1 33 ? -0.240 5.413 2.506 1.00 0.00 56 GLY A O 15
ATOM 10798 N N . LEU A 1 34 ? 0.195 5.993 0.435 1.00 0.00 57 LEU A N 15
ATOM 10799 C CA . LEU A 1 34 ? -1.238 6.313 0.178 1.00 0.00 57 LEU A CA 15
ATOM 10800 C C . LEU A 1 34 ? -2.091 5.044 0.255 1.00 0.00 57 LEU A C 15
ATOM 10801 O O . LEU A 1 34 ? -3.200 5.059 0.753 1.00 0.00 57 LEU A O 15
ATOM 10817 N N . THR A 1 35 ? -1.584 3.946 -0.235 1.00 0.00 58 THR A N 15
ATOM 10818 C CA . THR A 1 35 ? -2.364 2.676 -0.188 1.00 0.00 58 THR A CA 15
ATOM 10819 C C . THR A 1 35 ? -2.598 2.242 1.262 1.00 0.00 58 THR A C 15
ATOM 10820 O O . THR A 1 35 ? -3.704 1.934 1.658 1.00 0.00 58 THR A O 15
ATOM 10831 N N . ILE A 1 36 ? -1.561 2.203 2.052 1.00 0.00 59 ILE A N 15
ATOM 10832 C CA . ILE A 1 36 ? -1.722 1.824 3.487 1.00 0.00 59 ILE A CA 15
ATOM 10833 C C . ILE A 1 36 ? -2.514 2.893 4.250 1.00 0.00 59 ILE A C 15
ATOM 10834 O O . ILE A 1 36 ? -3.374 2.581 5.050 1.00 0.00 59 ILE A O 15
ATOM 10850 N N . TYR A 1 37 ? -2.241 4.147 4.012 1.00 0.00 60 TYR A N 15
ATOM 10851 C CA . TYR A 1 37 ? -2.999 5.215 4.728 1.00 0.00 60 TYR A CA 15
ATOM 10852 C C . TYR A 1 37 ? -4.498 5.073 4.437 1.00 0.00 60 TYR A C 15
ATOM 10853 O O . TYR A 1 37 ? -5.324 5.103 5.329 1.00 0.00 60 TYR A O 15
ATOM 10871 N N . ALA A 1 38 ? -4.855 4.930 3.189 1.00 0.00 61 ALA A N 15
ATOM 10872 C CA . ALA A 1 38 ? -6.294 4.758 2.832 1.00 0.00 61 ALA A CA 15
ATOM 10873 C C . ALA A 1 38 ? -6.881 3.515 3.505 1.00 0.00 61 ALA A C 15
ATOM 10874 O O . ALA A 1 38 ? -8.008 3.521 3.961 1.00 0.00 61 ALA A O 15
ATOM 10881 N N . ILE A 1 39 ? -6.136 2.447 3.562 1.00 0.00 62 ILE A N 15
ATOM 10882 C CA . ILE A 1 39 ? -6.661 1.207 4.202 1.00 0.00 62 ILE A CA 15
ATOM 10883 C C . ILE A 1 39 ? -6.934 1.436 5.692 1.00 0.00 62 ILE A C 15
ATOM 10884 O O . ILE A 1 39 ? -7.961 1.043 6.209 1.00 0.00 62 ILE A O 15
ATOM 10900 N N . GLN A 1 40 ? -6.027 2.063 6.389 1.00 0.00 63 GLN A N 15
ATOM 10901 C CA . GLN A 1 40 ? -6.253 2.321 7.841 1.00 0.00 63 GLN A CA 15
ATOM 10902 C C . GLN A 1 40 ? -7.496 3.192 8.036 1.00 0.00 63 GLN A C 15
ATOM 10903 O O . GLN A 1 40 ? -8.271 2.988 8.947 1.00 0.00 63 GLN A O 15
ATOM 10917 N N . ARG A 1 41 ? -7.692 4.161 7.187 1.00 0.00 64 ARG A N 15
ATOM 10918 C CA . ARG A 1 41 ? -8.885 5.042 7.330 1.00 0.00 64 ARG A CA 15
ATOM 10919 C C . ARG A 1 41 ? -10.164 4.238 7.086 1.00 0.00 64 ARG A C 15
ATOM 10920 O O . ARG A 1 41 ? -11.084 4.261 7.880 1.00 0.00 64 ARG A O 15
ATOM 10941 N N . LYS A 1 42 ? -10.228 3.527 5.995 1.00 0.00 65 LYS A N 15
ATOM 10942 C CA . LYS A 1 42 ? -11.431 2.690 5.721 1.00 0.00 65 LYS A CA 15
ATOM 10943 C C . LYS A 1 42 ? -11.646 1.690 6.862 1.00 0.00 65 LYS A C 15
ATOM 10944 O O . LYS A 1 42 ? -12.731 1.568 7.395 1.00 0.00 65 LYS A O 15
ATOM 10963 N N . ARG A 1 43 ? -10.619 0.980 7.245 1.00 0.00 66 ARG A N 15
ATOM 10964 C CA . ARG A 1 43 ? -10.760 0.019 8.377 1.00 0.00 66 ARG A CA 15
ATOM 10965 C C . ARG A 1 43 ? -11.230 0.762 9.632 1.00 0.00 66 ARG A C 15
ATOM 10966 O O . ARG A 1 43 ? -12.055 0.278 10.381 1.00 0.00 66 ARG A O 15
ATOM 10987 N N . GLN A 1 44 ? -10.713 1.940 9.860 1.00 0.00 67 GLN A N 15
ATOM 10988 C CA . GLN A 1 44 ? -11.124 2.716 11.066 1.00 0.00 67 GLN A CA 15
ATOM 10989 C C . GLN A 1 44 ? -10.898 4.212 10.824 1.00 0.00 67 GLN A C 15
ATOM 10990 O O . GLN A 1 44 ? -10.013 4.603 10.087 1.00 0.00 67 GLN A O 15
ATOM 11004 N N . ALA A 1 45 ? -11.690 5.050 11.433 1.00 0.00 68 ALA A N 15
ATOM 11005 C CA . ALA A 1 45 ? -11.517 6.517 11.230 1.00 0.00 68 ALA A CA 15
ATOM 11006 C C . ALA A 1 45 ? -11.257 7.214 12.568 1.00 0.00 68 ALA A C 15
ATOM 11007 O O . ALA A 1 45 ? -11.737 6.793 13.601 1.00 0.00 68 ALA A O 15
ATOM 11014 N N . ASP A 1 46 ? -10.503 8.279 12.558 1.00 0.00 69 ASP A N 15
ATOM 11015 C CA . ASP A 1 46 ? -10.219 9.003 13.829 1.00 0.00 69 ASP A CA 15
ATOM 11016 C C . ASP A 1 46 ? -11.529 9.448 14.487 1.00 0.00 69 ASP A C 15
ATOM 11017 O O . ASP A 1 46 ? -11.672 9.419 15.693 1.00 0.00 69 ASP A O 15
#

Foldseek 3Di:
DPVVLVVVVVVVVVVDDDDDDADPHPPVVVVVVVSVVVVVCVVHND

Secondary structure (DSSP, 8-state):
-HHHHHHHHHHHHHH--S-----S--HHHHHHHHHHHHHHHHH---

CATH classification: 1.10.287.910